Protein AF-A0AAV5C105-F1 (afdb_monomer_lite)

Organism: NCBI:txid191504

Secondary structure (DSSP, 8-state):
----------S--TT--------------TT--PPP--S-HHHHHHHHHHHHHHHHHHHTTSS-HHHHHHTTTSSS-SHHHHHHHHHHHHTTTTS-HHHHHHHHHHHHHHHHHHHHHHHHHHS--------TTTT------TTTHHHHHHHHHHTT-SSHHHHHHTTSTT-SHHHHHHHHHHHHHHHHHHHHHHHHHHHHHHHHHHSS----STTHHHHHHHHHHHH----HHHHHTT--HHHHHHHHHHHHHHHHT-EEEE-TT---SSTT---EEEE----SS--TTS-B--------SSPPPHHHHHHHHHHHHTTHHHHHHHHHHHHHHHHHHHHSSS--HHHHHHHHHHHHTTTPPPPTT--TTTT-GGGTSSSTT-TTHHHHHHHHHHHHHHHHTSS-TT-HHHHHHHIIIIITTGGGS-HHHHHHHHHTS---SHHHHHHHHTT--

Structure (mmCIF, N/CA/C/O backbone):
data_AF-A0AAV5C105-F1
#
_entry.id   AF-A0AAV5C105-F1
#
loop_
_atom_site.group_PDB
_atom_site.id
_atom_site.type_symbol
_atom_site.label_atom_id
_atom_site.label_alt_id
_atom_site.label_comp_id
_atom_site.label_asym_id
_atom_site.label_entity_id
_atom_site.label_seq_id
_atom_site.pdbx_PDB_ins_code
_atom_site.Cartn_x
_atom_site.Cartn_y
_atom_site.Cartn_z
_atom_site.occupancy
_atom_site.B_iso_or_equiv
_atom_site.auth_seq_id
_atom_site.auth_comp_id
_atom_site.auth_asym_id
_atom_site.auth_atom_id
_atom_site.pdbx_PDB_model_num
ATOM 1 N N . MET A 1 1 ? -23.920 -19.069 25.672 1.00 25.61 1 MET A N 1
ATOM 2 C CA . MET A 1 1 ? -22.464 -19.145 25.423 1.00 25.61 1 MET A CA 1
ATOM 3 C C . MET A 1 1 ? -22.253 -19.230 23.926 1.00 25.61 1 MET A C 1
ATOM 5 O O . MET A 1 1 ? -22.586 -20.251 23.339 1.00 25.61 1 MET A O 1
ATOM 9 N N . ILE A 1 2 ? -21.795 -18.148 23.305 1.00 19.81 2 ILE A N 1
ATOM 10 C CA . ILE A 1 2 ? -21.493 -18.105 21.873 1.00 19.81 2 ILE A CA 1
ATOM 11 C C . ILE A 1 2 ? -19.973 -18.206 21.758 1.00 19.81 2 ILE A C 1
ATOM 13 O O . ILE A 1 2 ? -19.257 -17.415 22.363 1.00 19.81 2 ILE A O 1
ATOM 17 N N . ARG A 1 3 ? -19.479 -19.216 21.038 1.00 19.67 3 ARG A N 1
ATOM 18 C CA . ARG A 1 3 ? -18.076 -19.285 20.623 1.00 19.67 3 ARG A CA 1
ATOM 19 C C . ARG A 1 3 ? -17.923 -18.387 19.402 1.00 19.67 3 ARG A C 1
ATOM 21 O O . ARG A 1 3 ? -18.379 -18.757 18.326 1.00 19.67 3 ARG A O 1
ATOM 28 N N . THR A 1 4 ? -17.299 -17.232 19.557 1.00 21.27 4 THR A N 1
ATOM 29 C CA . THR A 1 4 ? -16.819 -16.430 18.427 1.00 21.27 4 THR A CA 1
ATOM 30 C C . THR A 1 4 ? -15.308 -16.562 18.368 1.00 21.27 4 THR A C 1
ATOM 32 O O . THR A 1 4 ? -14.615 -16.129 19.286 1.00 21.27 4 THR A O 1
ATOM 35 N N . SER A 1 5 ? -14.785 -17.170 17.303 1.00 22.17 5 SER A N 1
ATOM 36 C CA . SER A 1 5 ? -13.383 -16.980 16.953 1.00 22.17 5 SER A CA 1
ATOM 37 C C . SER A 1 5 ? -13.227 -15.547 16.453 1.00 22.17 5 SER A C 1
ATOM 39 O O . SER A 1 5 ? -13.893 -15.135 15.503 1.00 22.17 5 SER A O 1
ATOM 41 N N . ALA A 1 6 ? -12.335 -14.777 17.071 1.00 24.09 6 ALA A N 1
ATOM 42 C CA . ALA A 1 6 ? -11.723 -13.661 16.373 1.00 24.09 6 ALA A CA 1
ATOM 43 C C . ALA A 1 6 ? -10.827 -14.277 15.290 1.00 24.09 6 ALA A C 1
ATOM 45 O O . ALA A 1 6 ? -9.654 -14.556 15.517 1.00 24.09 6 ALA A O 1
ATOM 46 N N . CYS A 1 7 ? -11.411 -14.594 14.134 1.00 21.02 7 CYS A N 1
ATOM 47 C CA . CYS A 1 7 ? -10.651 -14.908 12.934 1.00 21.02 7 CYS A CA 1
ATOM 48 C C . CYS A 1 7 ? -9.946 -13.624 12.483 1.00 21.02 7 CYS A C 1
ATOM 50 O O . CYS A 1 7 ? -10.426 -12.913 11.605 1.00 21.02 7 CYS A O 1
ATOM 52 N N . LEU A 1 8 ? -8.790 -13.332 13.075 1.00 25.92 8 LEU A N 1
ATOM 53 C CA . LEU A 1 8 ? -7.689 -12.818 12.277 1.00 25.92 8 LEU A CA 1
ATOM 54 C C . LEU A 1 8 ? -7.331 -13.961 11.332 1.00 25.92 8 LEU A C 1
ATOM 56 O O . LEU A 1 8 ? -6.956 -15.045 11.775 1.00 25.92 8 LEU A O 1
ATOM 60 N N . HIS A 1 9 ? -7.614 -13.748 10.049 1.00 21.64 9 HIS A N 1
ATOM 61 C CA . HIS A 1 9 ? -7.381 -14.711 8.983 1.00 21.64 9 HIS A CA 1
ATOM 62 C C . HIS A 1 9 ? -5.992 -15.349 9.159 1.00 21.64 9 HIS A C 1
ATOM 64 O O . HIS A 1 9 ? -5.009 -14.605 9.236 1.00 21.64 9 HIS A O 1
ATOM 70 N N . PRO A 1 10 ? -5.878 -16.687 9.225 1.00 22.73 10 PRO A N 1
ATOM 71 C CA . PRO A 1 10 ? -4.581 -17.324 9.108 1.00 22.73 10 PRO A CA 1
ATOM 72 C C . PRO A 1 10 ? -4.032 -16.975 7.723 1.00 22.73 10 PRO A C 1
ATOM 74 O O . PRO A 1 10 ? -4.662 -17.247 6.700 1.00 22.73 10 PRO A O 1
ATOM 77 N N . LEU A 1 11 ? -2.874 -16.316 7.697 1.00 27.08 11 LEU A N 1
ATOM 78 C CA . LEU A 1 11 ? -2.015 -16.342 6.524 1.00 27.08 11 LEU A CA 1
ATOM 79 C C . LEU A 1 11 ? -1.623 -17.810 6.329 1.00 27.08 11 LEU A C 1
ATOM 81 O O . LEU A 1 11 ? -1.015 -18.405 7.216 1.00 27.08 11 LEU A O 1
ATOM 85 N N . VAL A 1 12 ? -1.980 -18.351 5.165 1.00 25.72 12 VAL A N 1
ATOM 86 C CA . VAL A 1 12 ? -1.782 -19.739 4.721 1.00 25.72 12 VAL A CA 1
ATOM 87 C C . VAL A 1 12 ? -2.833 -20.721 5.255 1.00 25.72 12 VAL A C 1
ATOM 89 O O . VAL A 1 12 ? -2.564 -21.571 6.100 1.00 25.72 12 VAL A O 1
ATOM 92 N N . ASP A 1 13 ? -4.034 -20.645 4.678 1.00 21.64 13 ASP A N 1
ATOM 93 C CA . ASP A 1 13 ? -4.869 -21.836 4.533 1.00 21.64 13 ASP A CA 1
ATOM 94 C C . ASP A 1 13 ? -4.400 -22.602 3.282 1.00 21.64 13 ASP A C 1
ATOM 96 O O . ASP A 1 13 ? -4.148 -22.029 2.221 1.00 21.64 13 ASP A O 1
ATOM 100 N N . SER A 1 14 ? -4.211 -23.907 3.431 1.00 26.64 14 SER A N 1
ATOM 101 C CA . SER A 1 14 ? -3.415 -24.787 2.555 1.00 26.64 14 SER A CA 1
ATOM 102 C C . SER A 1 14 ? -4.103 -25.192 1.237 1.00 26.64 14 SER A C 1
ATOM 104 O O . SER A 1 14 ? -4.009 -26.332 0.789 1.00 26.64 14 SER A O 1
ATOM 106 N N . SER A 1 15 ? -4.788 -24.253 0.580 1.00 22.94 15 SER A N 1
ATOM 107 C CA . SER A 1 15 ? -5.465 -24.483 -0.709 1.00 22.94 15 SER A CA 1
ATOM 108 C C . SER A 1 15 ? -5.334 -23.332 -1.717 1.00 22.94 15 SER A C 1
ATOM 110 O O . SER A 1 15 ? -6.084 -23.266 -2.693 1.00 22.94 15 SER A O 1
ATOM 112 N N . GLU A 1 16 ? -4.362 -22.435 -1.534 1.00 23.75 16 GLU A N 1
ATOM 113 C CA . GLU A 1 16 ? -4.097 -21.357 -2.490 1.00 23.75 16 GLU A CA 1
ATOM 114 C C . GLU A 1 16 ? -3.274 -21.856 -3.689 1.00 23.75 16 GLU A C 1
ATOM 116 O O . GLU A 1 16 ? -2.114 -22.255 -3.583 1.00 23.75 16 GLU A O 1
ATOM 121 N N . MET A 1 17 ? -3.902 -21.836 -4.865 1.00 24.62 17 MET A N 1
ATOM 122 C CA . MET A 1 17 ? -3.267 -22.087 -6.155 1.00 24.62 17 MET A CA 1
ATOM 123 C C . MET A 1 17 ? -2.382 -20.872 -6.501 1.00 24.62 17 MET A C 1
ATOM 125 O O . MET A 1 17 ? -2.871 -19.850 -6.980 1.00 24.62 17 MET A O 1
ATOM 129 N N . PHE A 1 18 ? -1.082 -20.947 -6.205 1.00 24.05 18 PHE A N 1
ATOM 130 C CA . PHE A 1 18 ? -0.124 -19.882 -6.516 1.00 24.05 18 PHE A CA 1
ATOM 131 C C . PHE A 1 18 ? 0.207 -19.860 -8.015 1.00 24.05 18 PHE A C 1
ATOM 133 O O . PHE A 1 18 ? 0.809 -20.795 -8.540 1.00 24.05 18 PHE A O 1
ATOM 140 N N . LEU A 1 19 ? -0.138 -18.769 -8.704 1.00 27.31 19 LEU A N 1
ATOM 141 C CA . LEU A 1 19 ? 0.297 -18.518 -10.079 1.00 27.31 19 LEU A CA 1
ATOM 142 C C . LEU A 1 19 ? 1.668 -17.816 -10.050 1.00 27.31 19 LEU A C 1
ATOM 144 O O . LEU A 1 19 ? 1.750 -16.610 -9.818 1.00 27.31 19 LEU A O 1
ATOM 148 N N . PHE A 1 20 ? 2.755 -18.558 -10.270 1.00 25.25 20 PHE A N 1
ATOM 149 C CA . PHE A 1 20 ? 4.098 -17.987 -10.419 1.00 25.25 20 PHE A CA 1
ATOM 150 C C . PHE A 1 20 ? 4.419 -17.765 -11.903 1.00 25.25 20 PHE A C 1
ATOM 152 O O . PHE A 1 20 ? 4.617 -18.715 -12.654 1.00 25.25 20 PHE A O 1
ATOM 159 N N . LEU A 1 21 ? 4.515 -16.505 -12.336 1.00 25.34 21 LEU A N 1
ATOM 160 C CA . LEU A 1 21 ? 5.070 -16.143 -13.646 1.00 25.34 21 LEU A CA 1
ATOM 161 C C . LEU A 1 21 ? 6.576 -15.895 -13.493 1.00 25.34 21 LEU A C 1
ATOM 163 O O . LEU A 1 21 ? 6.999 -14.792 -13.151 1.00 25.34 21 LEU A O 1
ATOM 167 N N . ILE A 1 22 ? 7.393 -16.922 -13.732 1.00 25.95 22 ILE A N 1
ATOM 168 C CA . ILE A 1 22 ? 8.855 -16.786 -13.778 1.00 25.95 22 ILE A CA 1
ATOM 169 C C . ILE A 1 22 ? 9.269 -16.545 -15.233 1.00 25.95 22 ILE A C 1
ATOM 171 O O . ILE A 1 22 ? 9.203 -17.439 -16.073 1.00 25.95 22 ILE A O 1
ATOM 175 N N . GLY A 1 23 ? 9.704 -15.324 -15.544 1.00 24.05 23 GLY A N 1
ATOM 176 C CA . GLY A 1 23 ? 10.347 -15.018 -16.821 1.00 24.05 23 GLY A CA 1
ATOM 177 C C . GLY A 1 23 ? 11.790 -15.520 -16.821 1.00 24.05 23 GLY A C 1
ATOM 178 O O . GLY A 1 23 ? 12.651 -14.909 -16.190 1.00 24.05 23 GLY A O 1
ATOM 179 N N . LEU A 1 24 ? 12.071 -16.612 -17.533 1.00 24.70 24 LEU A N 1
ATOM 180 C CA . LEU A 1 24 ? 13.440 -17.078 -17.771 1.00 24.70 24 LEU A CA 1
ATOM 181 C C . LEU A 1 24 ? 14.126 -16.169 -18.803 1.00 24.70 24 LEU A C 1
ATOM 183 O O . LEU A 1 24 ? 14.033 -16.377 -20.010 1.00 24.70 24 LEU A O 1
ATOM 187 N N . GLY A 1 25 ? 14.817 -15.135 -18.323 1.00 23.41 25 GLY A N 1
ATOM 188 C CA . GLY A 1 25 ? 15.854 -14.454 -19.093 1.00 23.41 25 GLY A CA 1
ATOM 189 C C . GLY A 1 25 ? 17.152 -15.249 -18.987 1.00 23.41 25 GLY A C 1
ATOM 190 O O . GLY A 1 25 ? 17.699 -15.376 -17.895 1.00 23.41 25 GLY A O 1
ATOM 191 N N . ALA A 1 26 ? 17.638 -15.797 -20.101 1.00 22.84 26 ALA A N 1
ATOM 192 C CA . ALA A 1 26 ? 18.917 -16.497 -20.154 1.00 22.84 26 ALA A CA 1
ATOM 193 C C . ALA A 1 26 ? 20.070 -15.529 -19.828 1.00 22.84 26 ALA A C 1
ATOM 195 O O . ALA A 1 26 ? 20.494 -14.738 -20.670 1.00 22.84 26 ALA A O 1
ATOM 196 N N . LEU A 1 27 ? 20.564 -15.586 -18.593 1.00 23.38 27 LEU A N 1
ATOM 197 C CA . LEU A 1 27 ? 21.885 -15.100 -18.215 1.00 23.38 27 LEU A CA 1
ATOM 198 C C . LEU A 1 27 ? 22.806 -16.317 -18.204 1.00 23.38 27 LEU A C 1
ATOM 200 O O . LEU A 1 27 ? 22.722 -17.168 -17.321 1.00 23.38 27 LEU A O 1
ATOM 204 N N . ASP A 1 28 ? 23.641 -16.408 -19.236 1.00 22.97 28 ASP A N 1
ATOM 205 C CA . ASP A 1 28 ? 24.697 -17.407 -19.370 1.00 22.97 28 ASP A CA 1
ATOM 206 C C . ASP A 1 28 ? 25.784 -17.115 -18.320 1.00 22.97 28 ASP A C 1
ATOM 208 O O . ASP A 1 28 ? 26.753 -16.388 -18.550 1.00 22.97 28 ASP A O 1
ATOM 212 N N . CYS A 1 29 ? 25.559 -17.593 -17.096 1.00 24.83 29 CYS A N 1
ATOM 213 C CA . CYS A 1 29 ? 26.554 -17.584 -16.036 1.00 24.83 29 CYS A CA 1
ATOM 214 C C . CYS A 1 29 ? 27.527 -18.731 -16.306 1.00 24.83 29 CYS A C 1
ATOM 216 O O . CYS A 1 29 ? 27.251 -19.885 -15.980 1.00 24.83 29 CYS A O 1
ATOM 218 N N . GLY A 1 30 ? 28.662 -18.401 -16.921 1.00 26.58 30 GLY A N 1
ATOM 219 C CA . GLY A 1 30 ? 29.710 -19.357 -17.249 1.00 26.58 30 GLY A CA 1
ATOM 220 C C . GLY A 1 30 ? 30.065 -20.292 -16.085 1.00 26.58 30 GLY A C 1
ATOM 221 O O . GLY A 1 30 ? 30.567 -19.866 -15.049 1.00 26.58 30 GLY A O 1
ATOM 222 N N . GLY A 1 31 ? 29.848 -21.589 -16.311 1.00 28.75 31 GLY A N 1
ATOM 223 C CA . GLY A 1 31 ? 30.735 -22.654 -15.842 1.00 28.75 31 GLY A CA 1
ATOM 224 C C . GLY A 1 31 ? 30.844 -22.915 -14.338 1.00 28.75 31 GLY A C 1
ATOM 225 O O . GLY A 1 31 ? 31.919 -23.317 -13.898 1.00 28.75 31 GLY A O 1
ATOM 226 N N . LEU A 1 32 ? 29.778 -22.763 -13.549 1.00 27.62 32 LEU A N 1
ATOM 227 C CA . LEU A 1 32 ? 29.721 -23.327 -12.192 1.00 27.62 32 LEU A CA 1
ATOM 228 C C . LEU A 1 32 ? 28.568 -24.328 -12.096 1.00 27.62 32 LEU A C 1
ATOM 230 O O . LEU A 1 32 ? 27.406 -23.956 -11.958 1.00 27.62 32 LEU A O 1
ATOM 234 N N . ALA A 1 33 ? 28.906 -25.614 -12.196 1.00 25.84 33 ALA A N 1
ATOM 235 C CA . ALA A 1 33 ? 27.971 -26.710 -11.991 1.00 25.84 33 ALA A CA 1
ATOM 236 C C . ALA A 1 33 ? 27.508 -26.722 -10.525 1.00 25.84 33 ALA A C 1
ATOM 238 O O . ALA A 1 33 ? 28.281 -27.047 -9.623 1.00 25.84 33 ALA A O 1
ATOM 239 N N . LEU A 1 34 ? 26.249 -26.350 -10.292 1.00 29.16 34 LEU A N 1
ATOM 240 C CA . LEU A 1 34 ? 25.562 -26.613 -9.031 1.00 29.16 34 LEU A CA 1
ATOM 241 C C . LEU A 1 34 ? 25.151 -28.098 -8.988 1.00 29.16 34 LEU A C 1
ATOM 243 O O . LEU A 1 34 ? 24.777 -28.646 -10.030 1.00 29.16 34 LEU A O 1
ATOM 247 N N . PRO A 1 35 ? 25.229 -28.768 -7.824 1.00 29.20 35 PRO A N 1
ATOM 248 C CA . PRO A 1 35 ? 24.795 -30.154 -7.701 1.00 29.20 35 PRO A CA 1
ATOM 249 C C . PRO A 1 35 ? 23.290 -30.261 -7.979 1.00 29.20 35 PRO A C 1
ATOM 251 O O . PRO A 1 35 ? 22.499 -29.460 -7.481 1.00 29.20 35 PRO A O 1
ATOM 254 N N . GLN A 1 36 ? 22.913 -31.247 -8.795 1.00 28.83 36 GLN A N 1
ATOM 255 C CA . GLN A 1 36 ? 21.518 -31.609 -9.049 1.00 28.83 36 GLN A CA 1
ATOM 256 C C . GLN A 1 36 ? 20.858 -32.047 -7.726 1.00 28.83 36 GLN A C 1
ATOM 258 O O . GLN A 1 36 ? 21.485 -32.807 -6.981 1.00 28.83 36 GLN A O 1
ATOM 263 N N . PRO A 1 37 ? 19.639 -31.579 -7.403 1.00 33.56 37 PRO A N 1
ATOM 264 C CA . PRO A 1 37 ? 18.947 -31.997 -6.193 1.00 33.56 37 PRO A CA 1
ATOM 265 C C . PRO A 1 37 ? 18.433 -33.434 -6.357 1.00 33.56 37 PRO A C 1
ATOM 267 O O . PRO A 1 37 ? 17.511 -33.686 -7.126 1.00 33.56 37 PRO A O 1
ATOM 270 N N . GLU A 1 38 ? 19.029 -34.379 -5.628 1.00 35.72 38 GLU A N 1
ATOM 271 C CA . GLU A 1 38 ? 18.382 -35.665 -5.348 1.00 35.72 38 GLU A CA 1
ATOM 272 C C . GLU A 1 38 ? 17.300 -35.462 -4.272 1.00 35.72 38 GLU A C 1
ATOM 274 O O . GLU A 1 38 ? 17.480 -34.678 -3.339 1.00 35.72 38 GLU A O 1
ATOM 279 N N . GLU A 1 39 ? 16.166 -36.144 -4.455 1.00 40.34 39 GLU A N 1
ATOM 280 C CA . GLU A 1 39 ? 14.909 -36.073 -3.692 1.00 40.34 39 GLU A CA 1
ATOM 281 C C . GLU A 1 39 ? 15.070 -35.682 -2.206 1.00 40.34 39 GLU A C 1
ATOM 283 O O . GLU A 1 39 ? 15.573 -36.456 -1.390 1.00 40.34 39 GLU A O 1
ATOM 288 N N . GLY A 1 40 ? 14.618 -34.473 -1.829 1.00 35.97 40 GLY A N 1
ATOM 289 C CA . GLY A 1 40 ? 14.940 -33.943 -0.499 1.00 35.97 40 GLY A CA 1
ATOM 290 C C . GLY A 1 40 ? 14.226 -32.682 0.008 1.00 35.97 40 GLY A C 1
ATOM 291 O O . GLY A 1 40 ? 14.850 -31.918 0.727 1.00 35.97 40 GLY A O 1
ATOM 292 N N . GLY A 1 41 ? 12.930 -32.481 -0.266 1.00 39.78 41 GLY A N 1
ATOM 293 C CA . GLY A 1 41 ? 12.004 -31.706 0.591 1.00 39.78 41 GLY A CA 1
ATOM 294 C C . GLY A 1 41 ? 12.230 -30.189 0.802 1.00 39.78 41 GLY A C 1
ATOM 295 O O . GLY A 1 41 ? 13.321 -29.637 0.703 1.00 39.78 41 GLY A O 1
ATOM 296 N N . VAL A 1 42 ? 11.155 -29.494 1.193 1.00 40.22 42 VAL A N 1
ATOM 297 C CA . VAL A 1 42 ? 11.094 -28.039 1.488 1.00 40.22 42 VAL A CA 1
ATOM 298 C C . VAL A 1 42 ? 12.221 -27.556 2.430 1.00 40.22 42 VAL A C 1
ATOM 300 O O . VAL A 1 42 ? 12.666 -26.411 2.348 1.00 40.22 42 VAL A O 1
ATOM 303 N N . GLY A 1 43 ? 12.746 -28.445 3.283 1.00 34.88 43 GLY A N 1
ATOM 304 C CA . GLY A 1 43 ? 13.878 -28.173 4.172 1.00 34.88 43 GLY A CA 1
ATOM 305 C C . GLY A 1 43 ? 15.206 -27.876 3.458 1.00 34.88 43 GLY A C 1
ATOM 306 O O . GLY A 1 43 ? 15.930 -26.986 3.901 1.00 34.88 43 GLY A O 1
ATOM 307 N N . GLN A 1 44 ? 15.532 -28.539 2.340 1.00 38.78 44 GLN A N 1
ATOM 308 C CA . GLN A 1 44 ? 16.769 -28.258 1.589 1.00 38.78 44 GLN A CA 1
ATOM 309 C C . GLN A 1 44 ? 16.701 -26.937 0.811 1.00 38.78 44 GLN A C 1
ATOM 311 O O . GLN A 1 44 ? 17.712 -26.237 0.705 1.00 38.78 44 GLN A O 1
ATOM 316 N N . LEU A 1 45 ? 15.516 -26.556 0.322 1.00 42.12 45 LEU A N 1
ATOM 317 C CA . LEU A 1 45 ? 15.283 -25.244 -0.293 1.00 42.12 45 LEU A CA 1
ATOM 318 C C . LEU A 1 45 ? 15.470 -24.112 0.722 1.00 42.12 45 LEU A C 1
ATOM 320 O O . LEU A 1 45 ? 16.168 -23.145 0.428 1.00 42.12 45 LEU A O 1
ATOM 324 N N . LEU A 1 46 ? 14.942 -24.261 1.942 1.00 35.28 46 LEU A N 1
ATOM 325 C CA . LEU A 1 46 ? 15.141 -23.290 3.025 1.00 35.28 46 LEU A CA 1
ATOM 326 C C . LEU A 1 46 ? 16.620 -23.145 3.406 1.00 35.28 46 LEU A C 1
ATOM 328 O O . LEU A 1 46 ? 17.111 -22.025 3.532 1.00 35.28 46 LEU A O 1
ATOM 332 N N . VAL A 1 47 ? 17.353 -24.256 3.532 1.00 33.88 47 VAL A N 1
ATOM 333 C CA . VAL A 1 47 ? 18.796 -24.229 3.829 1.00 33.88 47 VAL A CA 1
ATOM 334 C C . VAL A 1 47 ? 19.582 -23.573 2.691 1.00 33.88 47 VAL A C 1
ATOM 336 O O . VAL A 1 47 ? 20.429 -22.719 2.950 1.00 33.88 47 VAL A O 1
ATOM 339 N N . THR A 1 48 ? 19.266 -23.890 1.434 1.00 35.06 48 THR A N 1
ATOM 340 C CA . THR A 1 48 ? 19.897 -23.258 0.264 1.00 35.06 48 THR A CA 1
ATOM 341 C C . THR A 1 48 ? 19.595 -21.756 0.205 1.00 35.06 48 THR A C 1
ATOM 343 O O . THR A 1 48 ? 20.512 -20.961 0.009 1.00 35.06 48 THR A O 1
ATOM 346 N N . CYS A 1 49 ? 18.354 -21.330 0.461 1.00 36.91 49 CYS A N 1
ATOM 347 C CA . CYS A 1 49 ? 17.986 -19.914 0.554 1.00 36.91 49 CYS A CA 1
ATOM 348 C C . CYS A 1 49 ? 18.729 -19.194 1.687 1.00 36.91 49 CYS A C 1
ATOM 350 O O . CYS A 1 49 ? 19.229 -18.088 1.476 1.00 36.91 49 CYS A O 1
ATOM 352 N N . LEU A 1 50 ? 18.862 -19.811 2.864 1.00 43.97 50 LEU A N 1
ATOM 353 C CA . LEU A 1 50 ? 19.615 -19.248 3.990 1.00 43.97 50 LEU A CA 1
ATOM 354 C C . LEU A 1 50 ? 21.107 -19.102 3.663 1.00 43.97 50 LEU A C 1
ATOM 356 O O . LEU A 1 50 ? 21.698 -18.058 3.951 1.00 43.97 50 LEU A O 1
ATOM 360 N N . ILE A 1 51 ? 21.706 -20.106 3.016 1.00 48.34 51 ILE A N 1
ATOM 361 C CA . ILE A 1 51 ? 23.108 -20.071 2.574 1.00 48.34 51 ILE A CA 1
ATOM 362 C C . ILE A 1 51 ? 23.307 -18.974 1.523 1.00 48.34 51 ILE A C 1
ATOM 364 O O . ILE A 1 51 ? 24.219 -18.160 1.664 1.00 48.34 51 ILE A O 1
ATOM 368 N N . MET A 1 52 ? 22.437 -18.898 0.513 1.00 45.31 52 MET A N 1
ATOM 369 C CA . MET A 1 52 ? 22.523 -17.892 -0.551 1.00 45.31 52 MET A CA 1
ATOM 370 C C . MET A 1 52 ? 22.310 -16.474 -0.013 1.00 45.31 52 MET A C 1
ATOM 372 O O . MET A 1 52 ? 23.058 -15.566 -0.368 1.00 45.31 52 MET A O 1
ATOM 376 N N . THR A 1 53 ? 21.363 -16.278 0.907 1.00 52.91 53 THR A N 1
ATOM 377 C CA . THR A 1 53 ? 21.114 -14.972 1.542 1.00 52.91 53 THR A CA 1
ATOM 378 C C . THR A 1 53 ? 22.306 -14.542 2.398 1.00 52.91 53 THR A C 1
ATOM 380 O O . THR A 1 53 ? 22.757 -13.401 2.307 1.00 52.91 53 THR A O 1
ATOM 383 N N . SER A 1 54 ? 22.886 -15.471 3.165 1.00 54.22 54 SER A N 1
ATOM 384 C CA . SER A 1 54 ? 24.092 -15.218 3.964 1.00 54.22 54 SER A CA 1
ATOM 385 C C . SER A 1 54 ? 25.306 -14.903 3.084 1.00 54.22 54 SER A C 1
ATOM 387 O O . SER A 1 54 ? 26.083 -13.999 3.390 1.00 54.22 54 SER A O 1
ATOM 389 N N . PHE A 1 55 ? 25.458 -15.610 1.961 1.00 59.38 55 PHE A N 1
ATOM 390 C CA . PHE A 1 55 ? 26.518 -15.370 0.986 1.00 59.38 55 PHE A CA 1
ATOM 391 C C . PHE A 1 55 ? 26.389 -13.986 0.333 1.00 59.38 55 PHE A C 1
ATOM 393 O O . PHE A 1 55 ? 27.375 -13.247 0.270 1.00 59.38 55 PHE A O 1
ATOM 400 N N . LEU A 1 56 ? 25.178 -13.601 -0.086 1.00 54.06 56 LEU A N 1
ATOM 401 C CA . LEU A 1 56 ? 24.892 -12.278 -0.649 1.00 54.06 56 LEU A CA 1
ATOM 402 C C . LEU A 1 56 ? 25.154 -11.158 0.369 1.00 54.06 56 LEU A C 1
ATOM 404 O O . LEU A 1 56 ? 25.820 -10.178 0.033 1.00 54.06 56 LEU A O 1
ATOM 408 N N . ALA A 1 57 ? 24.727 -11.327 1.625 1.00 56.38 57 ALA A N 1
ATOM 409 C CA . ALA A 1 57 ? 24.995 -10.369 2.700 1.00 56.38 57 ALA A CA 1
ATOM 410 C C . ALA A 1 57 ? 26.504 -10.203 2.975 1.00 56.38 57 ALA A C 1
ATOM 412 O O . ALA A 1 57 ? 26.999 -9.085 3.135 1.00 56.38 57 ALA A O 1
ATOM 413 N N . LEU A 1 58 ? 27.266 -11.303 2.965 1.00 58.31 58 LEU A N 1
ATOM 414 C CA . LEU A 1 58 ? 28.722 -11.269 3.123 1.00 58.31 58 LEU A CA 1
ATOM 415 C C . LEU A 1 58 ? 29.409 -10.572 1.935 1.00 58.31 58 LEU A C 1
ATOM 417 O O . LEU A 1 58 ? 30.371 -9.829 2.116 1.00 58.31 58 LEU A O 1
ATOM 421 N N . HIS A 1 59 ? 28.924 -10.786 0.711 1.00 60.31 59 HIS A N 1
ATOM 422 C CA . HIS A 1 59 ? 29.470 -10.130 -0.477 1.00 60.31 59 HIS A CA 1
ATOM 423 C C . HIS A 1 59 ? 29.129 -8.636 -0.546 1.00 60.31 59 HIS A C 1
ATOM 425 O O . HIS A 1 59 ? 29.992 -7.854 -0.943 1.00 60.31 59 HIS A O 1
ATOM 431 N N . GLY A 1 60 ? 27.957 -8.218 -0.059 1.00 55.22 60 GLY A N 1
ATOM 432 C CA . GLY A 1 60 ? 27.557 -6.807 0.049 1.00 55.22 60 GLY A CA 1
ATOM 433 C C . GLY A 1 60 ? 28.379 -5.965 1.041 1.00 55.22 60 GLY A C 1
ATOM 434 O O . GLY A 1 60 ? 28.227 -4.747 1.083 1.00 55.22 60 GLY A O 1
ATOM 435 N N . THR A 1 61 ? 29.272 -6.581 1.826 1.00 55.91 61 THR A N 1
ATOM 436 C CA . THR A 1 61 ? 30.133 -5.899 2.818 1.00 55.91 61 THR A CA 1
ATOM 437 C C . THR A 1 61 ? 31.628 -5.904 2.457 1.00 55.91 61 THR A C 1
ATOM 439 O O . THR A 1 61 ? 32.437 -5.273 3.152 1.00 55.91 61 THR A O 1
ATOM 442 N N . LYS A 1 62 ? 32.034 -6.590 1.375 1.00 57.06 62 LYS A N 1
ATOM 443 C CA . LYS A 1 62 ? 33.448 -6.715 0.972 1.00 57.06 62 LYS A CA 1
ATOM 444 C C . LYS A 1 62 ? 33.995 -5.437 0.318 1.00 57.06 62 LYS A C 1
ATOM 446 O O . LYS A 1 62 ? 33.331 -4.764 -0.462 1.00 57.06 62 LYS A O 1
ATOM 451 N N . ARG A 1 63 ? 35.268 -5.133 0.611 1.00 51.94 63 ARG A N 1
ATOM 452 C CA . ARG A 1 63 ? 36.050 -4.025 0.027 1.00 51.94 63 ARG A CA 1
ATOM 453 C C . ARG A 1 63 ? 36.538 -4.377 -1.387 1.00 51.94 63 ARG A C 1
ATOM 455 O O . ARG A 1 63 ? 37.709 -4.685 -1.554 1.00 51.94 63 ARG A O 1
ATOM 462 N N . HIS A 1 64 ? 35.664 -4.317 -2.385 1.00 53.28 64 HIS A N 1
ATOM 463 C CA . HIS A 1 64 ? 36.079 -4.314 -3.800 1.00 53.28 64 HIS A CA 1
ATOM 464 C C . HIS A 1 64 ? 35.667 -3.027 -4.526 1.00 53.28 64 HIS A C 1
ATOM 466 O O . HIS A 1 64 ? 35.644 -2.987 -5.748 1.00 53.28 64 HIS A O 1
ATOM 472 N N . ILE A 1 65 ? 35.356 -1.955 -3.785 1.00 52.16 65 ILE A N 1
ATOM 473 C CA . ILE A 1 65 ? 34.998 -0.657 -4.378 1.00 52.16 65 ILE A CA 1
ATOM 474 C C . ILE A 1 65 ? 36.115 -0.160 -5.310 1.00 52.16 65 ILE A C 1
ATOM 476 O O . ILE A 1 65 ? 35.815 0.283 -6.412 1.00 52.16 65 ILE A O 1
ATOM 480 N N . ASP A 1 66 ? 37.386 -0.295 -4.917 1.00 48.41 66 ASP A N 1
ATOM 481 C CA . ASP A 1 66 ? 38.520 0.180 -5.723 1.00 48.41 66 ASP A CA 1
ATOM 482 C C . ASP A 1 66 ? 38.698 -0.630 -7.026 1.00 48.41 66 ASP A C 1
ATOM 484 O O . ASP A 1 66 ? 38.954 -0.049 -8.082 1.00 48.41 66 ASP A O 1
ATOM 488 N N . ASP A 1 67 ? 38.456 -1.947 -6.991 1.00 51.03 67 ASP A N 1
ATOM 489 C CA . ASP A 1 67 ? 38.473 -2.811 -8.183 1.00 51.03 67 ASP A CA 1
ATOM 490 C C . ASP A 1 67 ? 37.291 -2.495 -9.122 1.00 51.03 67 ASP A C 1
ATOM 492 O O . ASP A 1 67 ? 37.458 -2.438 -10.341 1.00 51.03 67 ASP A O 1
ATOM 496 N N . ILE A 1 68 ? 36.106 -2.213 -8.565 1.00 51.22 68 ILE A N 1
ATOM 497 C CA . ILE A 1 68 ? 34.888 -1.859 -9.316 1.00 51.22 68 ILE A CA 1
ATOM 498 C C . ILE A 1 68 ? 35.016 -0.473 -9.971 1.00 51.22 68 ILE A C 1
ATOM 500 O O . ILE A 1 68 ? 34.634 -0.300 -11.129 1.00 51.22 68 ILE A O 1
ATOM 504 N N . LEU A 1 69 ? 35.592 0.513 -9.274 1.00 46.97 69 LEU A N 1
ATOM 505 C CA . LEU A 1 69 ? 35.814 1.864 -9.806 1.00 46.97 69 LEU A CA 1
ATOM 506 C C . LEU A 1 69 ? 36.841 1.877 -10.951 1.00 46.97 69 LEU A C 1
ATOM 508 O O . LEU A 1 69 ? 36.706 2.681 -11.878 1.00 46.97 69 LEU A O 1
ATOM 512 N N . SER A 1 70 ? 37.816 0.960 -10.942 1.00 48.59 70 SER A N 1
ATOM 513 C CA . SER A 1 70 ? 38.822 0.829 -12.009 1.00 48.59 70 SER A CA 1
ATOM 514 C C . SER A 1 70 ? 38.246 0.368 -13.363 1.00 48.59 70 SER A C 1
ATOM 516 O O . SER A 1 70 ? 38.820 0.662 -14.414 1.00 48.59 70 SER A O 1
ATOM 518 N N . PHE A 1 71 ? 37.069 -0.274 -13.360 1.00 45.84 71 PHE A N 1
ATOM 519 C CA . PHE A 1 71 ? 36.369 -0.769 -14.556 1.00 45.84 71 PHE A CA 1
ATOM 520 C C . PHE A 1 71 ? 35.512 0.289 -15.277 1.00 45.84 71 PHE A C 1
ATOM 522 O O . PHE A 1 71 ? 35.043 0.051 -16.389 1.00 45.84 71 PHE A O 1
ATOM 529 N N . SER A 1 72 ? 35.334 1.480 -14.693 1.00 45.28 72 SER A N 1
ATOM 530 C CA . SER A 1 72 ? 34.444 2.546 -15.197 1.00 45.28 72 SER A CA 1
ATOM 531 C C . SER A 1 72 ? 34.902 3.241 -16.495 1.00 45.28 72 SER A C 1
ATOM 533 O O . SER A 1 72 ? 34.266 4.185 -16.958 1.00 45.28 72 SER A O 1
ATOM 535 N N . SER A 1 73 ? 35.985 2.773 -17.123 1.00 45.12 73 SER A N 1
ATOM 536 C CA . SER A 1 73 ? 36.586 3.388 -18.314 1.00 45.12 73 SER A CA 1
ATOM 537 C C . SER A 1 73 ? 36.027 2.897 -19.660 1.00 45.12 73 SER A C 1
ATOM 539 O O . SER A 1 73 ? 36.504 3.340 -20.704 1.00 45.12 73 SER A O 1
ATOM 541 N N . THR A 1 74 ? 35.000 2.036 -19.692 1.00 44.38 74 THR A N 1
ATOM 542 C CA . THR A 1 74 ? 34.435 1.526 -20.960 1.00 44.38 74 THR A CA 1
ATOM 543 C C . THR A 1 74 ? 32.899 1.517 -21.000 1.00 44.38 74 THR A C 1
ATOM 545 O O . THR A 1 74 ? 32.252 0.761 -20.292 1.00 44.38 74 THR A O 1
ATOM 548 N N . GLN A 1 75 ? 32.333 2.385 -21.853 1.00 44.00 75 GLN A N 1
ATOM 549 C CA . GLN A 1 75 ? 31.065 2.310 -22.623 1.00 44.00 75 GLN A CA 1
ATOM 550 C C . GLN A 1 75 ? 29.765 1.684 -22.042 1.00 44.00 75 GLN A C 1
ATOM 552 O O . GLN A 1 75 ? 28.816 1.501 -22.803 1.00 44.00 75 GLN A O 1
ATOM 557 N N . PHE A 1 76 ? 29.633 1.423 -20.742 1.00 44.59 76 PHE A N 1
ATOM 558 C CA . PHE A 1 76 ? 28.376 0.975 -20.121 1.00 44.59 76 PHE A CA 1
ATOM 559 C C . PHE A 1 76 ? 27.708 2.081 -19.289 1.00 44.59 76 PHE A C 1
ATOM 561 O O . PHE A 1 76 ? 28.373 2.968 -18.759 1.00 44.59 76 PHE A O 1
ATOM 568 N N . SER A 1 77 ? 26.372 2.034 -19.185 1.00 52.69 77 SER A N 1
ATOM 569 C CA . SER A 1 77 ? 25.588 2.924 -18.312 1.00 52.69 77 SER A CA 1
ATOM 570 C C . SER A 1 77 ? 26.131 2.871 -16.879 1.00 52.69 77 SER A C 1
ATOM 572 O O . SER A 1 77 ? 26.289 1.783 -16.327 1.00 52.69 77 SER A O 1
ATOM 574 N N . THR A 1 78 ? 26.411 4.025 -16.268 1.00 57.50 78 THR A N 1
ATOM 575 C CA . THR A 1 78 ? 26.997 4.116 -14.916 1.00 57.50 78 THR A CA 1
ATOM 576 C C . THR A 1 78 ? 25.988 3.839 -13.800 1.00 57.50 78 THR A C 1
ATOM 578 O O . THR A 1 78 ? 26.387 3.542 -12.675 1.00 57.50 78 THR A O 1
ATOM 581 N N . ALA A 1 79 ? 24.683 3.867 -14.093 1.00 60.41 79 ALA A N 1
ATOM 582 C CA . ALA A 1 79 ? 23.624 3.777 -13.086 1.00 60.41 79 ALA A CA 1
ATOM 583 C C . ALA A 1 79 ? 23.649 2.484 -12.229 1.00 60.41 79 ALA A C 1
ATOM 585 O O . ALA A 1 79 ? 23.527 2.592 -11.006 1.00 60.41 79 ALA A O 1
ATOM 586 N N . PRO A 1 80 ? 23.870 1.270 -12.783 1.00 65.81 80 PRO A N 1
ATOM 587 C CA . PRO A 1 80 ? 24.012 0.056 -11.973 1.00 65.81 80 PRO A CA 1
ATOM 588 C C . PRO A 1 80 ? 25.236 0.091 -11.046 1.00 65.81 80 PRO A C 1
ATOM 590 O O . PRO A 1 80 ? 25.180 -0.430 -9.933 1.00 65.81 80 PRO A O 1
ATOM 593 N N . TYR A 1 81 ? 26.327 0.733 -11.475 1.00 67.12 81 TYR A N 1
ATOM 594 C CA . TYR A 1 81 ? 27.545 0.877 -10.673 1.00 67.12 81 TYR A CA 1
ATOM 595 C C . TYR A 1 81 ? 27.351 1.869 -9.527 1.00 67.12 81 TYR A C 1
ATOM 597 O O . TYR A 1 81 ? 27.710 1.574 -8.390 1.00 67.12 81 TYR A O 1
ATOM 605 N N . GLU A 1 82 ? 26.729 3.018 -9.793 1.00 71.31 82 GLU A N 1
ATOM 606 C CA . GLU A 1 82 ? 26.395 4.008 -8.764 1.00 71.31 82 GLU A CA 1
ATOM 607 C C . GLU A 1 82 ? 25.472 3.421 -7.687 1.00 71.31 82 GLU A C 1
ATOM 609 O O . GLU A 1 82 ? 25.648 3.700 -6.499 1.00 71.31 82 GLU A O 1
ATOM 614 N N . MET A 1 83 ? 24.521 2.568 -8.080 1.00 72.75 83 MET A N 1
ATOM 615 C CA . MET A 1 83 ? 23.641 1.861 -7.147 1.00 72.75 83 MET A CA 1
ATOM 616 C C . MET A 1 83 ? 24.414 0.869 -6.268 1.00 72.75 83 MET A C 1
ATOM 618 O O . MET A 1 83 ? 24.224 0.858 -5.054 1.00 72.75 83 MET A O 1
ATOM 622 N N . GLN A 1 84 ? 25.327 0.085 -6.851 1.00 71.56 84 GLN A N 1
ATOM 623 C CA . GLN A 1 84 ? 26.179 -0.832 -6.087 1.00 71.56 84 GLN A CA 1
ATOM 624 C C . GLN A 1 84 ? 27.094 -0.087 -5.111 1.00 71.56 84 GLN A C 1
ATOM 626 O O . GLN A 1 84 ? 27.199 -0.478 -3.951 1.00 71.56 84 GLN A O 1
ATOM 631 N N . VAL A 1 85 ? 27.721 1.012 -5.544 1.00 74.75 85 VAL A N 1
ATOM 632 C CA . VAL A 1 85 ? 28.558 1.848 -4.670 1.00 74.75 85 VAL A CA 1
ATOM 633 C C . VAL A 1 85 ? 27.739 2.377 -3.494 1.00 74.75 85 VAL A C 1
ATOM 635 O O . VAL A 1 85 ? 28.166 2.226 -2.351 1.00 74.75 85 VAL A O 1
ATOM 638 N N . LYS A 1 86 ? 26.537 2.912 -3.738 1.00 80.25 86 LYS A N 1
ATOM 639 C CA . LYS A 1 86 ? 25.634 3.346 -2.661 1.00 80.25 86 LYS A CA 1
ATOM 640 C C . LYS A 1 86 ? 25.282 2.212 -1.705 1.00 80.25 86 LYS A C 1
ATOM 642 O O . LYS A 1 86 ? 25.298 2.425 -0.499 1.00 80.25 86 LYS A O 1
ATOM 647 N N . GLU A 1 87 ? 25.019 1.011 -2.206 1.00 79.06 87 GLU A N 1
ATOM 648 C CA . GLU A 1 87 ? 24.726 -0.142 -1.352 1.00 79.06 87 GLU A CA 1
ATOM 649 C C . GLU A 1 87 ? 25.921 -0.513 -0.458 1.00 79.06 87 GLU A C 1
ATOM 651 O O . GLU A 1 87 ? 25.764 -0.723 0.746 1.00 79.06 87 GLU A O 1
ATOM 656 N N . PHE A 1 88 ? 27.146 -0.492 -0.988 1.00 78.31 88 PHE A N 1
ATOM 657 C CA . PHE A 1 88 ? 28.349 -0.678 -0.171 1.00 78.31 88 PHE A CA 1
ATOM 658 C C . PHE A 1 88 ? 28.523 0.429 0.879 1.00 78.31 88 PHE A C 1
ATOM 660 O O . PHE A 1 88 ? 28.913 0.167 2.022 1.00 78.31 88 PHE A O 1
ATOM 667 N N . GLU A 1 89 ? 28.229 1.677 0.522 1.00 83.12 89 GLU A N 1
ATOM 668 C CA . GLU A 1 89 ? 28.266 2.801 1.459 1.00 83.12 89 GLU A CA 1
ATOM 669 C C . GLU A 1 89 ? 27.246 2.631 2.590 1.00 83.12 89 GLU A C 1
ATOM 671 O O . GLU A 1 89 ? 27.610 2.775 3.761 1.00 83.12 89 GLU A O 1
ATOM 676 N N . ARG A 1 90 ? 26.017 2.219 2.258 1.00 83.50 90 ARG A N 1
ATOM 677 C CA . ARG A 1 90 ? 24.937 1.880 3.203 1.00 83.50 90 ARG A CA 1
ATOM 678 C C . ARG A 1 90 ? 25.272 0.676 4.082 1.00 83.50 90 ARG A C 1
ATOM 680 O O . ARG A 1 90 ? 24.816 0.593 5.221 1.00 83.50 90 ARG A O 1
ATOM 687 N N . ASN A 1 91 ? 26.121 -0.223 3.592 1.00 83.62 91 ASN A N 1
ATOM 688 C CA . ASN A 1 91 ? 26.710 -1.321 4.358 1.00 83.62 91 ASN A CA 1
ATOM 689 C C . ASN A 1 91 ? 27.969 -0.921 5.138 1.00 83.62 91 ASN A C 1
ATOM 691 O O . ASN A 1 91 ? 28.701 -1.769 5.648 1.00 83.62 91 ASN A O 1
ATOM 695 N N . GLY A 1 92 ? 28.217 0.381 5.282 1.00 82.50 92 GLY A N 1
ATOM 696 C CA . GLY A 1 92 ? 29.226 0.909 6.186 1.00 82.50 92 GLY A CA 1
ATOM 697 C C . GLY A 1 92 ? 30.658 0.720 5.691 1.00 82.50 92 GLY A C 1
ATOM 698 O O . GLY A 1 92 ? 31.600 0.776 6.493 1.00 82.50 92 GLY A O 1
ATOM 699 N N . VAL A 1 93 ? 30.873 0.524 4.382 1.00 80.44 93 VAL A N 1
ATOM 700 C CA . VAL A 1 93 ? 32.229 0.370 3.823 1.00 80.44 93 VAL A CA 1
ATOM 701 C C . VAL A 1 93 ? 33.078 1.632 4.036 1.00 80.44 93 VAL A C 1
ATOM 703 O O . VAL A 1 93 ? 34.280 1.507 4.286 1.00 80.44 93 VAL A O 1
ATOM 706 N N . LYS A 1 94 ? 32.455 2.820 4.072 1.00 82.38 94 LYS A N 1
ATOM 707 C CA . LYS A 1 94 ? 33.100 4.104 4.418 1.00 82.38 94 LYS A CA 1
ATOM 708 C C . LYS A 1 94 ? 33.330 4.319 5.923 1.00 82.38 94 LYS A C 1
ATOM 710 O O . LYS A 1 94 ? 34.028 5.255 6.305 1.00 82.38 94 LYS A O 1
ATOM 715 N N . LEU A 1 95 ? 32.761 3.483 6.797 1.00 84.69 95 LEU A N 1
ATOM 716 C CA . LEU A 1 95 ? 32.891 3.649 8.247 1.00 84.69 95 LEU A CA 1
ATOM 717 C C . LEU A 1 95 ? 34.246 3.167 8.773 1.00 84.69 95 LEU A C 1
ATOM 719 O O . LEU A 1 95 ? 34.843 2.218 8.254 1.00 84.69 95 LEU A O 1
ATOM 723 N N . THR A 1 96 ? 34.685 3.777 9.880 1.00 87.19 96 THR A N 1
ATOM 724 C CA . THR A 1 96 ? 35.832 3.294 10.659 1.00 87.19 96 THR A CA 1
ATOM 725 C C . THR A 1 96 ? 35.554 1.898 11.212 1.00 87.19 96 THR A C 1
ATOM 727 O O . THR A 1 96 ? 34.404 1.522 11.443 1.00 87.19 96 THR A O 1
ATOM 730 N N . GLN A 1 97 ? 36.607 1.122 11.480 1.00 85.00 97 GLN A N 1
ATOM 731 C CA . GLN A 1 97 ? 36.462 -0.250 11.976 1.00 85.00 97 GLN A CA 1
ATOM 732 C C . GLN A 1 97 ? 35.640 -0.328 13.274 1.00 85.00 97 GLN A C 1
ATOM 734 O O . GLN A 1 97 ? 34.823 -1.231 13.426 1.00 85.00 97 GLN A O 1
ATOM 739 N N . THR A 1 98 ? 35.808 0.634 14.186 1.00 89.06 98 THR A N 1
ATOM 740 C CA . THR A 1 98 ? 35.029 0.716 15.432 1.00 89.06 98 THR A CA 1
ATOM 741 C C . THR A 1 98 ? 33.545 0.953 15.160 1.00 89.06 98 THR A C 1
ATOM 743 O O . THR A 1 98 ? 32.705 0.253 15.718 1.00 89.06 98 THR A O 1
ATOM 746 N N . LYS A 1 99 ? 33.212 1.896 14.266 1.00 87.69 99 LYS A N 1
ATOM 747 C CA . LYS A 1 99 ? 31.819 2.175 13.889 1.00 87.69 99 LYS A CA 1
ATOM 748 C C . LYS A 1 99 ? 31.183 1.001 13.145 1.00 87.69 99 LYS A C 1
ATOM 750 O O . LYS A 1 99 ? 30.014 0.721 13.370 1.00 87.69 99 LYS A O 1
ATOM 755 N N . ARG A 1 100 ? 31.950 0.289 12.314 1.00 85.50 100 ARG A N 1
ATOM 756 C CA . ARG A 1 100 ? 31.481 -0.908 11.604 1.00 85.50 100 ARG A CA 1
ATOM 757 C C . ARG A 1 100 ? 31.163 -2.057 12.558 1.00 85.50 100 ARG A C 1
ATOM 759 O O . ARG A 1 100 ? 30.084 -2.616 12.469 1.00 85.50 100 ARG A O 1
ATOM 766 N N . LYS A 1 101 ? 32.039 -2.337 13.529 1.00 85.94 101 LYS A N 1
ATOM 767 C CA . LYS A 1 101 ? 31.766 -3.344 14.570 1.00 85.94 101 LYS A CA 1
ATOM 768 C C . LYS A 1 101 ? 30.497 -3.027 15.363 1.00 85.94 101 LYS A C 1
ATOM 770 O O . LYS A 1 101 ? 29.725 -3.927 15.671 1.00 85.94 101 LYS A O 1
ATOM 775 N N . GLU A 1 102 ? 30.286 -1.755 15.692 1.00 88.19 102 GLU A N 1
ATOM 776 C CA . GLU A 1 102 ? 29.068 -1.329 16.380 1.00 88.19 102 GLU A CA 1
ATOM 777 C C . GLU A 1 102 ? 27.830 -1.448 15.476 1.00 88.19 102 GLU A C 1
ATOM 779 O O . GLU A 1 102 ? 26.792 -1.924 15.924 1.00 88.19 102 GLU A O 1
ATOM 784 N N . MET A 1 103 ? 27.938 -1.077 14.197 1.00 88.25 103 MET A N 1
ATOM 785 C CA . MET A 1 103 ? 26.880 -1.271 13.201 1.00 88.25 103 MET A CA 1
ATOM 786 C C . MET A 1 103 ? 26.486 -2.751 13.085 1.00 88.25 103 MET A C 1
ATOM 788 O O . MET A 1 103 ? 25.299 -3.058 13.154 1.00 88.25 103 MET A O 1
ATOM 792 N N . ASP A 1 104 ? 27.461 -3.658 12.967 1.00 84.50 104 ASP A N 1
ATOM 793 C CA . ASP A 1 104 ? 27.225 -5.105 12.886 1.00 84.50 104 ASP A CA 1
ATOM 794 C C . ASP A 1 104 ? 26.528 -5.618 14.155 1.00 84.50 104 ASP A C 1
ATOM 796 O O . ASP A 1 104 ? 25.531 -6.334 14.073 1.00 84.50 104 ASP A O 1
ATOM 800 N N . ARG A 1 105 ? 26.980 -5.176 15.338 1.00 88.56 105 ARG A N 1
ATOM 801 C CA . ARG A 1 105 ? 26.339 -5.504 16.621 1.00 88.56 105 ARG A CA 1
ATOM 802 C C . ARG A 1 105 ? 24.878 -5.049 16.669 1.00 88.56 105 ARG A C 1
ATOM 804 O O . ARG A 1 105 ? 24.021 -5.806 17.123 1.00 88.56 105 ARG A O 1
ATOM 811 N N . LEU A 1 106 ? 24.591 -3.818 16.242 1.00 86.81 106 LEU A N 1
ATOM 812 C CA . LEU A 1 106 ? 23.228 -3.283 16.244 1.00 86.81 106 LEU A CA 1
ATOM 813 C C . LEU A 1 106 ? 22.333 -4.008 15.242 1.00 86.81 106 LEU A C 1
ATOM 815 O O . LEU A 1 106 ? 21.199 -4.320 15.590 1.00 86.81 106 LEU A O 1
ATOM 819 N N . ARG A 1 107 ? 22.838 -4.320 14.040 1.00 83.94 107 ARG A N 1
ATOM 820 C CA . ARG A 1 107 ? 22.106 -5.108 13.036 1.00 83.94 107 ARG A CA 1
ATO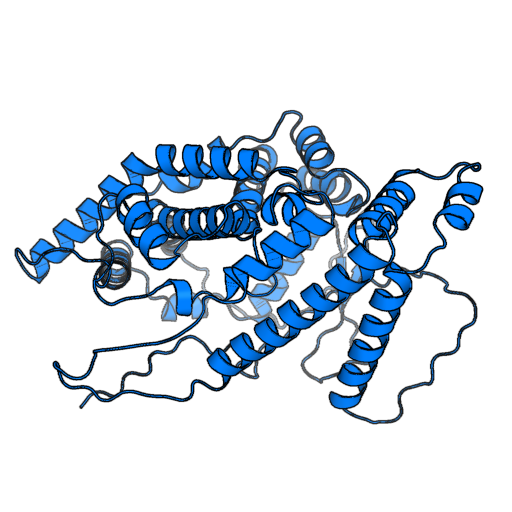M 821 C C . ARG A 1 107 ? 21.707 -6.474 13.592 1.00 83.94 107 ARG A C 1
ATOM 823 O O . ARG A 1 107 ? 20.532 -6.817 13.529 1.00 83.94 107 ARG A O 1
ATOM 830 N N . SER A 1 108 ? 22.642 -7.198 14.209 1.00 83.69 108 SER A N 1
ATOM 831 C CA . SER A 1 108 ? 22.336 -8.492 14.832 1.00 83.69 108 SER A CA 1
ATOM 832 C C . SER A 1 108 ? 21.291 -8.374 15.942 1.00 83.69 108 SER A C 1
ATOM 834 O O . SER A 1 108 ? 20.381 -9.192 16.015 1.00 83.69 108 SER A O 1
ATOM 836 N N . CYS A 1 109 ? 21.385 -7.339 16.781 1.00 81.56 109 CYS A N 1
ATOM 837 C CA . CYS A 1 109 ? 20.423 -7.118 17.860 1.00 81.56 109 CYS A CA 1
ATOM 838 C C . CYS A 1 109 ? 19.016 -6.781 17.332 1.00 81.56 109 CYS A C 1
ATOM 840 O O . CYS A 1 109 ? 18.026 -7.276 17.865 1.00 81.56 109 CYS A O 1
ATOM 842 N N . ILE A 1 110 ? 18.917 -5.977 16.267 1.00 77.94 110 ILE A N 1
ATOM 843 C CA . ILE A 1 110 ? 17.642 -5.676 15.599 1.00 77.94 110 ILE A CA 1
ATOM 844 C C . ILE A 1 110 ? 17.016 -6.960 15.042 1.00 77.94 110 ILE A C 1
ATOM 846 O O . ILE A 1 110 ? 15.828 -7.190 15.254 1.00 77.94 110 ILE A O 1
ATOM 850 N N . GLU A 1 111 ? 17.806 -7.807 14.380 1.00 77.75 111 GLU A N 1
ATOM 851 C CA . GLU A 1 111 ? 17.302 -9.033 13.757 1.00 77.75 111 GLU A CA 1
ATOM 852 C C . GLU A 1 111 ? 16.810 -10.059 14.786 1.00 77.75 111 GLU A C 1
ATOM 854 O O . GLU A 1 111 ? 15.711 -10.597 14.658 1.00 77.75 111 GLU A O 1
ATOM 859 N N . GLU A 1 112 ? 17.567 -10.263 15.866 1.00 76.94 112 GLU A N 1
ATOM 860 C CA . GLU A 1 112 ? 17.152 -11.120 16.982 1.00 76.94 112 GLU A CA 1
ATOM 861 C C . GLU A 1 112 ? 15.816 -10.654 17.579 1.00 76.94 112 GLU A C 1
ATOM 863 O O . GLU A 1 112 ? 14.898 -11.445 17.812 1.00 76.94 112 GLU A O 1
ATOM 868 N N . LEU A 1 113 ? 15.676 -9.343 17.780 1.00 71.94 113 LEU A N 1
ATOM 869 C CA . LEU A 1 113 ? 14.451 -8.755 18.297 1.00 71.94 113 LEU A CA 1
ATOM 870 C C . LEU A 1 113 ? 13.289 -8.903 17.301 1.00 71.94 113 LEU A C 1
ATOM 872 O O . LEU A 1 113 ? 12.163 -9.166 17.732 1.00 71.94 113 LEU A O 1
ATOM 876 N N . ASN A 1 114 ? 13.517 -8.752 15.992 1.00 69.00 114 ASN A N 1
ATOM 877 C CA . ASN A 1 114 ? 12.512 -8.981 14.943 1.00 69.00 114 ASN A CA 1
ATOM 878 C C . ASN A 1 114 ? 11.961 -10.401 14.990 1.00 69.00 114 ASN A C 1
ATOM 880 O O . ASN A 1 114 ? 10.748 -10.562 15.126 1.00 69.00 114 ASN A O 1
ATOM 884 N N . LEU A 1 115 ? 12.843 -11.400 14.986 1.00 70.00 115 LEU A N 1
ATOM 885 C CA . LEU A 1 115 ? 12.456 -12.805 15.090 1.00 70.00 115 LEU A CA 1
ATOM 886 C C . LEU A 1 115 ? 11.650 -13.072 16.361 1.00 70.00 115 LEU A C 1
ATOM 888 O O . LEU A 1 115 ? 10.580 -13.671 16.284 1.00 70.00 115 LEU A O 1
ATOM 892 N N . LYS A 1 116 ? 12.096 -12.545 17.508 1.00 67.44 116 LYS A N 1
ATOM 893 C CA . LYS A 1 116 ? 11.382 -12.697 18.783 1.00 67.44 116 LYS A CA 1
ATOM 894 C C . LYS A 1 116 ? 9.965 -12.121 18.742 1.00 67.44 116 LYS A C 1
ATOM 896 O O . LYS A 1 116 ? 9.053 -12.698 19.315 1.00 67.44 116 LYS A O 1
ATOM 901 N N . TYR A 1 117 ? 9.758 -10.998 18.063 1.00 63.66 117 TYR A N 1
ATOM 902 C CA . TYR A 1 117 ? 8.427 -10.396 17.940 1.00 63.66 117 TYR A CA 1
ATOM 903 C C . TYR A 1 117 ? 7.505 -11.193 17.016 1.00 63.66 117 TYR A C 1
ATOM 905 O O . TYR A 1 117 ? 6.352 -11.422 17.366 1.00 63.66 117 TYR A O 1
ATOM 913 N N . ILE A 1 118 ? 8.015 -11.672 15.875 1.00 65.44 118 ILE A N 1
ATOM 914 C CA . ILE A 1 118 ? 7.246 -12.548 14.976 1.00 65.44 118 ILE A CA 1
ATOM 915 C C . ILE A 1 118 ? 6.855 -13.835 15.707 1.00 65.44 118 ILE A C 1
ATOM 917 O O . ILE A 1 118 ? 5.704 -14.257 15.620 1.00 65.44 118 ILE A O 1
ATOM 921 N N . GLN A 1 119 ? 7.792 -14.427 16.455 1.00 66.69 119 GLN A N 1
ATOM 922 C CA . GLN A 1 119 ? 7.543 -15.600 17.293 1.00 66.69 119 GLN A CA 1
ATOM 923 C C . GLN A 1 119 ? 6.485 -15.305 18.353 1.00 66.69 119 GLN A C 1
ATOM 925 O O . GLN A 1 119 ? 5.491 -16.010 18.401 1.00 66.69 119 GLN A O 1
ATOM 930 N N . ASN A 1 120 ? 6.612 -14.217 19.119 1.00 65.62 120 ASN A N 1
ATOM 931 C CA . ASN A 1 120 ? 5.611 -13.836 20.121 1.00 65.62 120 ASN A CA 1
ATOM 932 C C . ASN A 1 120 ? 4.199 -13.683 19.525 1.00 65.62 120 ASN A C 1
ATOM 934 O O . ASN A 1 120 ? 3.233 -14.097 20.157 1.00 65.62 120 ASN A O 1
ATOM 938 N N . MET A 1 121 ? 4.078 -13.104 18.324 1.00 61.91 121 MET A N 1
ATOM 939 C CA . MET A 1 121 ? 2.796 -12.953 17.622 1.00 61.91 121 MET A CA 1
ATOM 940 C C . MET A 1 121 ? 2.254 -14.284 17.084 1.00 61.91 121 MET A C 1
ATOM 942 O O . MET A 1 121 ? 1.047 -14.502 17.101 1.00 61.91 121 MET A O 1
ATOM 946 N N . SER A 1 122 ? 3.132 -15.168 16.602 1.00 60.22 122 SER A N 1
ATOM 947 C CA . SER A 1 122 ? 2.754 -16.459 16.004 1.00 60.22 122 SER A CA 1
ATOM 948 C C . SER A 1 122 ? 2.435 -17.520 17.062 1.00 60.22 122 SER A C 1
ATOM 950 O O . SER A 1 122 ? 1.488 -18.286 16.908 1.00 60.22 122 SER A O 1
ATOM 952 N N . ASP A 1 123 ? 3.188 -17.525 18.163 1.00 62.06 123 ASP A N 1
ATOM 953 C CA . ASP A 1 123 ? 3.020 -18.408 19.322 1.00 62.06 123 ASP A CA 1
ATOM 954 C C . ASP A 1 123 ? 1.902 -17.916 20.261 1.00 62.06 123 ASP A C 1
ATOM 956 O O . ASP A 1 123 ? 1.593 -18.558 21.270 1.00 62.06 123 ASP A O 1
ATOM 960 N N . PHE A 1 124 ? 1.263 -16.781 19.945 1.00 55.69 124 PHE A N 1
ATOM 961 C CA . PHE A 1 124 ? 0.085 -16.292 20.653 1.00 55.69 124 PHE A CA 1
ATOM 962 C C . PHE A 1 124 ? -1.123 -17.196 20.359 1.00 55.69 124 PHE A C 1
ATOM 964 O O . PHE A 1 124 ? -1.972 -16.916 19.520 1.00 55.69 124 PHE A O 1
ATOM 971 N N . THR A 1 125 ? -1.226 -18.309 21.082 1.00 46.78 125 THR A N 1
ATOM 972 C CA . THR A 1 125 ? -2.316 -19.291 20.948 1.00 46.78 125 THR A CA 1
ATOM 973 C C . THR A 1 125 ? -3.444 -19.081 21.964 1.00 46.78 125 THR A C 1
ATOM 975 O O . THR A 1 125 ? -4.235 -19.992 22.224 1.00 46.78 125 THR A O 1
ATOM 978 N N . LYS A 1 126 ? -3.512 -17.909 22.608 1.00 44.38 126 LYS A N 1
ATOM 979 C CA . LYS A 1 126 ? -4.503 -17.630 23.656 1.00 44.38 126 LYS A CA 1
ATOM 980 C C . LYS A 1 126 ? -5.871 -17.286 23.058 1.00 44.38 126 LYS A C 1
ATOM 982 O O . LYS A 1 126 ? -6.012 -16.349 22.284 1.00 44.38 126 LYS A O 1
ATOM 987 N N . PHE A 1 127 ? -6.892 -18.011 23.505 1.00 41.66 127 PHE A N 1
ATOM 988 C CA . PHE A 1 127 ? -8.310 -17.665 23.391 1.00 41.66 127 PHE A CA 1
ATOM 989 C C . PHE A 1 127 ? -8.809 -17.176 24.759 1.00 41.66 127 PHE A C 1
ATOM 991 O O . PHE A 1 127 ? -8.297 -17.611 25.790 1.00 41.66 127 PHE A O 1
ATOM 998 N N . LEU A 1 128 ? -9.794 -16.277 24.786 1.00 43.91 128 LEU A N 1
ATOM 999 C CA . LEU A 1 128 ? -10.278 -15.652 26.021 1.00 43.91 128 LEU A CA 1
ATOM 1000 C C . LEU A 1 128 ? -11.743 -16.000 26.322 1.00 43.91 128 LEU A C 1
ATOM 1002 O O . LEU A 1 128 ? -12.583 -16.066 25.427 1.00 43.91 128 LEU A O 1
ATOM 1006 N N . LEU A 1 129 ? -12.030 -16.181 27.612 1.00 48.72 129 LEU A N 1
ATOM 1007 C CA . LEU A 1 129 ? -13.350 -16.131 28.247 1.00 48.72 129 LEU A CA 1
ATOM 1008 C C . LEU A 1 129 ? -13.184 -15.156 29.429 1.00 48.72 129 LEU A C 1
ATOM 1010 O O . LEU A 1 129 ? -12.311 -15.403 30.254 1.00 48.72 129 LEU A O 1
ATOM 1014 N N . LEU A 1 130 ? -13.932 -14.047 29.470 1.00 40.59 130 LEU A N 1
ATOM 1015 C CA . LEU A 1 130 ? -13.644 -12.875 30.325 1.00 40.59 130 LEU A CA 1
ATOM 1016 C C . LEU A 1 130 ? -14.838 -12.444 31.199 1.00 40.59 130 LEU A C 1
ATOM 1018 O O . LEU A 1 130 ? -15.985 -12.570 30.759 1.00 40.59 130 LEU A O 1
ATOM 1022 N N . THR A 1 131 ? -14.548 -11.851 32.369 1.00 47.12 131 THR A N 1
ATOM 1023 C CA . THR A 1 131 ? -15.422 -10.936 33.140 1.00 47.12 131 THR A CA 1
ATOM 1024 C C . THR A 1 131 ? -14.741 -9.574 33.399 1.00 47.12 131 THR A C 1
ATOM 1026 O O . THR A 1 131 ? -13.553 -9.412 33.140 1.00 47.12 131 THR A O 1
ATOM 1029 N N . GLU A 1 132 ? -15.517 -8.564 33.818 1.00 34.16 132 GLU A N 1
ATOM 1030 C CA . GLU A 1 132 ? -15.257 -7.126 33.578 1.00 34.16 132 GLU A CA 1
ATOM 1031 C C . GLU A 1 132 ? -14.027 -6.517 34.293 1.00 34.16 132 GLU A C 1
ATOM 1033 O O . GLU A 1 132 ? -13.394 -5.624 33.741 1.00 34.16 132 GLU A O 1
ATOM 1038 N N . ASP A 1 133 ? -13.616 -7.030 35.454 1.00 41.53 133 ASP A N 1
ATOM 1039 C CA . ASP A 1 133 ? -12.483 -6.483 36.228 1.00 41.53 133 ASP A CA 1
ATOM 1040 C C . ASP A 1 133 ? -11.099 -7.004 35.771 1.00 41.53 133 ASP A C 1
ATOM 1042 O O . ASP A 1 133 ? -10.056 -6.525 36.212 1.00 41.53 133 ASP A O 1
ATOM 1046 N N . GLU A 1 134 ? -11.060 -8.018 34.903 1.00 36.19 134 GLU A N 1
ATOM 1047 C CA . GLU A 1 134 ? -9.880 -8.876 34.684 1.00 36.19 134 GLU A CA 1
ATOM 1048 C C . GLU A 1 134 ? -8.914 -8.373 33.589 1.00 36.19 134 GLU A C 1
ATOM 1050 O O . GLU A 1 134 ? -8.032 -9.113 33.149 1.00 36.19 134 GLU A O 1
ATOM 1055 N N . LEU A 1 135 ? -9.071 -7.129 33.127 1.00 42.75 135 LEU A N 1
ATOM 1056 C CA . LEU A 1 135 ? -8.375 -6.579 31.953 1.00 42.75 135 LEU A CA 1
ATOM 1057 C C . LEU A 1 135 ? -7.193 -5.634 32.259 1.00 42.75 135 LEU A C 1
ATOM 1059 O O . LEU A 1 135 ? -6.708 -4.973 31.343 1.00 42.75 135 LEU A O 1
ATOM 1063 N N . ASP A 1 136 ? -6.686 -5.571 33.493 1.00 37.34 136 ASP A N 1
ATOM 1064 C CA . ASP A 1 136 ? -5.625 -4.614 33.852 1.00 37.34 136 ASP A CA 1
ATOM 1065 C C . ASP A 1 136 ? -4.183 -5.168 33.696 1.00 37.34 136 ASP A C 1
ATOM 1067 O O . ASP A 1 136 ? -3.862 -6.258 34.176 1.00 37.34 136 ASP A O 1
ATOM 1071 N N . GLY A 1 137 ? -3.296 -4.386 33.055 1.00 49.84 137 GLY A N 1
ATOM 1072 C CA . GLY A 1 137 ? -1.836 -4.600 32.968 1.00 49.84 137 GLY A CA 1
ATOM 1073 C C . GLY A 1 137 ? -1.312 -5.512 31.837 1.00 49.84 137 GLY A C 1
ATOM 1074 O O . GLY A 1 137 ? -1.250 -6.732 31.980 1.00 49.84 137 GLY A O 1
ATOM 1075 N N . MET A 1 138 ? -0.802 -4.922 30.744 1.00 40.09 138 MET A N 1
ATOM 1076 C CA . MET A 1 138 ? -0.147 -5.625 29.616 1.00 40.09 138 MET A CA 1
ATOM 1077 C C . MET A 1 138 ? 1.263 -5.058 29.260 1.00 40.09 138 MET A C 1
ATOM 1079 O O . MET A 1 138 ? 1.530 -3.902 29.583 1.00 40.09 138 MET A O 1
ATOM 1083 N N . PRO A 1 139 ? 2.175 -5.839 28.614 1.00 48.16 139 PRO A N 1
ATOM 1084 C CA . PRO A 1 139 ? 3.631 -5.555 28.463 1.00 48.16 139 PRO A CA 1
ATOM 1085 C C . PRO A 1 139 ? 4.122 -5.490 26.979 1.00 48.16 139 PRO A C 1
ATOM 1087 O O . PRO A 1 139 ? 3.296 -5.577 26.084 1.00 48.16 139 PRO A O 1
ATOM 1090 N N . ILE A 1 140 ? 5.418 -5.612 26.596 1.00 49.31 140 ILE A N 1
ATOM 1091 C CA . ILE A 1 140 ? 6.602 -4.701 26.598 1.00 49.31 140 ILE A CA 1
ATOM 1092 C C . ILE A 1 140 ? 7.195 -4.780 25.163 1.00 49.31 140 ILE A C 1
ATOM 1094 O O . ILE A 1 140 ? 7.825 -5.786 24.834 1.00 49.31 140 ILE A O 1
ATOM 1098 N N . ASP A 1 141 ? 7.056 -3.736 24.331 1.00 42.75 141 ASP A N 1
ATOM 1099 C CA . ASP A 1 141 ? 7.514 -3.736 22.914 1.00 42.75 141 ASP A CA 1
ATOM 1100 C C . ASP A 1 141 ? 8.559 -2.651 22.555 1.00 42.75 141 ASP A C 1
ATOM 1102 O O . ASP A 1 141 ? 8.932 -2.444 21.400 1.00 42.75 141 ASP A O 1
ATOM 1106 N N . PHE A 1 142 ? 9.117 -1.967 23.552 1.00 47.06 142 PHE A N 1
ATOM 1107 C CA . PHE A 1 142 ? 9.783 -0.674 23.349 1.00 47.06 142 PHE A CA 1
ATOM 1108 C C . PHE A 1 142 ? 11.259 -0.709 22.878 1.00 47.06 142 PHE A C 1
ATOM 1110 O O . PHE A 1 142 ? 11.806 0.296 22.426 1.00 47.06 142 PHE A O 1
ATOM 1117 N N . LEU A 1 143 ? 11.960 -1.844 22.933 1.00 48.78 143 LEU A N 1
ATOM 1118 C CA . LEU A 1 143 ? 13.434 -1.830 22.843 1.00 48.78 143 LEU A CA 1
ATOM 1119 C C . LEU A 1 143 ? 14.030 -1.741 21.420 1.00 48.78 143 LEU A C 1
ATOM 1121 O O . LEU A 1 143 ? 15.244 -1.590 21.280 1.00 48.78 143 LEU A O 1
ATOM 1125 N N . LYS A 1 144 ? 13.225 -1.794 20.350 1.00 56.03 144 LYS A N 1
ATOM 1126 C CA . LYS A 1 144 ? 13.743 -1.931 18.969 1.00 56.03 144 LYS A CA 1
ATOM 1127 C C . LYS A 1 144 ? 13.959 -0.620 18.218 1.00 56.03 144 LYS A C 1
ATOM 1129 O O . LYS A 1 144 ? 14.944 -0.480 17.491 1.00 56.03 144 LYS A O 1
ATOM 1134 N N . VAL A 1 145 ? 13.056 0.345 18.394 1.00 58.53 145 VAL A N 1
ATOM 1135 C CA . VAL A 1 145 ? 13.080 1.624 17.660 1.00 58.53 145 VAL A CA 1
ATOM 1136 C C . VAL A 1 145 ? 14.342 2.425 18.002 1.00 58.53 145 VAL A C 1
ATOM 1138 O O . VAL A 1 145 ? 15.000 2.977 17.118 1.00 58.53 145 VAL A O 1
ATOM 1141 N N . GLN A 1 146 ? 14.774 2.385 19.267 1.00 60.31 146 GLN A N 1
ATOM 1142 C CA . GLN A 1 146 ? 15.993 3.068 19.709 1.00 60.31 146 GLN A CA 1
ATOM 1143 C C . GLN A 1 146 ? 17.275 2.517 19.059 1.00 60.31 146 GLN A C 1
ATOM 1145 O O . GLN A 1 146 ? 18.206 3.272 18.767 1.00 60.31 146 GLN A O 1
ATOM 1150 N N . LEU A 1 147 ? 17.331 1.209 18.782 1.00 66.62 147 LEU A N 1
ATOM 1151 C CA . LEU A 1 147 ? 18.496 0.581 18.149 1.00 66.62 147 LEU A CA 1
ATOM 1152 C C . LEU A 1 147 ? 18.614 0.956 16.668 1.00 66.62 147 LEU A C 1
ATOM 1154 O O . LEU A 1 147 ? 19.723 1.175 16.179 1.00 66.62 147 LEU A O 1
ATOM 1158 N N . ARG A 1 148 ? 17.481 1.100 15.972 1.00 71.88 148 ARG A N 1
ATOM 1159 C CA . ARG A 1 148 ? 17.425 1.543 14.569 1.00 71.88 148 ARG A CA 1
ATOM 1160 C C . ARG A 1 148 ? 17.898 2.977 14.389 1.00 71.88 148 ARG A C 1
ATOM 1162 O O . ARG A 1 148 ? 18.693 3.263 13.495 1.00 71.88 148 ARG A O 1
ATOM 1169 N N . LEU A 1 149 ? 17.476 3.870 15.276 1.00 69.44 149 LEU A N 1
ATOM 1170 C CA . LEU A 1 149 ? 17.947 5.250 15.282 1.00 69.44 149 LEU A CA 1
ATOM 1171 C C . LEU A 1 149 ? 19.465 5.329 15.518 1.00 69.44 149 LEU A C 1
ATOM 1173 O O . LEU A 1 149 ? 20.178 6.049 14.815 1.00 69.44 149 LEU A O 1
ATOM 1177 N N . ARG A 1 150 ? 19.983 4.539 16.466 1.00 72.06 150 ARG A N 1
ATOM 1178 C CA . ARG A 1 150 ? 21.428 4.440 16.713 1.00 72.06 150 ARG A CA 1
ATOM 1179 C C . ARG A 1 150 ? 22.176 3.891 15.494 1.00 72.06 150 ARG A C 1
ATOM 1181 O O . ARG A 1 150 ? 23.227 4.428 15.148 1.00 72.06 150 ARG A O 1
ATOM 1188 N N . LEU A 1 151 ? 21.626 2.878 14.819 1.00 77.56 151 LEU A N 1
ATOM 1189 C CA . LEU A 1 151 ? 22.172 2.328 13.575 1.00 77.56 151 LEU A CA 1
ATOM 1190 C C . LEU A 1 151 ? 22.269 3.400 12.478 1.00 77.56 151 LEU A C 1
ATOM 1192 O O . LEU A 1 151 ? 23.334 3.572 11.886 1.00 77.56 151 LEU A O 1
ATOM 1196 N N . ALA A 1 152 ? 21.196 4.157 12.243 1.00 82.81 152 ALA A N 1
ATOM 1197 C CA . ALA A 1 152 ? 21.168 5.204 11.222 1.00 82.81 152 ALA A CA 1
ATOM 1198 C C . ALA A 1 152 ? 22.216 6.300 11.475 1.00 82.81 152 ALA A C 1
ATOM 1200 O O . ALA A 1 152 ? 22.962 6.676 10.569 1.00 82.81 152 ALA A O 1
ATOM 1201 N N . ARG A 1 153 ? 22.359 6.734 12.734 1.00 83.44 153 ARG A N 1
ATOM 1202 C CA . ARG A 1 153 ? 23.374 7.719 13.141 1.00 83.44 153 ARG A CA 1
ATOM 1203 C C . ARG A 1 153 ? 24.802 7.231 12.941 1.00 83.44 153 ARG A C 1
ATOM 1205 O O . ARG A 1 153 ? 25.667 8.013 12.550 1.00 83.44 153 ARG A O 1
ATOM 1212 N N . LEU A 1 154 ? 25.071 5.946 13.180 1.00 83.81 154 LEU A N 1
ATOM 1213 C CA . LEU A 1 154 ? 26.389 5.367 12.893 1.00 83.81 154 LEU A CA 1
ATOM 1214 C C . LEU A 1 154 ? 26.714 5.388 11.402 1.00 83.81 154 LEU A C 1
ATOM 1216 O O . LEU A 1 154 ? 27.867 5.638 11.050 1.00 83.81 154 LEU A O 1
ATOM 1220 N N . LEU A 1 155 ? 25.706 5.155 10.562 1.00 84.25 155 LEU A N 1
ATOM 1221 C CA . LEU A 1 155 ? 25.796 5.195 9.103 1.00 84.25 155 LEU A CA 1
ATOM 1222 C C . LEU A 1 155 ? 25.858 6.625 8.534 1.00 84.25 155 LEU A C 1
ATOM 1224 O O . LEU A 1 155 ? 26.081 6.784 7.340 1.00 84.25 155 LEU A O 1
ATOM 1228 N N . GLY A 1 156 ? 25.726 7.658 9.374 1.00 83.69 156 GLY A N 1
ATOM 1229 C CA . GLY A 1 156 ? 25.807 9.064 8.967 1.00 83.69 156 GLY A CA 1
ATOM 1230 C C . GLY A 1 156 ? 24.474 9.689 8.553 1.00 83.69 156 GLY A C 1
ATOM 1231 O O . GLY A 1 156 ? 24.471 10.815 8.065 1.00 83.69 156 GLY A O 1
ATOM 1232 N N . TYR A 1 157 ? 23.355 8.998 8.775 1.00 83.19 157 TYR A N 1
ATOM 1233 C CA . TYR A 1 157 ? 22.011 9.518 8.531 1.00 83.19 157 TYR A CA 1
ATOM 1234 C C . TYR A 1 157 ? 21.450 10.178 9.802 1.00 83.19 157 TYR A C 1
ATOM 1236 O O . TYR A 1 157 ? 21.750 9.729 10.913 1.00 83.19 157 TYR A O 1
ATOM 1244 N N . PRO A 1 158 ? 20.627 11.235 9.677 1.00 82.19 158 PRO A N 1
ATOM 1245 C CA . PRO A 1 158 ? 20.045 11.925 10.831 1.00 82.19 158 PRO A CA 1
ATOM 1246 C C . PRO A 1 158 ? 19.063 11.040 11.617 1.00 82.19 158 PRO A C 1
ATOM 1248 O O . PRO A 1 158 ? 18.989 11.140 12.843 1.00 82.19 158 PRO A O 1
ATOM 1251 N N . ASN A 1 159 ? 18.337 10.160 10.923 1.00 80.06 159 ASN A N 1
ATOM 1252 C CA . ASN A 1 159 ? 17.360 9.238 11.488 1.00 80.06 159 ASN A CA 1
ATOM 1253 C C . ASN A 1 159 ? 17.197 7.985 10.602 1.00 80.06 159 ASN A C 1
ATOM 1255 O O . ASN A 1 159 ? 17.756 7.910 9.504 1.00 80.06 159 ASN A O 1
ATOM 1259 N N . TYR A 1 160 ? 16.466 6.980 11.097 1.00 82.00 160 TYR A N 1
ATOM 1260 C CA . TYR A 1 160 ? 16.289 5.715 10.379 1.00 82.00 160 TYR A CA 1
ATOM 1261 C C . TYR A 1 160 ? 15.351 5.847 9.178 1.00 82.00 160 TYR A C 1
ATOM 1263 O O . TYR A 1 160 ? 15.579 5.188 8.166 1.00 82.00 160 TYR A O 1
ATOM 1271 N N . SER A 1 161 ? 14.354 6.731 9.251 1.00 80.00 161 SER A N 1
ATOM 1272 C CA . SER A 1 161 ? 13.444 6.979 8.134 1.00 80.00 161 SER A CA 1
ATOM 1273 C C . SER A 1 161 ? 14.175 7.500 6.890 1.00 80.00 161 SER A C 1
ATOM 1275 O O . SER A 1 161 ? 14.018 6.947 5.804 1.00 80.00 161 SER A O 1
ATOM 1277 N N . ASP A 1 162 ? 15.090 8.460 7.040 1.00 84.19 162 ASP A N 1
ATOM 1278 C CA . ASP A 1 162 ? 15.928 8.953 5.940 1.00 84.19 162 ASP A CA 1
ATOM 1279 C C . ASP A 1 162 ? 16.859 7.861 5.389 1.00 84.19 162 ASP A C 1
ATOM 1281 O O . ASP A 1 162 ? 17.039 7.761 4.175 1.00 84.19 162 ASP A O 1
ATOM 1285 N N . PHE A 1 163 ? 17.396 6.986 6.249 1.00 85.94 163 PHE A N 1
ATOM 1286 C CA . PHE A 1 163 ? 18.165 5.820 5.800 1.00 85.94 163 PHE A CA 1
ATOM 1287 C C . PHE A 1 163 ? 17.306 4.837 4.987 1.00 85.94 163 PHE A C 1
ATOM 1289 O O . PHE A 1 163 ? 17.759 4.330 3.957 1.00 85.94 163 PHE A O 1
ATOM 1296 N N . ALA A 1 164 ? 16.081 4.544 5.426 1.00 80.94 164 ALA A N 1
ATOM 1297 C CA . ALA A 1 164 ? 15.181 3.626 4.738 1.00 80.94 164 ALA A CA 1
ATOM 1298 C C . ALA A 1 164 ? 14.642 4.225 3.427 1.00 80.94 164 ALA A C 1
ATOM 1300 O O . ALA A 1 164 ? 14.506 3.515 2.433 1.00 80.94 164 ALA A O 1
ATOM 1301 N N . ILE A 1 165 ? 14.354 5.523 3.384 1.00 84.31 165 ILE A N 1
ATOM 1302 C CA . ILE A 1 165 ? 13.672 6.172 2.257 1.00 84.31 165 ILE A CA 1
ATOM 1303 C C . ILE A 1 165 ? 14.639 6.629 1.156 1.00 84.31 165 ILE A C 1
ATOM 1305 O O . ILE A 1 165 ? 14.208 6.750 0.014 1.00 84.31 165 ILE A O 1
ATOM 1309 N N . GLU A 1 166 ? 15.932 6.820 1.432 1.00 86.00 166 GLU A N 1
ATOM 1310 C CA . GLU A 1 166 ? 16.929 7.245 0.430 1.00 86.00 166 GLU A CA 1
ATOM 1311 C C . GLU A 1 166 ? 16.883 6.476 -0.916 1.00 86.00 166 GLU A C 1
ATOM 1313 O O . GLU A 1 166 ? 16.891 7.139 -1.958 1.00 86.00 166 GLU A O 1
ATOM 1318 N N . PRO A 1 167 ? 16.811 5.124 -0.963 1.00 79.88 167 PRO A N 1
ATOM 1319 C CA . PRO A 1 167 ? 16.726 4.389 -2.230 1.00 79.88 167 PRO A CA 1
ATOM 1320 C C . PRO A 1 167 ? 15.329 4.431 -2.875 1.00 79.88 167 PRO A C 1
ATOM 1322 O O . PRO A 1 167 ? 15.128 3.862 -3.945 1.00 79.88 167 PRO A O 1
ATOM 1325 N N . ARG A 1 168 ? 14.345 5.054 -2.221 1.00 80.25 168 ARG A N 1
ATOM 1326 C CA . ARG A 1 168 ? 12.942 5.101 -2.637 1.00 80.25 168 ARG A CA 1
ATOM 1327 C C . ARG A 1 168 ? 12.588 6.482 -3.187 1.00 80.25 168 ARG A C 1
ATOM 1329 O O . ARG A 1 168 ? 13.263 7.481 -2.949 1.00 80.25 168 ARG A O 1
ATOM 1336 N N . MET A 1 169 ? 11.483 6.537 -3.922 1.00 80.88 169 MET A N 1
ATOM 1337 C CA . MET A 1 169 ? 11.066 7.714 -4.688 1.00 80.88 169 MET A CA 1
ATOM 1338 C C . MET A 1 169 ? 10.941 9.027 -3.880 1.00 80.88 169 MET A C 1
ATOM 1340 O O . MET A 1 169 ? 11.372 10.056 -4.403 1.00 80.88 169 MET A O 1
ATOM 1344 N N . PRO A 1 170 ? 10.441 9.057 -2.625 1.00 80.25 170 PRO A N 1
ATOM 1345 C CA . PRO A 1 170 ? 10.360 10.315 -1.867 1.00 80.25 170 PRO A CA 1
ATOM 1346 C C . PRO A 1 170 ? 11.713 10.863 -1.421 1.00 80.25 170 PRO A C 1
ATOM 1348 O O . PRO A 1 170 ? 11.828 12.064 -1.181 1.00 80.25 170 PRO A O 1
ATOM 1351 N N . ARG A 1 171 ? 12.740 10.009 -1.325 1.00 79.19 171 ARG A N 1
ATOM 1352 C CA . ARG A 1 171 ? 14.127 10.300 -0.918 1.00 79.19 171 ARG A CA 1
ATOM 1353 C C . ARG A 1 171 ? 14.340 10.836 0.503 1.00 79.19 171 ARG A C 1
ATOM 1355 O O . ARG A 1 171 ? 15.419 10.616 1.039 1.00 79.19 171 ARG A O 1
ATOM 1362 N N . THR A 1 172 ? 13.366 11.511 1.114 1.00 81.19 172 THR A N 1
ATOM 1363 C CA . THR A 1 172 ? 13.464 12.047 2.482 1.00 81.19 172 THR A CA 1
ATOM 1364 C C . THR A 1 172 ? 12.177 11.831 3.279 1.00 81.19 172 THR A C 1
ATOM 1366 O O . THR A 1 172 ? 11.074 11.893 2.735 1.00 81.19 172 THR A O 1
ATOM 1369 N N . SER A 1 173 ? 12.327 11.636 4.588 1.00 81.81 173 SER A N 1
ATOM 1370 C CA . SER A 1 173 ? 11.240 11.535 5.576 1.00 81.81 173 SER A CA 1
ATOM 1371 C C . SER A 1 173 ? 10.331 12.768 5.595 1.00 81.81 173 SER A C 1
ATOM 1373 O O . SER A 1 173 ? 9.110 12.645 5.630 1.00 81.81 173 SER A O 1
ATOM 1375 N N . ARG A 1 174 ? 10.906 13.974 5.485 1.00 82.81 174 ARG A N 1
ATOM 1376 C CA . ARG A 1 174 ? 10.152 15.238 5.448 1.00 82.81 174 ARG A CA 1
ATOM 1377 C C . ARG A 1 174 ? 9.122 15.279 4.318 1.00 82.81 174 ARG A C 1
ATOM 1379 O O . ARG A 1 174 ? 7.989 15.669 4.559 1.00 82.81 174 ARG A O 1
ATOM 1386 N N . LYS A 1 175 ? 9.500 14.852 3.108 1.00 83.31 175 LYS A N 1
ATOM 1387 C CA . LYS A 1 175 ? 8.579 14.814 1.960 1.00 83.31 175 LYS A CA 1
ATOM 1388 C C . LYS A 1 175 ? 7.432 13.831 2.176 1.00 83.31 175 LYS A C 1
ATOM 1390 O O . LYS A 1 175 ? 6.333 14.067 1.691 1.00 83.31 175 LYS A O 1
ATOM 1395 N N . VAL A 1 176 ? 7.689 12.735 2.890 1.00 81.06 176 VAL A N 1
ATOM 1396 C CA . VAL A 1 176 ? 6.647 11.774 3.263 1.00 81.06 176 VAL A CA 1
ATOM 1397 C C . VAL A 1 176 ? 5.696 12.379 4.292 1.00 81.06 176 VAL A C 1
ATOM 1399 O O . VAL A 1 176 ? 4.490 12.257 4.118 1.00 81.06 176 VAL A O 1
ATOM 1402 N N . LEU A 1 177 ? 6.212 13.051 5.325 1.00 79.81 177 LEU A N 1
ATOM 1403 C CA . LEU A 1 177 ? 5.383 13.723 6.332 1.00 79.81 177 LEU A CA 1
ATOM 1404 C C . LEU A 1 177 ? 4.508 14.815 5.706 1.00 79.81 177 LEU A C 1
ATOM 1406 O O . LEU A 1 177 ? 3.297 14.769 5.884 1.00 79.81 177 LEU A O 1
ATOM 1410 N N . GLU A 1 178 ? 5.094 15.710 4.901 1.00 83.81 178 GLU A N 1
ATOM 1411 C CA . GLU A 1 178 ? 4.358 16.768 4.188 1.00 83.81 178 GLU A CA 1
ATOM 1412 C C . GLU A 1 178 ? 3.242 16.173 3.307 1.00 83.81 178 GLU A C 1
ATOM 1414 O O . GLU A 1 178 ? 2.110 16.647 3.334 1.00 83.81 178 GLU A O 1
ATOM 1419 N N . PHE A 1 179 ? 3.526 15.082 2.587 1.00 84.25 179 PHE A N 1
ATOM 1420 C CA . PHE A 1 179 ? 2.531 14.370 1.780 1.00 84.25 179 PHE A CA 1
ATOM 1421 C C . PHE A 1 179 ? 1.397 13.756 2.617 1.00 84.25 179 PHE A C 1
ATOM 1423 O O . PHE A 1 179 ? 0.229 13.869 2.245 1.00 84.25 179 PHE A O 1
ATOM 1430 N N . LEU A 1 180 ? 1.719 13.092 3.733 1.00 75.94 180 LEU A N 1
ATOM 1431 C CA . LEU A 1 180 ? 0.722 12.462 4.605 1.00 75.94 180 LEU A CA 1
ATOM 1432 C C . LEU A 1 180 ? -0.160 13.507 5.302 1.00 75.94 180 LEU A C 1
ATOM 1434 O O . LEU A 1 180 ? -1.368 13.298 5.423 1.00 75.94 180 LEU A O 1
ATOM 1438 N N . GLU A 1 181 ? 0.427 14.625 5.732 1.00 81.12 181 GLU A N 1
ATOM 1439 C CA . GLU A 1 181 ? -0.283 15.758 6.332 1.00 81.12 181 GLU A CA 1
ATOM 1440 C C . GLU A 1 181 ? -1.232 16.410 5.316 1.00 81.12 181 GLU A C 1
ATOM 1442 O O . GLU A 1 181 ? -2.434 16.493 5.577 1.00 81.12 181 GLU A O 1
ATOM 1447 N N . GLU A 1 182 ? -0.736 16.760 4.123 1.00 84.00 182 GLU A N 1
ATOM 1448 C CA . GLU A 1 182 ? -1.544 17.345 3.042 1.00 84.00 182 GLU A CA 1
ATOM 1449 C C . GLU A 1 182 ? -2.713 16.423 2.651 1.00 84.00 182 GLU A C 1
ATOM 1451 O O . GLU A 1 182 ? -3.850 16.864 2.452 1.00 84.00 182 GLU A O 1
ATOM 1456 N N . MET A 1 183 ? -2.454 15.115 2.575 1.00 76.00 183 MET A N 1
ATOM 1457 C CA . MET A 1 183 ? -3.474 14.124 2.257 1.00 76.00 183 MET A CA 1
ATOM 1458 C C . MET A 1 183 ? -4.517 13.980 3.375 1.00 76.00 183 MET A C 1
ATOM 1460 O O . MET A 1 183 ? -5.711 13.881 3.087 1.00 76.00 183 MET A O 1
ATOM 1464 N N . SER A 1 184 ? -4.095 13.997 4.644 1.00 75.69 184 SER A N 1
ATOM 1465 C CA . SER A 1 184 ? -5.005 13.970 5.795 1.00 75.69 184 SER A CA 1
ATOM 1466 C C . SER A 1 184 ? -5.935 15.185 5.804 1.00 75.69 184 SER A C 1
ATOM 1468 O O . SER A 1 184 ? -7.140 15.038 6.030 1.00 75.69 184 SER A O 1
ATOM 1470 N N . GLU A 1 185 ? -5.399 16.375 5.518 1.00 82.69 185 GLU A N 1
ATOM 1471 C CA . GLU A 1 185 ? -6.170 17.620 5.464 1.00 82.69 185 GLU A CA 1
ATOM 1472 C C . GLU A 1 185 ? -7.262 17.579 4.390 1.00 82.69 185 GLU A C 1
ATOM 1474 O O . GLU A 1 185 ? -8.421 17.886 4.681 1.00 82.69 185 GLU A O 1
ATOM 1479 N N . GLN A 1 186 ? -6.935 17.118 3.178 1.00 82.31 186 GLN A N 1
ATOM 1480 C CA . GLN A 1 186 ? -7.890 17.030 2.063 1.00 82.31 186 GLN A CA 1
ATOM 1481 C C . GLN A 1 186 ? -9.030 16.025 2.305 1.00 82.31 186 GLN A C 1
ATOM 1483 O O . GLN A 1 186 ? -10.092 16.126 1.687 1.00 82.31 186 GLN A O 1
ATOM 1488 N N . LEU A 1 187 ? -8.843 15.062 3.211 1.00 80.88 187 LEU A N 1
ATOM 1489 C CA . LEU A 1 187 ? -9.844 14.043 3.540 1.00 80.88 187 LEU A CA 1
ATOM 1490 C C . LEU A 1 187 ? -10.732 14.416 4.735 1.00 80.88 187 LEU A C 1
ATOM 1492 O O . LEU A 1 187 ? -11.703 13.704 5.002 1.00 80.88 187 LEU A O 1
ATOM 1496 N N . ASN A 1 188 ? -10.442 15.511 5.450 1.00 83.00 188 ASN A N 1
ATOM 1497 C CA . ASN A 1 188 ? -11.169 15.905 6.662 1.00 83.00 188 ASN A CA 1
ATOM 1498 C C . ASN A 1 188 ? -12.680 16.027 6.441 1.00 83.00 188 ASN A C 1
ATOM 1500 O O . ASN A 1 188 ? -13.456 15.428 7.185 1.00 83.00 188 ASN A O 1
ATOM 1504 N N . ASP A 1 189 ? -13.105 16.731 5.394 1.00 83.69 189 ASP A N 1
ATOM 1505 C CA . ASP A 1 189 ? -14.528 16.965 5.128 1.00 83.69 189 ASP A CA 1
ATOM 1506 C C . ASP A 1 189 ? -15.282 15.686 4.764 1.00 83.69 189 ASP A C 1
ATOM 1508 O O . ASP A 1 189 ? -16.453 15.523 5.112 1.00 83.69 189 ASP A O 1
ATOM 1512 N N . VAL A 1 190 ? -14.636 14.778 4.027 1.00 82.56 190 VAL A N 1
ATOM 1513 C CA . VAL A 1 190 ? -15.233 13.484 3.672 1.00 82.56 190 VAL A CA 1
ATOM 1514 C C . VAL A 1 190 ? -15.348 12.608 4.909 1.00 82.56 190 VAL A C 1
ATOM 1516 O O . VAL A 1 190 ? -16.430 12.113 5.202 1.00 82.56 190 VAL A O 1
ATOM 1519 N N . ALA A 1 191 ? -14.270 12.487 5.677 1.00 80.81 191 ALA A N 1
ATOM 1520 C CA . ALA A 1 191 ? -14.251 11.671 6.879 1.00 80.81 191 ALA A CA 1
ATOM 1521 C C . ALA A 1 191 ? -15.224 12.165 7.955 1.00 80.81 191 ALA A C 1
ATOM 1523 O O . ALA A 1 191 ? -15.892 11.356 8.590 1.00 80.81 191 ALA A O 1
ATOM 1524 N N . ASN A 1 192 ? -15.355 13.483 8.134 1.00 85.12 192 ASN A N 1
ATOM 1525 C CA . ASN A 1 192 ? -16.322 14.062 9.067 1.00 85.12 192 ASN A CA 1
ATOM 1526 C C . ASN A 1 192 ? -17.762 13.742 8.650 1.00 85.12 192 ASN A C 1
ATOM 1528 O O . ASN A 1 192 ? -18.581 13.393 9.497 1.00 85.12 192 ASN A O 1
ATOM 1532 N N . ARG A 1 193 ? -18.074 13.815 7.349 1.00 85.94 193 ARG A N 1
ATOM 1533 C CA . ARG A 1 193 ? -19.392 13.430 6.821 1.00 85.94 193 ARG A CA 1
ATOM 1534 C C . ARG A 1 193 ? -19.664 11.942 7.011 1.00 85.94 193 ARG A C 1
ATOM 1536 O O . ARG A 1 193 ? -20.723 11.584 7.513 1.00 85.94 193 ARG A O 1
ATOM 1543 N N . GLU A 1 194 ? -18.707 11.093 6.648 1.00 87.19 194 GLU A N 1
ATOM 1544 C CA . GLU A 1 194 ? -18.789 9.644 6.832 1.00 87.19 194 GLU A CA 1
ATOM 1545 C C . GLU A 1 194 ? -18.996 9.278 8.307 1.00 87.19 194 GLU A C 1
ATOM 1547 O O . GLU A 1 194 ? -19.883 8.489 8.625 1.00 87.19 194 GLU A O 1
ATOM 1552 N N . LEU A 1 195 ? -18.252 9.909 9.218 1.00 87.00 195 LEU A N 1
ATOM 1553 C CA . LEU A 1 195 ? -18.369 9.665 10.651 1.00 87.00 195 LEU A CA 1
ATOM 1554 C C . LEU A 1 195 ? -19.725 10.109 11.210 1.00 87.00 195 LEU A C 1
ATOM 1556 O O . LEU A 1 195 ? -20.291 9.416 12.054 1.00 87.00 195 LEU A O 1
ATOM 1560 N N . SER A 1 196 ? -20.272 11.231 10.738 1.00 88.62 196 SER A N 1
ATOM 1561 C CA . SER A 1 196 ? -21.615 11.675 11.128 1.00 88.62 196 SER A CA 1
ATOM 1562 C C . SER A 1 196 ? -22.689 10.654 10.751 1.00 88.62 196 SER A C 1
ATOM 1564 O O . SER A 1 196 ? -23.573 10.395 11.559 1.00 88.62 196 SER A O 1
ATOM 1566 N N . ILE A 1 197 ? -22.574 9.996 9.591 1.00 87.81 197 ILE A N 1
ATOM 1567 C CA . ILE A 1 197 ? -23.505 8.928 9.182 1.00 87.81 197 ILE A CA 1
ATOM 1568 C C . ILE A 1 197 ? -23.455 7.757 10.167 1.00 87.81 197 ILE A C 1
ATOM 1570 O O . ILE A 1 197 ? -24.498 7.237 10.557 1.00 87.81 197 ILE A O 1
ATOM 1574 N N . LEU A 1 198 ? -22.253 7.347 10.584 1.00 89.50 198 LEU A N 1
ATOM 1575 C CA . LEU A 1 198 ? -22.086 6.253 11.545 1.00 89.50 198 LEU A CA 1
ATOM 1576 C C . LEU A 1 198 ? -22.642 6.629 12.923 1.00 89.50 198 LEU A C 1
ATOM 1578 O O . LEU A 1 198 ? -23.345 5.831 13.540 1.00 89.50 198 LEU A O 1
ATOM 1582 N N . LYS A 1 199 ? -22.394 7.865 13.375 1.00 88.00 199 LYS A N 1
ATOM 1583 C CA . LYS A 1 199 ? -22.946 8.405 14.626 1.00 88.00 199 LYS A CA 1
ATOM 1584 C C . LYS A 1 199 ? -24.471 8.467 14.599 1.00 88.00 199 LYS A C 1
ATOM 1586 O O . LYS A 1 199 ? -25.107 8.083 15.572 1.00 88.00 199 LYS A O 1
ATOM 1591 N N . GLU A 1 200 ? -25.066 8.905 13.492 1.00 89.62 200 GLU A N 1
ATOM 1592 C CA . GLU A 1 200 ? -26.520 8.912 13.311 1.00 89.62 200 GLU A CA 1
ATOM 1593 C C . GLU A 1 200 ? -27.111 7.498 13.294 1.00 89.62 200 GLU A C 1
ATOM 1595 O O . GLU A 1 200 ? -28.196 7.286 13.836 1.00 89.62 200 GLU A O 1
ATOM 1600 N N . LEU A 1 201 ? -26.413 6.530 12.689 1.00 88.88 201 LEU A N 1
ATOM 1601 C CA . LEU A 1 201 ? -26.837 5.131 12.675 1.00 88.88 201 LEU A CA 1
ATOM 1602 C C . LEU A 1 201 ? -26.807 4.534 14.088 1.00 88.88 201 LEU A C 1
ATOM 1604 O O . LEU A 1 201 ? -27.818 3.987 14.526 1.00 88.88 201 LEU A O 1
ATOM 1608 N N . LYS A 1 202 ? -25.715 4.743 14.836 1.00 91.25 202 LYS A N 1
ATOM 1609 C CA . LYS A 1 202 ? -25.624 4.365 16.255 1.00 91.25 202 LYS A CA 1
ATOM 1610 C C . LYS A 1 202 ? -26.714 5.033 17.084 1.00 91.25 202 LYS A C 1
ATOM 1612 O O . LYS A 1 202 ? -27.386 4.370 17.862 1.00 91.25 202 LYS A O 1
ATOM 1617 N N . MET A 1 203 ? -26.967 6.322 16.862 1.00 90.06 203 MET A N 1
ATOM 1618 C CA . MET A 1 203 ? -28.005 7.047 17.593 1.00 90.06 203 MET A CA 1
ATOM 1619 C C . MET A 1 203 ? -29.410 6.473 17.363 1.00 90.06 203 MET A C 1
ATOM 1621 O O . MET A 1 203 ? -30.232 6.464 18.277 1.00 90.06 203 MET A O 1
ATOM 1625 N N . LYS A 1 204 ? -29.693 5.972 16.155 1.00 88.62 204 LYS A N 1
ATOM 1626 C CA . LYS A 1 204 ? -30.967 5.311 15.838 1.00 88.62 204 LYS A CA 1
ATOM 1627 C C . LYS A 1 204 ? -31.100 3.929 16.481 1.00 88.62 204 LYS A C 1
ATOM 1629 O O . LYS A 1 204 ? -32.214 3.569 16.851 1.00 88.62 204 LYS A O 1
ATOM 1634 N N . GLU A 1 205 ? -30.013 3.166 16.583 1.00 87.94 205 GLU A N 1
ATOM 1635 C CA . GLU A 1 205 ? -30.028 1.792 17.113 1.00 87.94 205 GLU A CA 1
ATOM 1636 C C . GLU A 1 205 ? -29.884 1.738 18.646 1.00 87.94 205 GLU A C 1
ATOM 1638 O O . GLU A 1 205 ? -30.556 0.941 19.298 1.00 87.94 205 GLU A O 1
ATOM 1643 N N . GLU A 1 206 ? -29.060 2.612 19.228 1.00 86.81 206 GLU A N 1
ATOM 1644 C CA . GLU A 1 206 ? -28.633 2.559 20.636 1.00 86.81 206 GLU A CA 1
ATOM 1645 C C . GLU A 1 206 ? -28.921 3.851 21.432 1.00 86.81 206 GLU A C 1
ATOM 1647 O O . GLU A 1 206 ? -28.666 3.919 22.635 1.00 86.81 206 GLU A O 1
ATOM 1652 N N . GLY A 1 207 ? -29.474 4.894 20.803 1.00 86.19 207 GLY A N 1
ATOM 1653 C CA . GLY A 1 207 ? -29.763 6.172 21.465 1.00 86.19 207 GLY A CA 1
ATOM 1654 C C . GLY A 1 207 ? -28.515 7.038 21.694 1.00 86.19 207 GLY A C 1
ATOM 1655 O O . GLY A 1 207 ? -27.615 7.089 20.869 1.00 86.19 207 GLY A O 1
ATOM 1656 N N . ASN A 1 208 ? -28.436 7.762 22.815 1.00 83.19 208 ASN A N 1
ATOM 1657 C CA . ASN A 1 208 ? -27.370 8.754 23.066 1.00 83.19 208 ASN A CA 1
ATOM 1658 C C . ASN A 1 208 ? -26.016 8.156 23.514 1.00 83.19 208 ASN A C 1
ATOM 1660 O O . ASN A 1 208 ? -25.217 8.855 24.140 1.00 83.19 208 ASN A O 1
ATOM 1664 N N . ALA A 1 209 ? -25.751 6.878 23.240 1.00 83.12 209 ALA A N 1
ATOM 1665 C CA . ALA A 1 209 ? -24.464 6.264 23.551 1.00 83.12 209 ALA A CA 1
ATOM 1666 C C . ALA A 1 209 ? -23.331 6.952 22.765 1.00 83.12 209 ALA A C 1
ATOM 1668 O O . ALA A 1 209 ? -23.461 7.232 21.571 1.00 83.12 209 ALA A O 1
ATOM 1669 N N . GLN A 1 210 ? -22.210 7.235 23.435 1.00 83.38 210 GLN A N 1
ATOM 1670 C CA . GLN A 1 210 ? -21.056 7.862 22.793 1.00 83.38 210 GLN A CA 1
ATOM 1671 C C . GLN A 1 210 ? -20.478 6.927 21.721 1.00 83.38 210 GLN A C 1
ATOM 1673 O O . GLN A 1 210 ? -20.378 5.719 21.926 1.00 83.38 210 GLN A O 1
ATOM 1678 N N . PHE A 1 211 ? -20.121 7.488 20.564 1.00 85.06 211 PHE A N 1
ATOM 1679 C CA . PHE A 1 211 ? -19.461 6.741 19.496 1.00 85.06 211 PHE A CA 1
ATOM 1680 C C . PHE A 1 211 ? -17.957 6.671 19.779 1.00 85.06 211 PHE A C 1
ATOM 1682 O O . PHE A 1 211 ? -17.288 7.712 19.786 1.00 85.06 211 PHE A O 1
ATOM 1689 N N . GLY A 1 212 ? -17.458 5.464 20.020 1.00 83.38 212 GLY A N 1
ATOM 1690 C CA . GLY A 1 212 ? -16.053 5.141 20.242 1.00 83.38 212 GLY A CA 1
ATOM 1691 C C . GLY A 1 212 ? -15.387 4.512 19.016 1.00 83.38 212 GLY A C 1
ATOM 1692 O O . GLY A 1 212 ? -15.964 4.424 17.932 1.00 83.38 212 GLY A O 1
ATOM 1693 N N . MET A 1 213 ? -14.136 4.081 19.167 1.00 76.94 213 MET A N 1
ATOM 1694 C CA . MET A 1 213 ? -13.390 3.414 18.090 1.00 76.94 213 MET A CA 1
ATOM 1695 C C . MET A 1 213 ? -13.794 1.953 17.905 1.00 76.94 213 MET A C 1
ATOM 1697 O O . MET A 1 213 ? -13.758 1.432 16.792 1.00 76.94 213 MET A O 1
ATOM 1701 N N . GLU A 1 214 ? -14.221 1.312 18.984 1.00 77.69 214 GLU A N 1
ATOM 1702 C CA . GLU A 1 214 ? -14.805 -0.023 19.029 1.00 77.69 214 GLU A CA 1
ATOM 1703 C C . GLU A 1 214 ? -16.048 -0.149 18.131 1.00 77.69 214 GLU A C 1
ATOM 1705 O O . GLU A 1 214 ? -16.288 -1.200 17.537 1.00 77.69 214 GLU A O 1
ATOM 1710 N N . ASP A 1 215 ? -16.779 0.952 17.950 1.00 83.00 215 ASP A N 1
ATOM 1711 C CA . ASP A 1 215 ? -17.965 1.044 17.100 1.00 83.00 215 ASP A CA 1
ATOM 1712 C C . ASP A 1 215 ? -17.625 1.139 15.608 1.00 83.00 215 ASP A C 1
ATOM 1714 O O . ASP A 1 215 ? -18.437 0.776 14.753 1.00 83.00 215 ASP A O 1
ATOM 1718 N N . LEU A 1 216 ? -16.436 1.649 15.269 1.00 81.62 216 LEU A N 1
ATOM 1719 C CA . LEU A 1 216 ? -16.115 2.120 13.923 1.00 81.62 216 LEU A CA 1
ATOM 1720 C C . LEU A 1 216 ? -16.298 1.022 12.867 1.00 81.62 216 LEU A C 1
ATOM 1722 O O . LEU A 1 216 ? -17.033 1.211 11.899 1.00 81.62 216 LEU A O 1
ATOM 1726 N N . LEU A 1 217 ? -15.670 -0.142 13.055 1.00 76.62 217 LEU A N 1
ATOM 1727 C CA . LEU A 1 217 ? -15.746 -1.242 12.084 1.00 76.62 217 LEU A CA 1
ATOM 1728 C C . LEU A 1 217 ? -17.141 -1.872 12.023 1.00 76.62 217 LEU A C 1
ATOM 1730 O O . LEU A 1 217 ? -17.600 -2.242 10.939 1.00 76.62 217 LEU A O 1
ATOM 1734 N N . TYR A 1 218 ? -17.822 -1.974 13.167 1.00 78.50 218 TYR A N 1
ATOM 1735 C CA . TYR A 1 218 ? -19.172 -2.524 13.237 1.00 78.50 218 TYR A CA 1
ATOM 1736 C C . TYR A 1 218 ? -20.158 -1.648 12.461 1.00 78.50 218 TYR A C 1
ATOM 1738 O O . TYR A 1 218 ? -20.851 -2.139 11.567 1.00 78.50 218 TYR A O 1
ATOM 1746 N N . TYR A 1 219 ? -20.165 -0.340 12.727 1.00 86.12 219 TYR A N 1
ATOM 1747 C CA . TYR A 1 219 ? -21.079 0.586 12.069 1.00 86.12 219 TYR A CA 1
ATOM 1748 C C . TYR A 1 219 ? -20.700 0.864 10.610 1.00 86.12 219 TYR A C 1
ATOM 1750 O O . TYR A 1 219 ? -21.608 1.053 9.803 1.00 86.12 219 TYR A O 1
ATOM 1758 N N . ILE A 1 220 ? -19.415 0.803 10.221 1.00 83.69 220 ILE A N 1
ATOM 1759 C CA . ILE A 1 220 ? -19.023 0.788 8.796 1.00 83.69 220 ILE A CA 1
ATOM 1760 C C . ILE A 1 220 ? -19.680 -0.400 8.093 1.00 83.69 220 ILE A C 1
ATOM 1762 O O . ILE A 1 220 ? -20.334 -0.215 7.068 1.00 83.69 220 ILE A O 1
ATOM 1766 N N . LYS A 1 221 ? -19.559 -1.611 8.651 1.00 79.62 221 LYS A N 1
ATOM 1767 C CA . LYS A 1 221 ? -20.144 -2.815 8.048 1.00 79.62 221 LYS A CA 1
ATOM 1768 C C . LYS A 1 221 ? -21.672 -2.739 7.989 1.00 79.62 221 LYS A C 1
ATOM 1770 O O . LYS A 1 221 ? -22.245 -3.007 6.937 1.00 79.62 221 LYS A O 1
ATOM 1775 N N . ARG A 1 222 ? -22.327 -2.316 9.076 1.00 81.94 222 ARG A N 1
ATOM 1776 C CA . ARG A 1 222 ? -23.786 -2.108 9.111 1.00 81.94 222 ARG A CA 1
ATOM 1777 C C . ARG A 1 222 ? -24.245 -1.099 8.063 1.00 81.94 222 ARG A C 1
ATOM 1779 O O . ARG A 1 222 ? -25.228 -1.330 7.367 1.00 81.94 222 ARG A O 1
ATOM 1786 N N . ALA A 1 223 ? -23.538 0.020 7.938 1.00 85.12 223 ALA A N 1
ATOM 1787 C CA . ALA A 1 223 ? -23.891 1.054 6.980 1.00 85.12 223 ALA A CA 1
ATOM 1788 C C . ALA A 1 223 ? -23.621 0.619 5.530 1.00 85.12 223 ALA A C 1
ATOM 1790 O O . ALA A 1 223 ? -24.383 0.996 4.642 1.00 85.12 223 ALA A O 1
ATOM 1791 N N . GLU A 1 224 ? -22.586 -0.193 5.278 1.00 80.44 224 GLU A N 1
ATOM 1792 C CA . GLU A 1 224 ? -22.378 -0.853 3.982 1.00 80.44 224 GLU A CA 1
ATOM 1793 C C . GLU A 1 224 ? -23.548 -1.784 3.634 1.00 80.44 224 GLU A C 1
ATOM 1795 O O . GLU A 1 224 ? -24.064 -1.693 2.523 1.00 80.44 224 GLU A O 1
ATOM 1800 N N . GLU A 1 225 ? -23.996 -2.624 4.575 1.00 78.50 225 GLU A N 1
ATOM 1801 C CA . GLU A 1 225 ? -25.149 -3.526 4.401 1.00 78.50 225 GLU A CA 1
ATOM 1802 C C . GLU A 1 225 ? -26.453 -2.752 4.150 1.00 78.50 225 GLU A C 1
ATOM 1804 O O . GLU A 1 225 ? -27.254 -3.143 3.308 1.00 78.50 225 GLU A O 1
ATOM 1809 N N . PHE A 1 226 ? -26.658 -1.622 4.833 1.00 78.62 226 PHE A N 1
ATOM 1810 C CA . PHE A 1 226 ? -27.853 -0.795 4.647 1.00 78.62 226 PHE A CA 1
ATOM 1811 C C . PHE A 1 226 ? -27.853 -0.027 3.317 1.00 78.62 226 PHE A C 1
ATOM 1813 O O . PHE A 1 226 ? -28.899 0.142 2.692 1.00 78.62 226 PHE A O 1
ATOM 1820 N N . LYS A 1 227 ? -26.693 0.484 2.883 1.00 75.56 227 LYS A N 1
ATOM 1821 C CA . LYS A 1 227 ? -26.575 1.282 1.650 1.00 75.56 227 LYS A CA 1
ATOM 1822 C C . LYS A 1 227 ? -26.474 0.432 0.388 1.00 75.56 227 LYS A C 1
ATOM 1824 O O . LYS A 1 227 ? -26.746 0.937 -0.703 1.00 75.56 227 LYS A O 1
ATOM 1829 N N . VAL A 1 228 ? -26.020 -0.811 0.514 1.00 77.56 228 VAL A N 1
ATOM 1830 C CA . VAL A 1 228 ? -25.730 -1.684 -0.618 1.00 77.56 228 VAL A CA 1
ATOM 1831 C C . VAL A 1 228 ? -26.401 -3.030 -0.399 1.00 77.56 228 VAL A C 1
ATOM 1833 O O . VAL A 1 228 ? -25.870 -3.893 0.294 1.00 77.56 228 VAL A O 1
ATOM 1836 N N . ASP A 1 229 ? -27.539 -3.218 -1.065 1.00 74.69 229 ASP A N 1
ATOM 1837 C CA . ASP A 1 229 ? -28.234 -4.503 -1.140 1.00 74.69 229 ASP A CA 1
ATOM 1838 C C . ASP A 1 229 ? -27.459 -5.458 -2.067 1.00 74.69 229 ASP A C 1
ATOM 1840 O O . ASP A 1 229 ? -27.700 -5.543 -3.273 1.00 74.69 229 ASP A O 1
ATOM 1844 N N . LEU A 1 230 ? -26.407 -6.076 -1.524 1.00 77.56 230 LEU A N 1
ATOM 1845 C CA . LEU A 1 230 ? -25.576 -7.059 -2.213 1.00 77.56 230 LEU A CA 1
ATOM 1846 C C . LEU A 1 230 ? -25.269 -8.246 -1.306 1.00 77.56 230 LEU A C 1
ATOM 1848 O O . LEU A 1 230 ? -24.514 -8.119 -0.336 1.00 77.56 230 LEU A O 1
ATOM 1852 N N . ASP A 1 231 ? -25.731 -9.424 -1.714 1.00 79.25 231 ASP A N 1
ATOM 1853 C CA . ASP A 1 231 ? -25.279 -10.685 -1.142 1.00 79.25 231 ASP A CA 1
ATOM 1854 C C . ASP A 1 231 ? -23.942 -11.110 -1.776 1.00 79.25 231 ASP A C 1
ATOM 1856 O O . ASP A 1 231 ? -23.856 -11.501 -2.942 1.00 79.25 231 ASP A O 1
ATOM 1860 N N . ILE A 1 232 ? -22.861 -11.036 -0.996 1.00 77.62 232 ILE A N 1
ATOM 1861 C CA . ILE A 1 232 ? -21.523 -11.453 -1.441 1.00 77.62 232 ILE A CA 1
ATOM 1862 C C . ILE A 1 232 ? -21.460 -12.962 -1.728 1.00 77.62 232 ILE A C 1
ATOM 1864 O O . ILE A 1 232 ? -20.673 -13.382 -2.578 1.00 77.62 232 ILE A O 1
ATOM 1868 N N . GLY A 1 233 ? -22.270 -13.776 -1.049 1.00 76.19 233 GLY A N 1
ATOM 1869 C CA . GLY A 1 233 ? -22.410 -15.205 -1.317 1.00 76.19 233 GLY A CA 1
ATOM 1870 C C . GLY A 1 233 ? -22.925 -15.474 -2.729 1.00 76.19 233 GLY A C 1
ATOM 1871 O O . GLY A 1 233 ? -22.340 -16.295 -3.438 1.00 76.19 233 GLY A O 1
ATOM 1872 N N . ASP A 1 234 ? -23.929 -14.721 -3.173 1.00 81.56 234 ASP A N 1
ATOM 1873 C CA . ASP A 1 234 ? -24.456 -14.813 -4.539 1.00 81.56 234 ASP A CA 1
ATOM 1874 C C . ASP A 1 234 ? -23.462 -14.274 -5.570 1.00 81.56 234 ASP A C 1
ATOM 1876 O O . ASP A 1 234 ? -23.236 -14.896 -6.608 1.00 81.56 234 ASP A O 1
ATOM 1880 N N . ILE A 1 235 ? -22.792 -13.154 -5.275 1.00 84.62 235 ILE A N 1
ATOM 1881 C CA . ILE A 1 235 ? -21.793 -12.570 -6.182 1.00 84.62 235 ILE A CA 1
ATOM 1882 C C . ILE A 1 235 ? -20.627 -13.534 -6.447 1.00 84.62 235 ILE A C 1
ATOM 1884 O O . ILE A 1 235 ? -20.156 -13.620 -7.581 1.00 84.62 235 ILE A O 1
ATOM 1888 N N . LYS A 1 236 ? -20.176 -14.300 -5.444 1.00 83.81 236 LYS A N 1
ATOM 1889 C CA . LYS A 1 236 ? -19.085 -15.281 -5.603 1.00 83.81 236 LYS A CA 1
ATOM 1890 C C . LYS A 1 236 ? -19.368 -16.331 -6.682 1.00 83.81 236 LYS A C 1
ATOM 1892 O O . LYS A 1 236 ? -18.429 -16.790 -7.326 1.00 83.81 236 LYS A O 1
ATOM 1897 N N . GLN A 1 237 ? -20.635 -16.670 -6.923 1.00 83.12 237 GLN A N 1
ATOM 1898 C CA . GLN A 1 237 ? -21.031 -17.658 -7.934 1.00 83.12 237 GLN A CA 1
ATOM 1899 C C . GLN A 1 237 ? -20.679 -17.211 -9.365 1.00 83.12 237 GLN A C 1
ATOM 1901 O O . GLN A 1 237 ? -20.493 -18.053 -10.241 1.00 83.12 237 GLN A O 1
ATOM 1906 N N . TYR A 1 238 ? -20.526 -15.901 -9.596 1.00 84.56 238 TYR A N 1
ATOM 1907 C CA . TYR A 1 238 ? -20.139 -15.325 -10.890 1.00 84.56 238 TYR A CA 1
ATOM 1908 C C . TYR A 1 238 ? -18.620 -15.290 -11.122 1.00 84.56 238 TYR A C 1
ATOM 1910 O O . TYR A 1 238 ? -18.187 -14.986 -12.232 1.00 84.56 238 TYR A O 1
ATOM 1918 N N . PHE A 1 239 ? -17.801 -15.604 -10.110 1.00 86.88 239 PHE A N 1
ATOM 1919 C CA . PHE A 1 239 ? -16.337 -15.561 -10.201 1.00 86.88 239 PHE A CA 1
ATOM 1920 C C . PHE A 1 239 ? -15.659 -16.914 -9.897 1.00 86.88 239 PHE A C 1
ATOM 1922 O O . PHE A 1 239 ? -14.816 -16.984 -8.998 1.00 86.88 239 PHE A O 1
ATOM 1929 N N . PRO A 1 240 ? -15.967 -18.002 -10.639 1.00 83.50 240 PRO A N 1
ATOM 1930 C CA . PRO A 1 240 ? -15.179 -19.232 -10.577 1.00 83.50 240 PRO A CA 1
ATOM 1931 C C . PRO A 1 240 ? -13.698 -18.954 -10.858 1.00 83.50 240 PRO A C 1
ATOM 1933 O O . PRO A 1 240 ? -13.367 -18.242 -11.807 1.00 83.50 240 PRO A O 1
ATOM 1936 N N . VAL A 1 241 ? -12.801 -19.550 -10.067 1.00 80.44 241 VAL A N 1
ATOM 1937 C CA . VAL A 1 241 ? -11.351 -19.279 -10.126 1.00 80.44 241 VAL A CA 1
ATOM 1938 C C . VAL A 1 241 ? -10.780 -19.472 -11.535 1.00 80.44 241 VAL A C 1
ATOM 1940 O O . VAL A 1 241 ? -10.060 -18.608 -12.029 1.00 80.44 241 VAL A O 1
ATOM 1943 N N . SER A 1 242 ? -11.151 -20.557 -12.221 1.00 78.88 242 SER A N 1
ATOM 1944 C CA . SER A 1 242 ? -10.708 -20.844 -13.593 1.00 78.88 242 SER A CA 1
ATOM 1945 C C . SER A 1 242 ? -11.098 -19.744 -14.585 1.00 78.88 242 SER A C 1
ATOM 1947 O O . SER A 1 242 ? -10.284 -19.342 -15.418 1.00 78.88 242 SER A O 1
ATOM 1949 N N . LEU A 1 243 ? -12.318 -19.212 -14.471 1.00 82.50 243 LEU A N 1
ATOM 1950 C CA . LEU A 1 243 ? -12.784 -18.123 -15.322 1.00 82.50 243 LEU A CA 1
ATOM 1951 C C . LEU A 1 243 ? -12.066 -16.811 -15.001 1.00 82.50 243 LEU A C 1
ATOM 1953 O O . LEU A 1 243 ? -11.681 -16.090 -15.919 1.00 82.50 243 LEU A O 1
ATOM 1957 N N . VAL A 1 244 ? -11.874 -16.503 -13.715 1.00 85.94 244 VAL A N 1
ATOM 1958 C CA . VAL A 1 244 ? -11.173 -15.285 -13.283 1.00 85.94 244 VAL A CA 1
ATOM 1959 C C . VAL A 1 244 ? -9.750 -15.267 -13.833 1.00 85.94 244 VAL A C 1
ATOM 1961 O O . VAL A 1 244 ? -9.343 -14.263 -14.416 1.00 85.94 244 VAL A O 1
ATOM 1964 N N . ILE A 1 245 ? -9.016 -16.378 -13.716 1.00 81.00 245 ILE A N 1
ATOM 1965 C CA . ILE A 1 245 ? -7.646 -16.485 -14.233 1.00 81.00 245 ILE A CA 1
ATOM 1966 C C . ILE A 1 245 ? -7.637 -16.328 -15.760 1.00 81.00 245 ILE A C 1
ATOM 1968 O O . ILE A 1 245 ? -6.868 -15.522 -16.284 1.00 81.00 245 ILE A O 1
ATOM 1972 N N . SER A 1 246 ? -8.521 -17.032 -16.475 1.00 80.00 246 SER A N 1
ATOM 1973 C CA . SER A 1 246 ? -8.623 -16.934 -17.938 1.00 80.00 246 SER A CA 1
ATOM 1974 C C . SER A 1 246 ? -8.936 -15.510 -18.412 1.00 80.00 246 SER A C 1
ATOM 1976 O O . SER A 1 246 ? -8.248 -14.970 -19.280 1.00 80.00 246 SER A O 1
ATOM 1978 N N . GLY A 1 247 ? -9.934 -14.863 -17.801 1.00 83.62 247 GLY A N 1
ATOM 1979 C CA . GLY A 1 247 ? -10.319 -13.488 -18.110 1.00 83.62 247 GLY A CA 1
ATOM 1980 C C . GLY A 1 247 ? -9.207 -12.486 -17.799 1.00 83.62 247 GLY A C 1
ATOM 1981 O O . GLY A 1 247 ? -8.929 -11.606 -18.611 1.00 83.62 247 GLY A O 1
ATOM 1982 N N . MET A 1 248 ? -8.524 -12.649 -16.663 1.00 86.44 248 MET A N 1
ATOM 1983 C CA . MET A 1 248 ? -7.380 -11.822 -16.279 1.00 86.44 248 MET A CA 1
ATOM 1984 C C . MET A 1 248 ? -6.235 -11.929 -17.289 1.00 86.44 248 MET A C 1
ATOM 1986 O O . MET A 1 248 ? -5.736 -10.908 -17.763 1.00 86.44 248 MET A O 1
ATOM 1990 N N . LEU A 1 249 ? -5.836 -13.148 -17.656 1.00 82.62 249 LEU A N 1
ATOM 1991 C CA . LEU A 1 249 ? -4.774 -13.362 -18.637 1.00 82.62 249 LEU A CA 1
ATOM 1992 C C . LEU A 1 249 ? -5.162 -12.798 -19.999 1.00 82.62 249 LEU A C 1
ATOM 1994 O O . LEU A 1 249 ? -4.353 -12.105 -20.608 1.00 82.62 249 LEU A O 1
ATOM 1998 N N . LYS A 1 250 ? -6.410 -12.991 -20.441 1.00 82.50 250 LYS A N 1
ATOM 1999 C CA . LYS A 1 250 ? -6.912 -12.383 -21.677 1.00 82.50 250 LYS A CA 1
ATOM 2000 C C . LYS A 1 250 ? -6.799 -10.856 -21.652 1.00 82.50 250 LYS A C 1
ATOM 2002 O O . LYS A 1 250 ? -6.270 -10.287 -22.600 1.00 82.50 250 LYS A O 1
ATOM 2007 N N . MET A 1 251 ? -7.205 -10.200 -20.561 1.00 86.44 251 MET A N 1
ATOM 2008 C CA . MET A 1 251 ? -7.035 -8.748 -20.418 1.00 86.44 251 MET A CA 1
ATOM 2009 C C . MET A 1 251 ? -5.564 -8.332 -20.542 1.00 86.44 251 MET A C 1
ATOM 2011 O O . MET A 1 251 ? -5.267 -7.345 -21.210 1.00 86.44 251 MET A O 1
ATOM 2015 N N . PHE A 1 252 ? -4.630 -9.090 -19.957 1.00 85.06 252 PHE A N 1
ATOM 2016 C CA . PHE A 1 252 ? -3.197 -8.822 -20.111 1.00 85.06 252 PHE A CA 1
ATOM 2017 C C . PHE A 1 252 ? -2.692 -9.040 -21.542 1.00 85.06 252 PHE A C 1
ATOM 2019 O O . PHE A 1 252 ? -1.882 -8.243 -22.018 1.00 85.06 252 PHE A O 1
ATOM 2026 N N . GLN A 1 253 ? -3.163 -10.079 -22.237 1.00 83.81 253 GLN A N 1
ATOM 2027 C CA . GLN A 1 253 ? -2.826 -10.314 -23.645 1.00 83.81 253 GLN A CA 1
ATOM 2028 C C . GLN A 1 253 ? -3.280 -9.149 -24.519 1.00 83.81 253 GLN A C 1
ATOM 2030 O O . GLN A 1 253 ? -2.477 -8.603 -25.275 1.00 83.81 253 GLN A O 1
ATOM 2035 N N . ASP A 1 254 ? -4.537 -8.736 -24.359 1.00 83.38 254 ASP A N 1
ATOM 2036 C CA . ASP A 1 254 ? -5.149 -7.676 -25.152 1.00 83.38 254 ASP A CA 1
ATOM 2037 C C . ASP A 1 254 ? -4.468 -6.330 -24.871 1.00 83.38 254 ASP A C 1
ATOM 2039 O O . ASP A 1 254 ? -4.069 -5.626 -25.801 1.00 83.38 254 ASP A O 1
ATOM 2043 N N . LEU A 1 255 ? -4.249 -6.000 -23.594 1.00 87.19 255 LEU A N 1
ATOM 2044 C CA . LEU A 1 255 ? -3.682 -4.718 -23.180 1.00 87.19 255 LEU A CA 1
ATOM 2045 C C . LEU A 1 255 ? -2.190 -4.589 -23.517 1.00 87.19 255 LEU A C 1
ATOM 2047 O O . LEU A 1 255 ? -1.747 -3.539 -23.983 1.00 87.19 255 LEU A O 1
ATOM 2051 N N . PHE A 1 256 ? -1.397 -5.637 -23.284 1.00 86.31 256 PHE A N 1
ATOM 2052 C CA . PHE A 1 256 ? 0.064 -5.587 -23.416 1.00 86.31 256 PHE A CA 1
ATOM 2053 C C . PHE A 1 256 ? 0.611 -6.246 -24.684 1.00 86.31 256 PHE A C 1
ATOM 2055 O O . PHE A 1 256 ? 1.835 -6.277 -24.862 1.00 86.31 256 PHE A O 1
ATOM 2062 N N . ALA A 1 257 ? -0.268 -6.736 -25.564 1.00 83.44 257 ALA A N 1
ATOM 2063 C CA . ALA A 1 257 ? 0.075 -7.532 -26.743 1.00 83.44 257 ALA A CA 1
ATOM 2064 C C . ALA A 1 257 ? 1.023 -8.689 -26.380 1.00 83.44 257 ALA A C 1
ATOM 2066 O O . ALA A 1 257 ? 2.145 -8.801 -26.890 1.00 83.44 257 ALA A O 1
ATOM 2067 N N . LEU A 1 258 ? 0.576 -9.490 -25.417 1.00 82.44 258 LEU A N 1
ATOM 2068 C CA . LEU A 1 258 ? 1.256 -10.680 -24.911 1.00 82.44 258 LEU A CA 1
ATOM 2069 C C . LEU A 1 258 ? 0.478 -11.929 -25.326 1.00 82.44 258 LEU A C 1
ATOM 2071 O O . LEU A 1 258 ? -0.700 -11.844 -25.660 1.00 82.44 258 LEU A O 1
ATOM 2075 N N . GLN A 1 259 ? 1.127 -13.085 -25.261 1.00 79.62 259 GLN A N 1
ATOM 2076 C CA . GLN A 1 259 ? 0.471 -14.381 -25.410 1.00 79.62 259 GLN A CA 1
ATOM 2077 C C . GLN A 1 259 ? 0.970 -15.321 -24.314 1.00 79.62 259 GLN A C 1
ATOM 2079 O O . GLN A 1 259 ? 2.172 -15.365 -24.045 1.00 79.62 259 GLN A O 1
ATOM 2084 N N . PHE A 1 260 ? 0.049 -16.050 -23.685 1.00 80.31 260 PHE A N 1
ATOM 2085 C CA . PHE A 1 260 ? 0.365 -17.062 -22.682 1.00 80.31 260 PHE A CA 1
ATOM 2086 C C . PHE A 1 260 ? 0.050 -18.459 -23.225 1.00 80.31 260 PHE A C 1
ATOM 2088 O O . PHE A 1 260 ? -1.093 -18.740 -23.595 1.00 80.31 260 PHE A O 1
ATOM 2095 N N . GLU A 1 261 ? 1.053 -19.334 -23.240 1.00 79.38 261 GLU A N 1
ATOM 2096 C CA . GLU A 1 261 ? 0.927 -20.725 -23.689 1.00 79.38 261 GLU A CA 1
ATOM 2097 C C . GLU A 1 261 ? 1.206 -21.684 -22.531 1.00 79.38 261 GLU A C 1
ATOM 2099 O O . GLU A 1 261 ? 2.220 -21.560 -21.849 1.00 79.38 261 GLU A O 1
ATOM 2104 N N . GLU A 1 262 ? 0.306 -22.635 -22.293 1.00 80.31 262 GLU A N 1
ATOM 2105 C CA . GLU A 1 262 ? 0.451 -23.628 -21.224 1.00 80.31 262 GLU A CA 1
ATOM 2106 C C . GLU A 1 262 ? 1.555 -24.644 -21.528 1.00 80.31 262 GLU A C 1
ATOM 2108 O O . GLU A 1 262 ? 1.634 -25.174 -22.639 1.00 80.31 262 GLU A O 1
ATOM 2113 N N . ILE A 1 263 ? 2.353 -24.982 -20.517 1.00 82.69 263 ILE A N 1
ATOM 2114 C CA . ILE A 1 263 ? 3.344 -26.056 -20.584 1.00 82.69 263 ILE A CA 1
ATOM 2115 C C . ILE A 1 263 ? 2.765 -27.270 -19.850 1.00 82.69 263 ILE A C 1
ATOM 2117 O O . ILE A 1 263 ? 2.828 -27.349 -18.627 1.00 82.69 263 ILE A O 1
ATOM 2121 N N . LYS A 1 264 ? 2.182 -28.207 -20.608 1.00 78.44 264 LYS A N 1
ATOM 2122 C CA . LYS A 1 264 ? 1.441 -29.359 -20.057 1.00 78.44 264 LYS A CA 1
ATOM 2123 C C . LYS A 1 264 ? 2.295 -30.329 -19.239 1.00 78.44 264 LYS A C 1
ATOM 2125 O O . LYS A 1 264 ? 1.810 -30.868 -18.256 1.00 78.44 264 LYS A O 1
ATOM 2130 N N . ASP A 1 265 ? 3.549 -30.518 -19.639 1.00 82.50 265 ASP A N 1
ATOM 2131 C CA . ASP A 1 265 ? 4.479 -31.469 -19.019 1.00 82.50 265 ASP A CA 1
ATOM 2132 C C . ASP A 1 265 ? 5.625 -30.728 -18.312 1.00 82.50 265 ASP A C 1
ATOM 2134 O O . ASP A 1 265 ? 6.796 -31.091 -18.428 1.00 82.50 265 ASP A O 1
ATOM 2138 N N . ALA A 1 266 ? 5.307 -29.610 -17.654 1.00 83.06 266 ALA A N 1
ATOM 2139 C CA . ALA A 1 266 ? 6.301 -28.863 -16.899 1.00 83.06 266 ALA A CA 1
ATOM 2140 C C . ALA A 1 266 ? 6.720 -29.632 -15.644 1.00 83.06 266 ALA A C 1
ATOM 2142 O O . ALA A 1 266 ? 5.877 -30.117 -14.893 1.00 83.06 266 ALA A O 1
ATOM 2143 N N . ASP A 1 267 ? 8.027 -29.679 -15.394 1.00 87.44 267 ASP A N 1
ATOM 2144 C CA . ASP A 1 267 ? 8.570 -30.148 -14.124 1.00 87.44 267 ASP A CA 1
ATOM 2145 C C . ASP A 1 267 ? 8.257 -29.104 -13.037 1.00 87.44 267 ASP A C 1
ATOM 2147 O O . ASP A 1 267 ? 8.846 -28.019 -12.999 1.00 87.44 267 ASP A O 1
ATOM 2151 N N . VAL A 1 268 ? 7.239 -29.388 -12.222 1.00 82.94 268 VAL A N 1
ATOM 2152 C CA . VAL A 1 268 ? 6.694 -28.484 -11.201 1.00 82.94 268 VAL A CA 1
ATOM 2153 C C . VAL A 1 268 ? 6.733 -29.138 -9.824 1.00 82.94 268 VAL A C 1
ATOM 2155 O O . VAL A 1 268 ? 6.636 -30.351 -9.679 1.00 82.94 268 VAL A O 1
ATOM 2158 N N . TRP A 1 269 ? 6.836 -28.322 -8.775 1.00 80.81 269 TRP A N 1
ATOM 2159 C CA . TRP A 1 269 ? 6.985 -28.808 -7.398 1.00 80.81 269 TRP A CA 1
ATOM 2160 C C . TRP A 1 269 ? 5.690 -29.360 -6.769 1.00 80.81 269 TRP A C 1
ATOM 2162 O O . TRP A 1 269 ? 5.737 -29.863 -5.647 1.00 80.81 269 TRP A O 1
ATOM 2172 N N . HIS A 1 270 ? 4.536 -29.216 -7.432 1.00 81.38 270 HIS A N 1
ATOM 2173 C CA . HIS A 1 270 ? 3.248 -29.757 -6.985 1.00 81.38 270 HIS A CA 1
ATOM 2174 C C . HIS A 1 270 ? 2.252 -29.869 -8.152 1.00 81.38 270 HIS A C 1
ATOM 2176 O O . HIS A 1 270 ? 2.190 -28.969 -8.987 1.00 81.38 270 HIS A O 1
ATOM 2182 N N . ASP A 1 271 ? 1.402 -30.900 -8.154 1.00 77.62 271 ASP A N 1
ATOM 2183 C CA . ASP A 1 271 ? 0.468 -31.223 -9.253 1.00 77.62 271 ASP A CA 1
ATOM 2184 C C . ASP A 1 271 ? -0.589 -30.138 -9.541 1.00 77.62 271 ASP A C 1
ATOM 2186 O O . ASP A 1 271 ? -1.219 -30.122 -10.595 1.00 77.62 271 ASP A O 1
ATOM 2190 N N . THR A 1 272 ? -0.814 -29.220 -8.599 1.00 77.50 272 THR A N 1
ATOM 2191 C CA . THR A 1 272 ? -1.751 -28.091 -8.763 1.00 77.50 272 THR A CA 1
ATOM 2192 C C . THR A 1 272 ? -1.101 -26.847 -9.374 1.00 77.50 272 THR A C 1
ATOM 2194 O O . THR A 1 272 ? -1.767 -25.819 -9.505 1.00 77.50 272 THR A O 1
ATOM 2197 N N . VAL A 1 273 ? 0.200 -26.888 -9.670 1.00 76.62 273 VAL A N 1
ATOM 2198 C CA . VAL A 1 273 ? 0.947 -25.761 -10.236 1.00 76.62 273 VAL A CA 1
ATOM 2199 C C . VAL A 1 273 ? 0.833 -25.798 -11.752 1.00 76.62 273 VAL A C 1
ATOM 2201 O O . VAL A 1 273 ? 1.186 -26.783 -12.392 1.00 76.62 273 VAL A O 1
ATOM 2204 N N . LEU A 1 274 ? 0.374 -24.690 -12.330 1.00 75.88 274 LEU A N 1
ATOM 2205 C CA . LEU A 1 274 ? 0.324 -24.501 -13.775 1.00 75.88 274 LEU A CA 1
ATOM 2206 C C . LEU A 1 274 ? 1.526 -23.677 -14.227 1.00 75.88 274 LEU A C 1
ATOM 2208 O O . LEU A 1 274 ? 1.780 -22.592 -13.699 1.00 75.88 274 LEU A O 1
ATOM 2212 N N . ALA A 1 275 ? 2.232 -24.175 -15.236 1.00 77.44 275 ALA A N 1
ATOM 2213 C CA . ALA A 1 275 ? 3.327 -23.466 -15.875 1.00 77.44 275 ALA A CA 1
ATOM 2214 C C . ALA A 1 275 ? 2.882 -22.913 -17.231 1.00 77.44 275 ALA A C 1
ATOM 2216 O O . ALA A 1 275 ? 2.196 -23.582 -18.006 1.00 77.44 275 ALA A O 1
ATOM 2217 N N . ALA A 1 276 ? 3.301 -21.687 -17.533 1.00 77.56 276 ALA A N 1
ATOM 2218 C CA . ALA A 1 276 ? 3.004 -21.046 -18.802 1.00 77.56 276 ALA A CA 1
ATOM 2219 C C . ALA A 1 276 ? 4.194 -20.252 -19.332 1.00 77.56 276 ALA A C 1
ATOM 2221 O O . ALA A 1 276 ? 4.914 -19.595 -18.580 1.00 77.56 276 ALA A O 1
ATOM 2222 N N . MET A 1 277 ? 4.360 -20.276 -20.648 1.00 77.25 277 MET A N 1
ATOM 2223 C CA . MET A 1 277 ? 5.329 -19.479 -21.379 1.00 77.25 277 MET A CA 1
ATOM 2224 C C . MET A 1 277 ? 4.703 -18.151 -21.816 1.00 77.25 277 MET A C 1
ATOM 2226 O O . MET A 1 277 ? 3.592 -18.117 -22.344 1.00 77.25 277 MET A O 1
ATOM 2230 N N . LEU A 1 278 ? 5.441 -17.055 -21.623 1.00 79.38 278 LEU A N 1
ATOM 2231 C CA . LEU A 1 278 ? 5.053 -15.713 -22.053 1.00 79.38 278 LEU A CA 1
ATOM 2232 C C . LEU A 1 278 ? 5.750 -15.340 -23.367 1.00 79.38 278 LEU A C 1
ATOM 2234 O O . LEU A 1 278 ? 6.970 -15.182 -23.403 1.00 79.38 278 LEU A O 1
ATOM 2238 N N . LEU A 1 279 ? 4.980 -15.122 -24.431 1.00 74.69 279 LEU A N 1
ATOM 2239 C CA . LEU A 1 279 ? 5.492 -14.721 -25.741 1.00 74.69 279 LEU A CA 1
ATOM 2240 C C . LEU A 1 279 ? 5.268 -13.220 -25.992 1.00 74.69 279 LEU A C 1
ATOM 2242 O O . LEU A 1 279 ? 4.198 -12.662 -25.748 1.00 74.69 279 LEU A O 1
ATOM 2246 N N . GLY A 1 280 ? 6.322 -12.542 -26.464 1.00 61.72 280 GLY A N 1
ATOM 2247 C CA . GLY A 1 280 ? 6.407 -11.077 -26.496 1.00 61.72 280 GLY A CA 1
ATOM 2248 C C . GLY A 1 280 ? 5.854 -10.372 -27.741 1.00 61.72 280 GLY A C 1
ATOM 2249 O O . GLY A 1 280 ? 5.901 -9.138 -27.766 1.00 61.72 280 GLY A O 1
ATOM 2250 N N . ARG A 1 281 ? 5.371 -11.102 -28.759 1.00 58.31 281 ARG A N 1
ATOM 2251 C CA . ARG A 1 281 ? 4.801 -10.551 -30.003 1.00 58.31 281 ARG A CA 1
ATOM 2252 C C . ARG A 1 281 ? 3.518 -11.278 -30.389 1.00 58.31 281 ARG A C 1
ATOM 2254 O O . ARG A 1 281 ? 3.530 -12.495 -30.494 1.00 58.31 281 ARG A O 1
ATOM 2261 N N . CYS A 1 282 ? 2.493 -10.507 -30.741 1.00 47.62 282 CYS A N 1
ATOM 2262 C CA . CYS A 1 282 ? 1.393 -10.965 -31.584 1.00 47.62 282 CYS A CA 1
ATOM 2263 C C . CYS A 1 282 ? 1.852 -10.868 -33.059 1.00 47.62 282 CYS A C 1
ATOM 2265 O O . CYS A 1 282 ? 2.139 -9.753 -33.520 1.00 47.62 282 CYS A O 1
ATOM 2267 N N . PRO A 1 283 ? 2.025 -11.977 -33.804 1.00 41.56 283 PRO A N 1
ATOM 2268 C CA . PRO A 1 283 ? 2.207 -11.918 -35.250 1.00 41.56 283 PRO A CA 1
ATOM 2269 C C . PRO A 1 283 ? 0.930 -11.362 -35.892 1.00 41.56 283 PRO A C 1
ATOM 2271 O O . PRO A 1 283 ? -0.172 -11.571 -35.391 1.00 41.56 283 PRO A O 1
ATOM 2274 N N . LYS A 1 284 ? 1.078 -10.619 -36.991 1.00 41.03 284 LYS A N 1
ATOM 2275 C CA . LYS A 1 284 ? -0.056 -10.149 -37.797 1.00 41.03 284 LYS A CA 1
ATOM 2276 C C . LYS A 1 284 ? -0.937 -11.345 -38.192 1.00 41.03 284 LYS A C 1
ATOM 2278 O O . LYS A 1 284 ? -0.391 -12.344 -38.640 1.00 41.03 284 LYS A O 1
ATOM 2283 N N . GLU A 1 285 ? -2.253 -11.163 -38.062 1.00 42.19 285 GLU A N 1
ATOM 2284 C CA . GLU A 1 285 ? -3.326 -12.142 -38.319 1.00 42.19 285 GLU A CA 1
ATOM 2285 C C . GLU A 1 285 ? -3.336 -13.333 -37.349 1.00 42.19 285 GLU A C 1
ATOM 2287 O O . GLU A 1 285 ? -2.696 -14.358 -37.554 1.00 42.19 285 GLU A O 1
ATOM 2292 N N . PHE A 1 286 ? -4.103 -13.177 -36.269 1.00 42.03 286 PHE A N 1
ATOM 2293 C CA . PHE A 1 286 ? -4.381 -14.238 -35.310 1.00 42.03 286 PHE A CA 1
ATOM 2294 C C . PHE A 1 286 ? -5.570 -15.064 -35.822 1.00 42.03 286 PHE A C 1
ATOM 2296 O O . PHE A 1 286 ? -6.716 -14.616 -35.749 1.00 42.03 286 PHE A O 1
ATOM 2303 N N . ASP A 1 287 ? -5.305 -16.252 -36.366 1.00 41.47 287 ASP A N 1
ATOM 2304 C CA . ASP A 1 287 ? -6.317 -17.305 -36.441 1.00 41.47 287 ASP A CA 1
ATOM 2305 C C . ASP A 1 287 ? -6.427 -17.911 -35.029 1.00 41.47 287 ASP A C 1
ATOM 2307 O O . ASP A 1 287 ? -5.419 -18.171 -34.375 1.00 41.47 287 ASP A O 1
ATOM 2311 N N . GLY A 1 288 ? -7.638 -18.047 -34.493 1.00 41.72 288 GLY A N 1
ATOM 2312 C CA . GLY A 1 288 ? -7.878 -18.373 -33.082 1.00 41.72 288 GLY A CA 1
ATOM 2313 C C . GLY A 1 288 ? -7.515 -19.799 -32.636 1.00 41.72 288 GLY A C 1
ATOM 2314 O O . GLY A 1 288 ? -8.202 -20.324 -31.760 1.00 41.72 288 GLY A O 1
ATOM 2315 N N . SER A 1 289 ? -6.510 -20.456 -33.230 1.00 38.19 289 SER A N 1
ATOM 2316 C CA . SER A 1 289 ? -6.195 -21.872 -32.987 1.00 38.19 289 SER A CA 1
ATOM 2317 C C . SER A 1 289 ? -4.885 -22.170 -32.239 1.00 38.19 289 SER A C 1
ATOM 2319 O O . SER A 1 289 ? -4.713 -23.307 -31.788 1.00 38.19 289 SER A O 1
ATOM 2321 N N . SER A 1 290 ? -3.995 -21.198 -32.001 1.00 40.53 290 SER A N 1
ATOM 2322 C CA . SER A 1 290 ? -2.802 -21.414 -31.163 1.00 40.53 290 SER A CA 1
ATOM 2323 C C . SER A 1 290 ? -3.174 -21.538 -29.680 1.00 40.53 290 SER A C 1
ATOM 2325 O O . SER A 1 290 ? -4.070 -20.859 -29.176 1.00 40.53 290 SER A O 1
ATOM 2327 N N . ALA A 1 291 ? -2.536 -22.488 -28.992 1.00 42.09 291 ALA A N 1
ATOM 2328 C CA . ALA A 1 291 ? -2.908 -22.976 -27.667 1.00 42.09 291 ALA A CA 1
ATOM 2329 C C . ALA A 1 291 ? -2.718 -21.919 -26.565 1.00 42.09 291 ALA A C 1
ATOM 2331 O O . ALA A 1 291 ? -1.752 -21.941 -25.808 1.00 42.09 291 ALA A O 1
ATOM 2332 N N . LEU A 1 292 ? -3.688 -21.012 -26.461 1.00 49.12 292 LEU A N 1
ATOM 2333 C CA . LEU A 1 292 ? -3.947 -20.225 -25.262 1.00 49.12 292 LEU A CA 1
ATOM 2334 C C . LEU A 1 292 ? -4.053 -21.174 -24.064 1.00 49.12 292 LEU A C 1
ATOM 2336 O O . LEU A 1 292 ? -4.595 -22.273 -24.218 1.00 49.12 292 LEU A O 1
ATOM 2340 N N . LEU A 1 293 ? -3.587 -20.742 -22.886 1.00 46.97 293 LEU A N 1
ATOM 2341 C CA . LEU A 1 293 ? -3.980 -21.349 -21.608 1.00 46.97 293 LEU A CA 1
ATOM 2342 C C . LEU A 1 293 ? -5.508 -21.497 -21.588 1.00 46.97 293 LEU A C 1
ATOM 2344 O O . LEU A 1 293 ? -6.250 -20.533 -21.369 1.00 46.97 293 LEU A O 1
ATOM 2348 N N . ARG A 1 294 ? -5.983 -22.705 -21.891 1.00 45.78 294 ARG A N 1
ATOM 2349 C CA . ARG A 1 294 ? -7.403 -23.027 -21.960 1.00 45.78 294 ARG A CA 1
ATOM 2350 C C . ARG A 1 294 ? -7.784 -23.580 -20.608 1.00 45.78 294 ARG A C 1
ATOM 2352 O O . ARG A 1 294 ? -7.727 -24.779 -20.363 1.00 45.78 294 ARG A O 1
ATOM 2359 N N . PHE A 1 295 ? -8.183 -22.670 -19.734 1.00 51.12 295 PHE A N 1
ATOM 2360 C CA . PHE A 1 295 ? -8.929 -23.050 -18.549 1.00 51.12 295 PHE A CA 1
ATOM 2361 C C . PHE A 1 295 ? -10.266 -23.659 -18.990 1.00 51.12 295 PHE A C 1
ATOM 2363 O O . PHE A 1 295 ? -10.780 -23.268 -20.045 1.00 51.12 295 PHE A O 1
ATOM 2370 N N . PRO A 1 296 ? -10.834 -24.603 -18.221 1.00 45.03 296 PRO A N 1
ATOM 2371 C CA . PRO A 1 296 ? -12.144 -25.161 -18.525 1.00 45.03 296 PRO A CA 1
ATOM 2372 C C . PRO A 1 296 ? -13.136 -24.025 -18.777 1.00 45.03 296 PRO A C 1
ATOM 2374 O O . PRO A 1 296 ? -13.243 -23.120 -17.944 1.00 45.03 296 PRO A O 1
ATOM 2377 N N . GLU A 1 297 ? -13.829 -24.054 -19.919 1.00 47.66 297 GLU A N 1
ATOM 2378 C CA . GLU A 1 297 ? -14.946 -23.144 -20.161 1.00 47.66 297 GLU A CA 1
ATOM 2379 C C . GLU A 1 297 ? -15.972 -23.382 -19.058 1.00 47.66 297 GLU A C 1
ATOM 2381 O O . GLU A 1 297 ? -16.625 -24.424 -18.994 1.00 47.66 297 GLU A O 1
ATOM 2386 N N . VAL A 1 298 ? -16.073 -22.422 -18.144 1.00 52.19 298 VAL A N 1
ATOM 2387 C CA . VAL A 1 298 ? -17.178 -22.387 -17.202 1.00 52.19 298 VAL A CA 1
ATOM 2388 C C . VAL A 1 298 ? -18.288 -21.630 -17.900 1.00 52.19 298 VAL A C 1
ATOM 2390 O O . VAL A 1 298 ? -18.192 -20.418 -18.092 1.00 52.19 298 VAL A O 1
ATOM 2393 N N . ASP A 1 299 ? -19.321 -22.362 -18.309 1.00 52.75 299 ASP A N 1
ATOM 2394 C CA . ASP A 1 299 ? -20.531 -21.778 -18.870 1.00 52.75 299 ASP A CA 1
ATOM 2395 C C . ASP A 1 299 ? -21.265 -21.001 -17.771 1.00 52.75 299 ASP A C 1
ATOM 2397 O O . ASP A 1 299 ? -22.095 -21.535 -17.027 1.00 52.75 299 ASP A O 1
ATOM 2401 N N . ILE A 1 300 ? -20.925 -19.718 -17.623 1.00 58.88 300 ILE A N 1
ATOM 2402 C CA . ILE A 1 300 ? -21.770 -18.809 -16.863 1.00 58.88 300 ILE A CA 1
ATOM 2403 C C . ILE A 1 300 ? -22.955 -18.451 -17.755 1.00 58.88 300 ILE A C 1
ATOM 2405 O O . ILE A 1 300 ? -22.971 -17.429 -18.436 1.00 58.88 300 ILE A O 1
ATOM 2409 N N . THR A 1 301 ? -23.994 -19.274 -17.679 1.00 59.22 301 THR A N 1
ATOM 2410 C CA . THR A 1 301 ? -25.273 -19.058 -18.376 1.00 59.22 301 THR A CA 1
ATOM 2411 C C . THR A 1 301 ? -25.959 -17.725 -18.022 1.00 59.22 301 THR A C 1
ATOM 2413 O O . THR A 1 301 ? -26.927 -17.335 -18.676 1.00 59.22 301 THR A O 1
ATOM 2416 N N . LYS A 1 302 ? -25.479 -17.000 -16.996 1.00 72.12 302 LYS A N 1
ATOM 2417 C CA . LYS A 1 302 ? -25.988 -15.691 -16.561 1.00 72.12 302 LYS A CA 1
ATOM 2418 C C . LYS A 1 302 ? -24.863 -14.712 -16.231 1.00 72.12 302 LYS A C 1
ATOM 2420 O O . LYS A 1 302 ? -24.164 -14.864 -15.237 1.00 72.12 302 LYS A O 1
ATOM 2425 N N . SER A 1 303 ? -24.741 -13.644 -17.009 1.00 83.00 303 SER A N 1
ATOM 2426 C CA . SER A 1 303 ? -23.873 -12.517 -16.665 1.00 83.00 303 SER A CA 1
ATOM 2427 C C . SER A 1 303 ? -24.328 -11.831 -15.373 1.00 83.00 303 SER A C 1
ATOM 2429 O O . SER A 1 303 ? -25.531 -11.711 -15.125 1.00 83.00 303 SER A O 1
ATOM 2431 N N . ILE A 1 304 ? -23.379 -11.291 -14.607 1.00 86.94 304 ILE A N 1
ATOM 2432 C CA . ILE A 1 304 ? -23.686 -10.361 -13.516 1.00 86.94 304 ILE A CA 1
ATOM 2433 C C . ILE A 1 304 ? -24.521 -9.181 -14.044 1.00 86.94 304 ILE A C 1
ATOM 2435 O O . ILE A 1 304 ? -24.283 -8.672 -15.143 1.00 86.94 304 ILE A O 1
ATOM 2439 N N . THR A 1 305 ? -25.529 -8.755 -13.282 1.00 88.38 305 THR A N 1
ATOM 2440 C CA . THR A 1 305 ? -26.390 -7.642 -13.694 1.00 88.38 305 THR A CA 1
ATOM 2441 C C . THR A 1 305 ? -25.630 -6.316 -13.636 1.00 88.38 305 THR A C 1
ATOM 2443 O O . THR A 1 305 ? -24.739 -6.108 -12.809 1.00 88.38 305 THR A O 1
ATOM 2446 N N . SER A 1 306 ? -26.003 -5.375 -14.504 1.00 87.75 306 SER A N 1
ATOM 2447 C CA . SER A 1 306 ? -25.439 -4.020 -14.506 1.00 87.75 306 SER A CA 1
ATOM 2448 C C . SER A 1 306 ? -25.649 -3.304 -13.167 1.00 87.75 306 SER A C 1
ATOM 2450 O O . SER A 1 306 ? -24.759 -2.586 -12.713 1.00 87.75 306 SER A O 1
ATOM 2452 N N . GLU A 1 307 ? -26.783 -3.546 -12.511 1.00 87.38 307 GLU A N 1
ATOM 2453 C CA . GLU A 1 307 ? -27.085 -3.048 -11.168 1.00 87.38 307 GLU A CA 1
ATOM 2454 C C . GLU A 1 307 ? -26.130 -3.619 -10.114 1.00 87.38 307 GLU A C 1
ATOM 2456 O O . GLU A 1 307 ? -25.526 -2.852 -9.363 1.00 87.38 307 GLU A O 1
ATOM 2461 N N . ALA A 1 308 ? -25.892 -4.935 -10.113 1.00 86.31 308 ALA A N 1
ATOM 2462 C CA . ALA A 1 308 ? -24.931 -5.555 -9.204 1.00 86.31 308 ALA A CA 1
ATOM 2463 C C . ALA A 1 308 ? -23.508 -5.015 -9.430 1.00 86.31 308 ALA A C 1
ATOM 2465 O O . ALA A 1 308 ? -22.810 -4.684 -8.471 1.00 86.31 308 ALA A O 1
ATOM 2466 N N . CYS A 1 309 ? -23.090 -4.816 -10.687 1.00 87.81 309 CYS A N 1
ATOM 2467 C CA . CYS A 1 309 ? -21.815 -4.166 -10.999 1.00 87.81 309 CYS A CA 1
ATOM 2468 C C . CYS A 1 309 ? -21.728 -2.729 -10.465 1.00 87.81 309 CYS A C 1
ATOM 2470 O O . CYS A 1 309 ? -20.682 -2.326 -9.953 1.00 87.81 309 CYS A O 1
ATOM 2472 N N . GLN A 1 310 ? -22.792 -1.933 -10.598 1.00 87.00 310 GLN A N 1
ATOM 2473 C CA . GLN A 1 310 ? -22.832 -0.567 -10.069 1.00 87.00 310 GLN A CA 1
ATOM 2474 C C . GLN A 1 310 ? -22.786 -0.564 -8.540 1.00 87.00 310 GLN A C 1
ATOM 2476 O O . GLN A 1 310 ? -22.046 0.222 -7.953 1.00 87.00 310 GLN A O 1
ATOM 2481 N N . SER A 1 311 ? -23.509 -1.472 -7.889 1.00 87.19 311 SER A N 1
ATOM 2482 C CA . SER A 1 311 ? -23.483 -1.643 -6.437 1.00 87.19 311 SER A CA 1
ATOM 2483 C C . SER A 1 311 ? -22.107 -2.082 -5.924 1.00 87.19 311 SER A C 1
ATOM 2485 O O . SER A 1 311 ? -21.637 -1.521 -4.938 1.00 87.19 311 SER A O 1
ATOM 2487 N N . LEU A 1 312 ? -21.398 -2.976 -6.626 1.00 86.69 312 LEU A N 1
ATOM 2488 C CA . LEU A 1 312 ? -20.021 -3.359 -6.281 1.00 86.69 312 LEU A CA 1
ATOM 2489 C C . LEU A 1 312 ? -19.060 -2.169 -6.391 1.00 86.69 312 LEU A C 1
ATOM 2491 O O . LEU A 1 312 ? -18.241 -1.940 -5.500 1.00 86.69 312 LEU A O 1
ATOM 2495 N N . LYS A 1 313 ? -19.191 -1.373 -7.461 1.00 85.56 313 LYS A N 1
ATOM 2496 C CA . LYS A 1 313 ? -18.405 -0.144 -7.648 1.00 85.56 313 LYS A CA 1
ATOM 2497 C C . LYS A 1 313 ? -18.689 0.886 -6.554 1.00 85.56 313 LYS A C 1
ATOM 2499 O O . LYS A 1 313 ? -17.744 1.469 -6.041 1.00 85.56 313 LYS A O 1
ATOM 2504 N N . ARG A 1 314 ? -19.958 1.077 -6.168 1.00 83.31 314 ARG A N 1
ATOM 2505 C CA . ARG A 1 314 ? -20.343 1.959 -5.052 1.00 83.31 314 ARG A CA 1
ATOM 2506 C C . ARG A 1 314 ? -19.759 1.472 -3.730 1.00 83.31 314 ARG A C 1
ATOM 2508 O O . ARG A 1 314 ? -19.135 2.255 -3.025 1.00 83.31 314 ARG A O 1
ATOM 2515 N N . ARG A 1 315 ? -19.889 0.174 -3.430 1.00 83.62 315 ARG A N 1
ATOM 2516 C CA . ARG A 1 315 ? -19.369 -0.434 -2.197 1.00 83.62 315 ARG A CA 1
ATOM 2517 C C . ARG A 1 315 ? -17.875 -0.187 -2.002 1.00 83.62 315 ARG A C 1
ATOM 2519 O O . ARG A 1 315 ? -17.463 0.104 -0.886 1.00 83.62 315 ARG A O 1
ATOM 2526 N N . ARG A 1 316 ? -17.078 -0.278 -3.072 1.00 81.94 316 ARG A N 1
ATOM 2527 C CA . ARG A 1 316 ? -15.626 -0.023 -3.039 1.00 81.94 316 ARG A CA 1
ATOM 2528 C C . ARG A 1 316 ? -15.279 1.344 -2.438 1.00 81.94 316 ARG A C 1
ATOM 2530 O O . ARG A 1 316 ? -14.270 1.464 -1.750 1.00 81.94 316 ARG A O 1
ATOM 2537 N N . ASP A 1 317 ? -16.104 2.351 -2.702 1.00 81.19 317 ASP A N 1
ATOM 2538 C CA . ASP A 1 317 ? -15.798 3.738 -2.361 1.00 81.19 317 ASP A CA 1
ATOM 2539 C C . ASP A 1 317 ? -16.450 4.180 -1.031 1.00 81.19 317 ASP A C 1
ATOM 2541 O O . ASP A 1 317 ? -16.120 5.247 -0.505 1.00 81.19 317 ASP A O 1
ATOM 2545 N N . LEU A 1 318 ? -17.315 3.339 -0.442 1.00 83.75 318 LEU A N 1
ATOM 2546 C CA . LEU A 1 318 ? -17.956 3.598 0.848 1.00 83.75 318 LEU A CA 1
ATOM 2547 C C . LEU A 1 318 ? -16.949 3.620 2.001 1.00 83.75 318 LEU A C 1
ATOM 2549 O O . LEU A 1 318 ? -16.151 2.691 2.188 1.00 83.75 318 LEU A O 1
ATOM 2553 N N . PHE A 1 319 ? -17.052 4.674 2.814 1.00 83.62 319 PHE A N 1
ATOM 2554 C CA . PHE A 1 319 ? -16.204 4.915 3.986 1.00 83.62 319 PHE A CA 1
ATOM 2555 C C . PHE A 1 319 ? -14.711 4.969 3.649 1.00 83.62 319 PHE A C 1
ATOM 2557 O O . PHE A 1 319 ? -13.858 4.692 4.495 1.00 83.62 319 PHE A O 1
ATOM 2564 N N . SER A 1 320 ? -14.382 5.262 2.387 1.00 84.44 320 SER A N 1
ATOM 2565 C CA . SER A 1 320 ? -13.003 5.249 1.913 1.00 84.44 320 SER A CA 1
ATOM 2566 C C . SER A 1 320 ? -12.180 6.383 2.520 1.00 84.44 320 SER A C 1
ATOM 2568 O O . SER A 1 320 ? -10.977 6.207 2.686 1.00 84.44 320 SER A O 1
ATOM 2570 N N . GLY A 1 321 ? -12.806 7.492 2.935 1.00 86.56 321 GLY A N 1
ATOM 2571 C CA . GLY A 1 321 ? -12.132 8.570 3.661 1.00 86.56 321 GLY A CA 1
ATOM 2572 C C . GLY A 1 321 ? -11.681 8.142 5.058 1.00 86.56 321 GLY A C 1
ATOM 2573 O O . GLY A 1 321 ? -10.514 8.317 5.407 1.00 86.56 321 GLY A O 1
ATOM 2574 N N . LEU A 1 322 ? -12.576 7.537 5.845 1.00 84.62 322 LEU A N 1
ATOM 2575 C CA . LEU A 1 322 ? -12.257 7.019 7.181 1.00 84.62 322 LEU A CA 1
ATOM 2576 C C . LEU A 1 322 ? -11.237 5.876 7.139 1.00 84.62 322 LEU A C 1
ATOM 2578 O O . LEU A 1 322 ? -10.272 5.901 7.903 1.00 84.62 322 LEU A O 1
ATOM 2582 N N . LYS A 1 323 ? -11.411 4.914 6.221 1.00 85.38 323 LYS A N 1
ATOM 2583 C CA . LYS A 1 323 ? -10.453 3.813 6.015 1.00 85.38 323 LYS A CA 1
ATOM 2584 C C . LYS A 1 323 ? -9.057 4.359 5.697 1.00 85.38 323 LYS A C 1
ATOM 2586 O O . LYS A 1 323 ? -8.072 3.940 6.293 1.00 85.38 323 LYS A O 1
ATOM 2591 N N . LEU A 1 324 ? -8.979 5.357 4.819 1.00 88.00 324 LEU A N 1
ATOM 2592 C CA . LEU A 1 324 ? -7.713 5.956 4.413 1.00 88.00 324 LEU A CA 1
ATOM 2593 C C . LEU A 1 324 ? -7.060 6.794 5.515 1.00 88.00 324 LEU A C 1
ATOM 2595 O O . LEU A 1 324 ? -5.846 6.745 5.678 1.00 88.00 324 LEU A O 1
ATOM 2599 N N . LYS A 1 325 ? -7.840 7.524 6.317 1.00 88.62 325 LYS A N 1
ATOM 2600 C CA . LYS A 1 325 ? -7.314 8.219 7.501 1.00 88.62 325 LYS A CA 1
ATOM 2601 C C . LYS A 1 325 ? -6.711 7.265 8.520 1.00 88.62 325 LYS A C 1
ATOM 2603 O O . LYS A 1 325 ? -5.684 7.593 9.108 1.00 88.62 325 LYS A O 1
ATOM 2608 N N . GLN A 1 326 ? -7.304 6.086 8.691 1.00 86.81 326 GLN A N 1
ATOM 2609 C CA . GLN A 1 326 ? -6.729 5.056 9.547 1.00 86.81 326 GLN A CA 1
ATOM 2610 C C . GLN A 1 326 ? -5.364 4.601 9.013 1.00 86.81 326 GLN A C 1
ATOM 2612 O O . GLN A 1 326 ? -4.408 4.513 9.780 1.00 86.81 326 GLN A O 1
ATOM 2617 N N . GLU A 1 327 ? -5.229 4.387 7.702 1.00 85.88 327 GLU A N 1
ATOM 2618 C CA . GLU A 1 327 ? -3.934 4.065 7.089 1.00 85.88 327 GLU A CA 1
ATOM 2619 C C . GLU A 1 327 ? -2.921 5.215 7.212 1.00 85.88 327 GLU A C 1
ATOM 2621 O O . GLU A 1 327 ? -1.756 4.969 7.529 1.00 85.88 327 GLU A O 1
ATOM 2626 N N . ILE A 1 328 ? -3.350 6.470 7.029 1.00 89.62 328 ILE A N 1
ATOM 2627 C CA . ILE A 1 328 ? -2.495 7.654 7.207 1.00 89.62 328 ILE A CA 1
ATOM 2628 C C . ILE A 1 328 ? -1.988 7.745 8.645 1.00 89.62 328 ILE A C 1
ATOM 2630 O O . ILE A 1 328 ? -0.795 7.964 8.841 1.00 89.62 328 ILE A O 1
ATOM 2634 N N . LEU A 1 329 ? -2.854 7.547 9.645 1.00 88.56 329 LEU A N 1
ATOM 2635 C CA . LEU A 1 329 ? -2.462 7.553 11.056 1.00 88.56 329 LEU A CA 1
ATOM 2636 C C . LEU A 1 329 ? -1.323 6.557 11.303 1.00 88.56 329 LEU A C 1
ATOM 2638 O O . LEU A 1 329 ? -0.308 6.912 11.899 1.00 88.56 329 LEU A O 1
ATOM 2642 N N . LEU A 1 330 ? -1.464 5.332 10.792 1.00 84.19 330 LEU A N 1
ATOM 2643 C CA . LEU A 1 330 ? -0.439 4.298 10.916 1.00 84.19 330 LEU A CA 1
ATOM 2644 C C . LEU A 1 330 ? 0.872 4.692 10.218 1.00 84.19 330 LEU A C 1
ATOM 2646 O O . LEU A 1 330 ? 1.952 4.445 10.751 1.00 84.19 330 LEU A O 1
ATOM 2650 N N . CYS A 1 331 ? 0.789 5.337 9.053 1.00 88.25 331 CYS A N 1
ATOM 2651 C CA . CYS A 1 331 ? 1.961 5.829 8.332 1.00 88.25 331 CYS A CA 1
ATOM 2652 C C . CYS A 1 331 ? 2.652 6.990 9.061 1.00 88.25 331 CYS A C 1
ATOM 2654 O O . CYS A 1 331 ? 3.878 7.033 9.098 1.00 88.25 331 CYS A O 1
ATOM 2656 N N . LEU A 1 332 ? 1.897 7.913 9.661 1.00 88.88 332 LEU A N 1
ATOM 2657 C CA . LEU A 1 332 ? 2.445 9.018 10.452 1.00 88.88 332 LEU A CA 1
ATOM 2658 C C . LEU A 1 332 ? 3.172 8.495 11.691 1.00 88.88 332 LEU A C 1
ATOM 2660 O O . LEU A 1 332 ? 4.299 8.909 11.955 1.00 88.88 332 LEU A O 1
ATOM 2664 N N . VAL A 1 333 ? 2.566 7.541 12.404 1.00 86.56 333 VAL A N 1
ATOM 2665 C CA . VAL A 1 333 ? 3.201 6.867 13.545 1.00 86.56 333 VAL A CA 1
ATOM 2666 C C . VAL A 1 333 ? 4.504 6.203 13.103 1.00 86.56 333 VAL A C 1
ATOM 2668 O O . VAL A 1 333 ? 5.548 6.492 13.682 1.00 86.56 333 VAL A O 1
ATOM 2671 N N . ASP A 1 334 ? 4.476 5.395 12.035 1.00 85.06 334 ASP A N 1
ATOM 2672 C CA . ASP A 1 334 ? 5.667 4.756 11.457 1.00 85.06 334 ASP A CA 1
ATOM 2673 C C . ASP A 1 334 ? 6.779 5.766 11.129 1.00 85.06 334 ASP A C 1
ATOM 2675 O O . ASP A 1 334 ? 7.945 5.546 11.456 1.00 85.06 334 ASP A O 1
ATOM 2679 N N . GLN A 1 335 ? 6.440 6.898 10.509 1.00 87.69 335 GLN A N 1
ATOM 2680 C CA . GLN A 1 335 ? 7.429 7.915 10.160 1.00 87.69 335 GLN A CA 1
ATOM 2681 C C . GLN A 1 335 ? 8.021 8.603 11.387 1.00 87.69 335 GLN A C 1
ATOM 2683 O O . GLN A 1 335 ? 9.239 8.765 11.459 1.00 87.69 335 GLN A O 1
ATOM 2688 N N . ILE A 1 336 ? 7.193 9.002 12.352 1.00 87.12 336 ILE A N 1
ATOM 2689 C CA . ILE A 1 336 ? 7.635 9.776 13.518 1.00 87.12 336 ILE A CA 1
ATOM 2690 C C . ILE A 1 336 ? 8.525 8.925 14.427 1.00 87.12 336 ILE A C 1
ATOM 2692 O O . ILE A 1 336 ? 9.610 9.376 14.800 1.00 87.12 336 ILE A O 1
ATOM 2696 N N . ILE A 1 337 ? 8.148 7.673 14.710 1.00 83.75 337 ILE A N 1
ATOM 2697 C CA . ILE A 1 337 ? 8.957 6.797 15.577 1.00 83.75 337 ILE A CA 1
ATOM 2698 C C . ILE A 1 337 ? 10.341 6.508 14.973 1.00 83.75 337 ILE A C 1
ATOM 2700 O O . ILE A 1 337 ? 11.318 6.378 15.705 1.00 83.75 337 ILE A O 1
ATOM 2704 N N . HIS A 1 338 ? 10.457 6.450 13.641 1.00 84.50 338 HIS A N 1
ATOM 2705 C CA . HIS A 1 338 ? 11.732 6.217 12.953 1.00 84.50 338 HIS A CA 1
ATOM 2706 C C . HIS A 1 338 ? 12.514 7.506 12.652 1.00 84.50 338 HIS A C 1
ATOM 2708 O O . HIS A 1 338 ? 13.655 7.429 12.179 1.00 84.50 338 HIS A O 1
ATOM 2714 N N . SER A 1 339 ? 11.927 8.675 12.935 1.00 83.31 339 SER A N 1
ATOM 2715 C CA . SER A 1 339 ? 12.512 9.997 12.668 1.00 83.31 339 SER A CA 1
ATOM 2716 C C . SER A 1 339 ? 12.917 10.765 13.930 1.00 83.31 339 SER A C 1
ATOM 2718 O O . SER A 1 339 ? 13.713 11.701 13.847 1.00 83.31 339 SER A O 1
ATOM 2720 N N . SER A 1 340 ? 12.400 10.381 15.099 1.00 80.50 340 SER A N 1
ATOM 2721 C CA . SER A 1 340 ? 12.582 11.097 16.366 1.00 80.50 340 SER A CA 1
ATOM 2722 C C . SER A 1 340 ? 13.154 10.204 17.472 1.00 80.50 340 SER A C 1
ATOM 2724 O O . SER A 1 340 ? 13.035 8.982 17.441 1.00 80.50 340 SER A O 1
ATOM 2726 N N . GLU A 1 341 ? 13.821 10.814 18.455 1.00 76.06 341 GLU A N 1
ATOM 2727 C CA . GLU A 1 341 ? 14.381 10.085 19.601 1.00 76.06 341 GLU A CA 1
ATOM 2728 C C . GLU A 1 341 ? 13.375 9.955 20.739 1.00 76.06 341 GLU A C 1
ATOM 2730 O O . GLU A 1 341 ? 12.606 10.883 20.974 1.00 76.06 341 GLU A O 1
ATOM 2735 N N . ASN A 1 342 ? 13.470 8.864 21.511 1.00 74.12 342 ASN A N 1
ATOM 2736 C CA . ASN A 1 342 ? 12.733 8.677 22.769 1.00 74.12 342 ASN A CA 1
ATOM 2737 C C . ASN A 1 342 ? 11.220 8.932 22.647 1.00 74.12 342 ASN A C 1
ATOM 2739 O O . ASN A 1 342 ? 10.603 9.455 23.570 1.00 74.12 342 ASN A O 1
ATOM 2743 N N . VAL A 1 343 ? 10.637 8.575 21.504 1.00 76.56 343 VAL A N 1
ATOM 2744 C CA . VAL A 1 343 ? 9.197 8.688 21.277 1.00 76.56 343 VAL A CA 1
ATOM 2745 C C . VAL A 1 343 ? 8.488 7.589 22.054 1.00 76.56 343 VAL A C 1
ATOM 2747 O O . VAL A 1 343 ? 8.731 6.409 21.798 1.00 76.56 343 VAL A O 1
ATOM 2750 N N . ASP A 1 344 ? 7.607 7.975 22.972 1.00 78.88 344 ASP A N 1
ATOM 2751 C CA . ASP A 1 344 ? 6.602 7.069 23.517 1.00 78.88 344 ASP A CA 1
ATOM 2752 C C . ASP A 1 344 ? 5.510 6.866 22.456 1.00 78.88 344 ASP A C 1
ATOM 2754 O O . ASP A 1 344 ? 4.876 7.821 22.001 1.00 78.88 344 ASP A O 1
ATOM 2758 N N . ILE A 1 345 ? 5.362 5.630 21.978 1.00 75.44 345 ILE A N 1
ATOM 2759 C CA . ILE A 1 345 ? 4.472 5.323 20.853 1.00 75.44 345 ILE A CA 1
ATOM 2760 C C . ILE A 1 345 ? 3.006 5.393 21.291 1.00 75.44 345 ILE A C 1
ATOM 2762 O O . ILE A 1 345 ? 2.163 5.817 20.502 1.00 75.44 345 ILE A O 1
ATOM 2766 N N . ASP A 1 346 ? 2.698 5.018 22.532 1.00 77.12 346 ASP A N 1
ATOM 2767 C CA . ASP A 1 346 ? 1.328 5.050 23.035 1.00 77.12 346 ASP A CA 1
ATOM 2768 C C . ASP A 1 346 ? 0.862 6.492 23.192 1.00 77.12 346 ASP A C 1
ATOM 2770 O O . ASP A 1 346 ? -0.234 6.833 22.748 1.00 77.12 346 ASP A O 1
ATOM 2774 N N . ASP A 1 347 ? 1.708 7.363 23.737 1.00 81.50 347 ASP A N 1
ATOM 2775 C CA . ASP A 1 347 ? 1.403 8.789 23.829 1.00 81.50 347 ASP A CA 1
ATOM 2776 C C . ASP A 1 347 ? 1.338 9.447 22.447 1.00 81.50 347 ASP A C 1
ATOM 2778 O O . ASP A 1 347 ? 0.425 10.229 22.181 1.00 81.50 347 ASP A O 1
ATOM 2782 N N . LEU A 1 348 ? 2.220 9.067 21.515 1.00 84.81 348 LEU A N 1
ATOM 2783 C CA . LEU A 1 348 ? 2.135 9.530 20.130 1.00 84.81 348 LEU A CA 1
ATOM 2784 C C . LEU A 1 348 ? 0.799 9.144 19.477 1.00 84.81 348 LEU A C 1
ATOM 2786 O O . LEU A 1 348 ? 0.172 9.976 18.818 1.00 84.81 348 LEU A O 1
ATOM 2790 N N . ILE A 1 349 ? 0.360 7.892 19.632 1.00 83.19 349 ILE A N 1
ATOM 2791 C CA . ILE A 1 349 ? -0.912 7.424 19.072 1.00 83.19 349 ILE A CA 1
ATOM 2792 C C . ILE A 1 349 ? -2.075 8.148 19.749 1.00 83.19 349 ILE A C 1
ATOM 2794 O O . ILE A 1 349 ? -2.955 8.625 19.037 1.00 83.19 349 ILE A O 1
ATOM 2798 N N . LYS A 1 350 ? -2.080 8.294 21.081 1.00 84.06 350 LYS A N 1
ATOM 2799 C CA . LYS A 1 350 ? -3.115 9.057 21.806 1.00 84.06 350 LYS A CA 1
ATOM 2800 C C . LYS A 1 350 ? -3.231 10.493 21.295 1.00 84.06 350 LYS A C 1
ATOM 2802 O O . LYS A 1 350 ? -4.344 10.993 21.154 1.00 84.06 350 LYS A O 1
ATOM 2807 N N . ASP A 1 351 ? -2.110 11.128 20.968 1.00 87.44 351 ASP A N 1
ATOM 2808 C CA . ASP A 1 351 ? -2.071 12.498 20.460 1.00 87.44 351 ASP A CA 1
ATOM 2809 C C . ASP A 1 351 ? -2.512 12.620 18.999 1.00 87.44 351 ASP A C 1
ATOM 2811 O O . ASP A 1 351 ? -3.198 13.579 18.628 1.00 87.44 351 ASP A O 1
ATOM 2815 N N . LEU A 1 352 ? -2.078 11.695 18.139 1.00 88.88 352 LEU A N 1
ATOM 2816 C CA . LEU A 1 352 ? -2.356 11.744 16.703 1.00 88.88 352 LEU A CA 1
ATOM 2817 C C . LEU A 1 352 ? -3.735 11.207 16.351 1.00 88.88 352 LEU A C 1
ATOM 2819 O O . LEU A 1 352 ? -4.373 11.730 15.439 1.00 88.88 352 LEU A O 1
ATOM 2823 N N . HIS A 1 353 ? -4.204 10.185 17.060 1.00 88.81 353 HIS A N 1
ATOM 2824 C CA . HIS A 1 353 ? -5.455 9.508 16.760 1.00 88.81 353 HIS A CA 1
ATOM 2825 C C . HIS A 1 353 ? -6.644 10.480 16.657 1.00 88.81 353 HIS A C 1
ATOM 2827 O O . HIS A 1 353 ? -7.247 10.529 15.587 1.00 88.81 353 HIS A O 1
ATOM 2833 N N . PRO A 1 354 ? -6.962 11.329 17.656 1.00 87.50 354 PRO A N 1
ATOM 2834 C CA . PRO A 1 354 ? -8.072 12.274 17.536 1.00 87.50 354 PRO A CA 1
ATOM 2835 C C . PRO A 1 354 ? -7.826 13.355 16.473 1.00 87.50 354 PRO A C 1
ATOM 2837 O O . PRO A 1 354 ? -8.783 13.823 15.858 1.00 87.50 354 PRO A O 1
ATOM 2840 N N . LYS A 1 355 ? -6.570 13.742 16.210 1.00 89.56 355 LYS A N 1
ATOM 2841 C CA . LYS A 1 355 ? -6.234 14.737 15.174 1.00 89.56 355 LYS A CA 1
ATOM 2842 C C . LYS A 1 355 ? -6.502 14.194 13.769 1.00 89.56 355 LYS A C 1
ATOM 2844 O O . LYS A 1 355 ? -7.065 14.896 12.934 1.00 89.56 355 LYS A O 1
ATOM 2849 N N . VAL A 1 356 ? -6.130 12.939 13.518 1.00 88.94 356 VAL A N 1
ATOM 2850 C CA . VAL A 1 356 ? -6.250 12.304 12.200 1.00 88.94 356 VAL A CA 1
ATOM 2851 C C . VAL A 1 356 ? -7.642 11.702 12.012 1.00 88.94 356 VAL A C 1
ATOM 2853 O O . VAL A 1 356 ? -8.306 11.999 11.021 1.00 88.94 356 VAL A O 1
ATOM 2856 N N . MET A 1 357 ? -8.145 10.941 12.987 1.00 88.75 357 MET A N 1
ATOM 2857 C CA . MET A 1 357 ? -9.435 10.232 12.950 1.00 88.75 357 MET A CA 1
ATOM 2858 C C . MET A 1 357 ? -10.631 11.118 13.324 1.00 88.75 357 MET A C 1
ATOM 2860 O O . MET A 1 357 ? -11.588 10.659 13.944 1.00 88.75 357 MET A O 1
ATOM 2864 N N . SER A 1 358 ? -10.611 12.395 12.929 1.00 86.25 358 SER A N 1
ATOM 2865 C CA . SER A 1 358 ? -11.786 13.278 12.998 1.00 86.25 358 SER A CA 1
ATOM 2866 C C . SER A 1 358 ? -12.394 13.408 14.408 1.00 86.25 358 SER A C 1
ATOM 2868 O O . SER A 1 358 ? -13.613 13.407 14.589 1.00 86.25 358 SER A O 1
ATOM 2870 N N . GLY A 1 359 ? -11.535 13.522 15.423 1.00 81.38 359 GLY A N 1
ATOM 2871 C CA . GLY A 1 359 ? -11.926 13.699 16.821 1.00 81.38 359 GLY A CA 1
ATOM 2872 C C . GLY A 1 359 ? -12.355 12.418 17.536 1.00 81.38 359 GLY A C 1
ATOM 2873 O O . GLY A 1 359 ? -12.868 12.508 18.649 1.00 81.38 359 GLY A O 1
ATOM 2874 N N . LEU A 1 360 ? -12.172 11.240 16.928 1.00 79.62 360 LEU A N 1
ATOM 2875 C CA . LEU A 1 360 ? -12.407 9.971 17.614 1.00 79.62 360 LEU A CA 1
ATOM 2876 C C . LEU A 1 360 ? -11.336 9.746 18.692 1.00 79.62 360 LEU A C 1
ATOM 2878 O O . LEU A 1 360 ? -10.144 9.745 18.364 1.00 79.62 360 LEU A O 1
ATOM 2882 N N . PRO A 1 361 ? -11.727 9.572 19.967 1.00 74.44 361 PRO A N 1
ATOM 2883 C CA . PRO A 1 361 ? -10.775 9.263 21.022 1.00 74.44 361 PRO A CA 1
ATOM 2884 C C . PRO A 1 361 ? -10.225 7.847 20.832 1.00 74.44 361 PRO A C 1
ATOM 2886 O O . PRO A 1 361 ? -10.910 6.963 20.317 1.00 74.44 361 PRO A O 1
ATOM 2889 N N . LEU A 1 362 ? -8.980 7.638 21.253 1.00 78.69 362 LEU A N 1
ATOM 2890 C CA . LEU A 1 362 ? -8.441 6.291 21.390 1.00 78.69 362 LEU A CA 1
ATOM 2891 C C . LEU A 1 362 ? -9.128 5.597 22.576 1.00 78.69 362 LEU A C 1
ATOM 2893 O O . LEU A 1 362 ? -9.402 6.246 23.585 1.00 78.69 362 LEU A O 1
ATOM 2897 N N . LEU A 1 363 ? -9.386 4.292 22.465 1.00 72.69 363 LEU A N 1
ATOM 2898 C CA . LEU A 1 363 ? -9.921 3.510 23.578 1.00 72.69 363 LEU A CA 1
ATOM 2899 C C . LEU A 1 363 ? -8.890 3.452 24.718 1.00 72.69 363 LEU A C 1
ATOM 2901 O O . LEU A 1 363 ? -7.741 3.047 24.505 1.00 72.69 363 LEU A O 1
ATOM 2905 N N . GLU A 1 364 ? -9.293 3.867 25.918 1.00 68.50 364 GLU A N 1
ATOM 2906 C CA . GLU A 1 364 ? -8.421 3.865 27.095 1.00 68.50 364 GLU A CA 1
ATOM 2907 C C . GLU A 1 364 ? -7.945 2.445 27.443 1.00 68.50 364 GLU A C 1
ATOM 2909 O O . GLU A 1 364 ? -8.641 1.459 27.210 1.00 68.50 364 GLU A O 1
ATOM 2914 N N . GLY A 1 365 ? -6.719 2.331 27.960 1.00 64.62 365 GLY A N 1
ATOM 2915 C CA . GLY A 1 365 ? -6.107 1.041 28.306 1.00 64.62 365 GLY A CA 1
ATOM 2916 C C . GLY A 1 365 ? -5.600 0.218 27.114 1.00 64.62 365 GLY A C 1
ATOM 2917 O O . GLY A 1 365 ? -5.022 -0.847 27.316 1.00 64.62 365 GLY A O 1
ATOM 2918 N N . THR A 1 366 ? -5.761 0.699 25.874 1.00 66.75 366 THR A N 1
ATOM 2919 C CA . THR A 1 366 ? -5.215 0.026 24.686 1.00 66.75 366 THR A CA 1
ATOM 2920 C C . THR A 1 366 ? -3.819 0.529 24.317 1.00 66.75 366 THR A C 1
ATOM 2922 O O . THR A 1 366 ? -3.524 1.718 24.420 1.00 66.75 366 THR A O 1
ATOM 2925 N N . SER A 1 367 ? -2.971 -0.381 23.824 1.00 65.12 367 SER A N 1
ATOM 2926 C CA . SER A 1 367 ? -1.701 -0.059 23.154 1.00 65.12 367 SER A CA 1
ATOM 2927 C C . SER A 1 367 ? -1.723 -0.636 21.733 1.00 65.12 367 SER A C 1
ATOM 2929 O O . SER A 1 367 ? -1.250 -1.753 21.500 1.00 65.12 367 SER A O 1
ATOM 2931 N N . PRO A 1 368 ? -2.298 0.082 20.747 1.00 66.31 368 PRO A N 1
ATOM 2932 C CA . PRO A 1 368 ? -2.336 -0.381 19.357 1.00 66.31 368 PRO A CA 1
ATOM 2933 C C . PRO A 1 368 ? -0.943 -0.612 18.756 1.00 66.31 368 PRO A C 1
ATOM 2935 O O . PRO A 1 368 ? -0.803 -1.375 17.802 1.00 66.31 368 PRO A O 1
ATOM 2938 N N . ALA A 1 369 ? 0.087 0.025 19.323 1.00 60.47 369 ALA A N 1
ATOM 2939 C CA . ALA A 1 369 ? 1.481 -0.130 18.923 1.00 60.47 369 ALA A CA 1
ATOM 2940 C C . ALA A 1 369 ? 1.992 -1.576 19.059 1.00 60.47 369 ALA A C 1
ATOM 2942 O O . ALA A 1 369 ? 2.796 -2.016 18.236 1.00 60.47 369 ALA A O 1
ATOM 2943 N N . SER A 1 370 ? 1.505 -2.320 20.058 1.00 60.56 370 SER A N 1
ATOM 2944 C CA . SER A 1 370 ? 1.948 -3.693 20.352 1.00 60.56 370 SER A CA 1
ATOM 2945 C C . SER A 1 370 ? 1.554 -4.710 19.269 1.00 60.56 370 SER A C 1
ATOM 2947 O O . SER A 1 370 ? 2.322 -5.606 18.912 1.00 60.56 370 SER A O 1
ATOM 2949 N N . CYS A 1 371 ? 0.397 -4.512 18.635 1.00 58.31 371 CYS A N 1
ATOM 2950 C CA . CYS A 1 371 ? -0.157 -5.407 17.615 1.00 58.31 371 CYS A CA 1
ATOM 2951 C C . CYS A 1 371 ? 0.115 -4.938 16.176 1.00 58.31 371 CYS A C 1
ATOM 2953 O O . CYS A 1 371 ? -0.592 -5.353 15.253 1.00 58.31 371 CYS A O 1
ATOM 2955 N N . PHE A 1 372 ? 1.112 -4.069 15.962 1.00 64.38 372 PHE A N 1
ATOM 2956 C CA . PHE A 1 372 ? 1.401 -3.505 14.644 1.00 64.38 372 PHE A CA 1
ATOM 2957 C C . PHE A 1 372 ? 2.735 -4.014 14.061 1.00 64.38 372 PHE A C 1
ATOM 2959 O O . PHE A 1 372 ? 3.755 -3.327 14.113 1.00 64.38 372 PHE A O 1
ATOM 2966 N N . PRO A 1 373 ? 2.764 -5.203 13.427 1.00 56.16 373 PRO A N 1
ATOM 2967 C CA . PRO A 1 373 ? 4.008 -5.791 12.923 1.00 56.16 373 PRO A CA 1
ATOM 2968 C C . PRO A 1 373 ? 4.669 -4.963 11.819 1.00 56.16 373 PRO A C 1
ATOM 2970 O O . PRO A 1 373 ? 5.882 -5.027 11.632 1.00 56.16 373 PRO A O 1
ATOM 2973 N N . ARG A 1 374 ? 3.889 -4.162 11.084 1.00 64.12 374 ARG A N 1
ATOM 2974 C CA . ARG A 1 374 ? 4.365 -3.451 9.892 1.00 64.12 374 ARG A CA 1
ATOM 2975 C C . ARG A 1 374 ? 5.412 -2.374 10.212 1.00 64.12 374 ARG A C 1
ATOM 2977 O O . ARG A 1 374 ? 6.294 -2.153 9.393 1.00 64.12 374 ARG A O 1
ATOM 2984 N N . ILE A 1 375 ? 5.374 -1.781 11.409 1.00 59.69 375 ILE A N 1
ATOM 2985 C CA . ILE A 1 375 ? 6.378 -0.795 11.865 1.00 59.69 375 ILE A CA 1
ATOM 2986 C C . ILE A 1 375 ? 7.640 -1.447 12.431 1.00 59.69 375 ILE A C 1
ATOM 2988 O O . ILE A 1 375 ? 8.656 -0.784 12.640 1.00 59.69 375 ILE A O 1
ATOM 2992 N N . THR A 1 376 ? 7.608 -2.753 12.703 1.00 57.28 376 THR A N 1
ATOM 2993 C CA . THR A 1 376 ? 8.727 -3.461 13.330 1.00 57.28 376 THR A CA 1
ATOM 2994 C C . THR A 1 376 ? 9.377 -4.501 12.430 1.00 57.28 376 THR A C 1
ATOM 2996 O O . THR A 1 376 ? 10.529 -4.829 12.688 1.00 57.28 376 THR A O 1
ATOM 2999 N N . VAL A 1 377 ? 8.731 -4.978 11.363 1.00 57.00 377 VAL A N 1
ATOM 3000 C CA . VAL A 1 377 ? 9.242 -6.086 10.542 1.00 57.00 377 VAL A CA 1
ATOM 3001 C C . VAL A 1 377 ? 9.064 -5.815 9.047 1.00 57.00 377 VAL A C 1
ATOM 3003 O O . VAL A 1 377 ? 7.944 -5.767 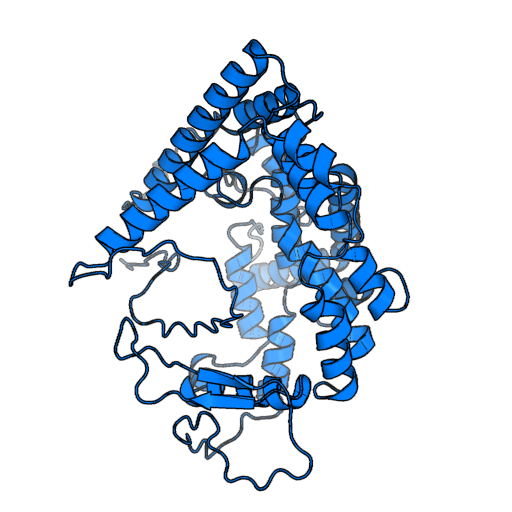8.540 1.00 57.00 377 VAL A O 1
ATOM 3006 N N . GLY A 1 378 ? 10.178 -5.692 8.320 1.00 58.97 378 GLY A N 1
ATOM 3007 C CA . GLY A 1 378 ? 10.247 -5.742 6.850 1.00 58.97 378 GLY A CA 1
ATOM 3008 C C . GLY A 1 378 ? 9.676 -4.532 6.096 1.00 58.97 378 GLY A C 1
ATOM 3009 O O . GLY A 1 378 ? 10.004 -4.343 4.926 1.00 58.97 378 GLY A O 1
ATOM 3010 N N . TYR A 1 379 ? 8.857 -3.708 6.753 1.00 64.94 379 TYR A N 1
ATOM 3011 C CA . TYR A 1 379 ? 8.227 -2.495 6.216 1.00 64.94 379 TYR A CA 1
ATOM 3012 C C . TYR A 1 379 ? 8.420 -1.271 7.127 1.00 64.94 379 TYR A C 1
ATOM 3014 O O . TYR A 1 379 ? 7.704 -0.273 7.010 1.00 64.94 379 TYR A O 1
ATOM 3022 N N . ASP A 1 380 ? 9.414 -1.326 8.008 1.00 75.38 380 ASP A N 1
ATOM 3023 C CA . ASP A 1 380 ? 9.752 -0.241 8.916 1.00 75.38 380 ASP A CA 1
ATOM 3024 C C . ASP A 1 380 ? 10.155 1.043 8.176 1.00 75.38 380 ASP A C 1
ATOM 3026 O O . ASP A 1 380 ? 10.938 1.024 7.222 1.00 75.38 380 ASP A O 1
ATOM 3030 N N . ALA A 1 381 ? 9.585 2.166 8.625 1.00 81.44 381 ALA A N 1
ATOM 3031 C CA . ALA A 1 381 ? 9.715 3.497 8.036 1.00 81.44 381 ALA A CA 1
ATOM 3032 C C . ALA A 1 381 ? 9.223 3.625 6.582 1.00 81.44 381 ALA A C 1
ATOM 3034 O O . ALA A 1 381 ? 9.512 4.622 5.910 1.00 81.44 381 ALA A O 1
ATOM 3035 N N . VAL A 1 382 ? 8.500 2.633 6.057 1.00 83.50 382 VAL A N 1
ATOM 3036 C CA . VAL A 1 382 ? 8.019 2.624 4.668 1.00 83.50 382 VAL A CA 1
ATOM 3037 C C . VAL A 1 382 ? 6.556 2.220 4.542 1.00 83.50 382 VAL A C 1
ATOM 3039 O O . VAL A 1 382 ? 6.100 1.919 3.436 1.00 83.50 382 VAL A O 1
ATOM 3042 N N . CYS A 1 383 ? 5.783 2.273 5.631 1.00 82.31 383 CYS A N 1
ATOM 3043 C CA . CYS A 1 383 ? 4.352 1.955 5.606 1.00 82.31 383 CYS A CA 1
ATOM 3044 C C . CYS A 1 383 ? 3.581 2.814 4.588 1.00 82.31 383 CYS A C 1
ATOM 3046 O O . CYS A 1 383 ? 2.703 2.304 3.890 1.00 82.31 383 CYS A O 1
ATOM 3048 N N . TYR A 1 384 ? 3.983 4.079 4.424 1.00 87.06 384 TYR A N 1
ATOM 3049 C CA . TYR A 1 384 ? 3.389 5.028 3.475 1.00 87.06 384 TYR A CA 1
ATOM 3050 C C . TYR A 1 384 ? 3.490 4.586 2.005 1.00 87.06 384 TYR A C 1
ATOM 3052 O O . TYR A 1 384 ? 2.754 5.096 1.163 1.00 87.06 384 TYR A O 1
ATOM 3060 N N . SER A 1 385 ? 4.401 3.662 1.673 1.00 88.25 385 SER A N 1
ATOM 3061 C CA . SER A 1 385 ? 4.687 3.266 0.287 1.00 88.25 385 SER A CA 1
ATOM 3062 C C . SER A 1 385 ? 3.475 2.686 -0.447 1.00 88.25 385 SER A C 1
ATOM 3064 O O . SER A 1 385 ? 3.382 2.841 -1.665 1.00 88.25 385 SER A O 1
ATOM 3066 N N . TYR A 1 386 ? 2.525 2.087 0.278 1.00 86.44 386 TYR A N 1
ATOM 3067 C CA . TYR A 1 386 ? 1.252 1.620 -0.277 1.00 86.44 386 TYR A CA 1
ATOM 3068 C C . TYR A 1 386 ? 0.412 2.792 -0.783 1.00 86.44 386 TYR A C 1
ATOM 3070 O O . TYR A 1 386 ? 0.136 2.869 -1.978 1.00 86.44 386 TYR A O 1
ATOM 3078 N N . ILE A 1 387 ? 0.107 3.749 0.100 1.00 90.00 387 ILE A N 1
ATOM 3079 C CA . ILE A 1 387 ? -0.631 4.971 -0.243 1.00 90.00 387 ILE A CA 1
ATOM 3080 C C . ILE A 1 387 ? 0.080 5.720 -1.378 1.00 90.00 387 ILE A C 1
ATOM 3082 O O . ILE A 1 387 ? -0.537 6.114 -2.363 1.00 90.00 387 ILE A O 1
ATOM 3086 N N . TRP A 1 388 ? 1.402 5.863 -1.275 1.00 91.00 388 TRP A N 1
ATOM 3087 C CA . TRP A 1 388 ? 2.232 6.534 -2.276 1.00 91.00 388 TRP A CA 1
ATOM 3088 C C . TRP A 1 388 ? 2.119 5.882 -3.662 1.00 91.00 388 TRP A C 1
ATOM 3090 O O . TRP A 1 388 ? 1.982 6.568 -4.675 1.00 91.00 388 TRP A O 1
ATOM 3100 N N . SER A 1 389 ? 2.125 4.549 -3.717 1.00 91.69 389 SER A N 1
ATOM 3101 C CA . SER A 1 389 ? 1.977 3.800 -4.969 1.00 91.69 389 SER A CA 1
ATOM 3102 C C . SER A 1 389 ? 0.559 3.903 -5.531 1.00 91.69 389 SER A C 1
ATOM 3104 O O . SER A 1 389 ? 0.395 4.063 -6.741 1.00 91.69 389 SER A O 1
ATOM 3106 N N . GLU A 1 390 ? -0.467 3.866 -4.674 1.00 91.19 390 GLU A N 1
ATOM 3107 C CA . GLU A 1 390 ? -1.858 4.049 -5.096 1.00 91.19 390 GLU A CA 1
ATOM 3108 C C . GLU A 1 390 ? -2.112 5.438 -5.686 1.00 91.19 390 GLU A C 1
ATOM 3110 O O . GLU A 1 390 ? -2.867 5.558 -6.655 1.00 91.19 390 GLU A O 1
ATOM 3115 N N . VAL A 1 391 ? -1.460 6.479 -5.156 1.00 93.50 391 VAL A N 1
ATOM 3116 C CA . VAL A 1 391 ? -1.564 7.839 -5.695 1.00 93.50 391 VAL A CA 1
ATOM 3117 C C . VAL A 1 391 ? -1.105 7.892 -7.147 1.00 93.50 391 VAL A C 1
ATOM 3119 O O . VAL A 1 391 ? -1.846 8.364 -8.014 1.00 93.50 391 VAL A O 1
ATOM 3122 N N . PHE A 1 392 ? 0.078 7.354 -7.448 1.00 93.31 392 PHE A N 1
ATOM 3123 C CA . PHE A 1 392 ? 0.551 7.326 -8.831 1.00 93.31 392 PHE A CA 1
ATOM 3124 C C . PHE A 1 392 ? -0.265 6.390 -9.707 1.00 93.31 392 PHE A C 1
ATOM 3126 O O . PHE A 1 392 ? -0.536 6.733 -10.856 1.00 93.31 392 PHE A O 1
ATOM 3133 N N . ALA A 1 393 ? -0.684 5.235 -9.186 1.00 93.38 393 ALA A N 1
ATOM 3134 C CA . ALA A 1 393 ? -1.533 4.311 -9.927 1.00 93.38 393 ALA A CA 1
ATOM 3135 C C . ALA A 1 393 ? -2.855 4.979 -10.336 1.00 93.38 393 ALA A C 1
ATOM 3137 O O . ALA A 1 393 ? -3.276 4.852 -11.487 1.00 93.38 393 ALA A O 1
ATOM 3138 N N . ALA A 1 394 ? -3.476 5.748 -9.436 1.00 93.88 394 ALA A N 1
ATOM 3139 C CA . ALA A 1 394 ? -4.688 6.501 -9.729 1.00 93.88 394 ALA A CA 1
ATOM 3140 C C . ALA A 1 394 ? -4.455 7.575 -10.800 1.00 93.88 394 ALA A C 1
ATOM 3142 O O . ALA A 1 394 ? -5.275 7.709 -11.708 1.00 93.88 394 ALA A O 1
ATOM 3143 N N . ASP A 1 395 ? -3.344 8.316 -10.735 1.00 95.56 395 ASP A N 1
ATOM 3144 C CA . ASP A 1 395 ? -3.029 9.341 -11.735 1.00 95.56 395 ASP A CA 1
ATOM 3145 C C . ASP A 1 395 ? -2.737 8.742 -13.119 1.00 95.56 395 ASP A C 1
ATOM 3147 O O . ASP A 1 395 ? -3.284 9.191 -14.130 1.00 95.56 395 ASP A O 1
ATOM 3151 N N . LEU A 1 396 ? -1.949 7.666 -13.167 1.00 93.88 396 LEU A N 1
ATOM 3152 C CA . LEU A 1 396 ? -1.676 6.897 -14.382 1.00 93.88 396 LEU A CA 1
ATOM 3153 C C . LEU A 1 396 ? -2.970 6.374 -15.010 1.00 93.88 396 LEU A C 1
ATOM 3155 O O . LEU A 1 396 ? -3.204 6.559 -16.207 1.00 93.88 396 LEU A O 1
ATOM 3159 N N . PHE A 1 397 ? -3.831 5.767 -14.193 1.00 93.50 397 PHE A N 1
ATOM 3160 C CA . PHE A 1 397 ? -5.106 5.221 -14.635 1.00 93.50 397 PHE A CA 1
ATOM 3161 C C . PHE A 1 397 ? -6.032 6.312 -15.180 1.00 93.50 397 PHE A C 1
ATOM 3163 O O . PHE A 1 397 ? -6.517 6.204 -16.308 1.00 93.50 397 PHE A O 1
ATOM 3170 N N . VAL A 1 398 ? -6.245 7.389 -14.417 1.00 93.12 398 VAL A N 1
ATOM 3171 C CA . VAL A 1 398 ? -7.128 8.491 -14.823 1.00 93.12 398 VAL A CA 1
ATOM 3172 C C . VAL A 1 398 ? -6.617 9.188 -16.077 1.00 93.12 398 VAL A C 1
ATOM 3174 O O . VAL A 1 398 ? -7.421 9.538 -16.936 1.00 93.12 398 VAL A O 1
ATOM 3177 N N . SER A 1 399 ? -5.302 9.354 -16.203 1.00 92.06 399 SER A N 1
ATOM 3178 C CA . SER A 1 399 ? -4.699 10.080 -17.318 1.00 92.06 399 SER A CA 1
ATOM 3179 C C . SER A 1 399 ? -4.638 9.284 -18.622 1.00 92.06 399 SER A C 1
ATOM 3181 O O . SER A 1 399 ? -4.599 9.903 -19.684 1.00 92.06 399 SER A O 1
ATOM 3183 N N . LYS A 1 400 ? -4.552 7.945 -18.575 1.00 90.44 400 LYS A N 1
ATOM 3184 C CA . LYS A 1 400 ? -4.255 7.128 -19.770 1.00 90.44 400 LYS A CA 1
ATOM 3185 C C . LYS A 1 400 ? -5.254 6.011 -20.071 1.00 90.44 400 LYS A C 1
ATOM 3187 O O . LYS A 1 400 ? -5.306 5.586 -21.219 1.00 90.44 400 LYS A O 1
ATOM 3192 N N . PHE A 1 401 ? -6.027 5.546 -19.087 1.00 91.56 401 PHE A N 1
ATOM 3193 C CA . PHE A 1 401 ? -6.868 4.346 -19.224 1.00 91.56 401 PHE A CA 1
ATOM 3194 C C . PHE A 1 401 ? -8.349 4.564 -18.896 1.00 91.56 401 PHE A C 1
ATOM 3196 O O . PHE A 1 401 ? -9.179 3.756 -19.291 1.00 91.56 401 PHE A O 1
ATOM 3203 N N . LYS A 1 402 ? -8.717 5.633 -18.181 1.00 91.19 402 LYS A N 1
ATOM 3204 C CA . LYS A 1 402 ? -10.094 5.828 -17.692 1.00 91.19 402 LYS A CA 1
ATOM 3205 C C . LYS A 1 402 ? -11.160 5.837 -18.791 1.00 91.19 402 LYS A C 1
ATOM 3207 O O . LYS A 1 402 ? -12.244 5.306 -18.560 1.00 91.19 402 LYS A O 1
ATOM 3212 N N . ASP A 1 403 ? -10.866 6.451 -19.934 1.00 89.44 403 ASP A N 1
ATOM 3213 C CA . ASP A 1 403 ? -11.836 6.596 -21.028 1.00 89.44 403 ASP A CA 1
ATOM 3214 C C . ASP A 1 403 ? -11.923 5.335 -21.902 1.00 89.44 403 ASP A C 1
ATOM 3216 O O . ASP A 1 403 ? -12.967 5.060 -22.490 1.00 89.44 403 ASP A O 1
ATOM 3220 N N . ASP A 1 404 ? -10.849 4.543 -21.947 1.00 90.00 404 ASP A N 1
ATOM 3221 C CA . ASP A 1 404 ? -10.768 3.280 -22.677 1.00 90.00 404 ASP A CA 1
ATOM 3222 C C . ASP A 1 404 ? -9.849 2.300 -21.930 1.00 90.00 404 ASP A C 1
ATOM 3224 O O . ASP A 1 404 ? -8.620 2.343 -22.033 1.00 90.00 404 ASP A O 1
ATOM 3228 N N . LEU A 1 405 ? -10.474 1.416 -21.147 1.00 86.56 405 LEU A N 1
ATOM 3229 C CA . LEU A 1 405 ? -9.784 0.495 -20.237 1.00 86.56 405 LEU A CA 1
ATOM 3230 C C . LEU A 1 405 ? -8.922 -0.540 -20.970 1.00 86.56 405 LEU A C 1
ATOM 3232 O O . LEU A 1 405 ? -7.964 -1.048 -20.392 1.00 86.56 405 LEU A O 1
ATOM 3236 N N . LEU A 1 406 ? -9.272 -0.866 -22.217 1.00 84.31 406 LEU A N 1
ATOM 3237 C CA . LEU A 1 406 ? -8.601 -1.883 -23.031 1.00 84.31 406 LEU A CA 1
ATOM 3238 C C . LEU A 1 406 ? -7.855 -1.254 -24.211 1.00 84.31 406 LEU A C 1
ATOM 3240 O O . LEU A 1 406 ? -7.604 -1.913 -25.222 1.00 84.31 406 LEU A O 1
ATOM 3244 N N . ASN A 1 407 ? -7.458 0.014 -24.074 1.00 87.56 407 ASN A N 1
ATOM 3245 C CA . ASN A 1 407 ? -6.669 0.695 -25.083 1.00 87.56 407 ASN A CA 1
ATOM 3246 C C . ASN A 1 407 ? -5.288 0.036 -25.237 1.00 87.56 407 ASN A C 1
ATOM 3248 O O . ASN A 1 407 ? -4.341 0.327 -24.498 1.00 87.56 407 ASN A O 1
ATOM 3252 N N . GLN A 1 408 ? -5.152 -0.838 -26.234 1.00 86.00 408 GLN A N 1
ATOM 3253 C CA . GLN A 1 408 ? -3.916 -1.583 -26.477 1.00 86.00 408 GLN A CA 1
ATOM 3254 C C . GLN A 1 408 ? -2.719 -0.664 -26.774 1.00 86.00 408 GLN A C 1
ATOM 3256 O O . GLN A 1 408 ? -1.588 -0.989 -26.418 1.00 86.00 408 GLN A O 1
ATOM 3261 N N . HIS A 1 409 ? -2.931 0.508 -27.387 1.00 87.69 409 HIS A N 1
ATOM 3262 C CA . HIS A 1 409 ? -1.842 1.458 -27.624 1.00 87.69 409 HIS A CA 1
ATOM 3263 C C . HIS A 1 409 ? -1.300 2.028 -26.305 1.00 87.69 409 HIS A C 1
ATOM 3265 O O . HIS A 1 409 ? -0.086 2.028 -26.086 1.00 87.69 409 HIS A O 1
ATOM 3271 N N . ALA A 1 410 ? -2.188 2.456 -25.401 1.00 88.25 410 ALA A N 1
ATOM 3272 C CA . ALA A 1 410 ? -1.813 2.925 -24.069 1.00 88.25 410 ALA A CA 1
ATOM 3273 C C . ALA A 1 410 ? -1.143 1.815 -23.244 1.00 88.25 410 ALA A C 1
ATOM 3275 O O . ALA A 1 410 ? -0.141 2.076 -22.571 1.00 88.25 410 ALA A O 1
ATOM 3276 N N . GLY A 1 411 ? -1.638 0.577 -23.347 1.00 88.56 411 GLY A N 1
ATOM 3277 C CA . GLY A 1 411 ? -1.065 -0.599 -22.694 1.00 88.56 411 GLY A CA 1
ATOM 3278 C C . GLY A 1 411 ? 0.337 -0.950 -23.203 1.00 88.56 411 GLY A C 1
ATOM 3279 O O . GLY A 1 411 ? 1.268 -1.080 -22.409 1.00 88.56 411 GLY A O 1
ATOM 3280 N N . LEU A 1 412 ? 0.551 -0.997 -24.521 1.00 88.00 412 LEU A N 1
ATOM 3281 C CA . LEU A 1 412 ? 1.880 -1.165 -25.125 1.00 88.00 412 LEU A CA 1
ATOM 3282 C C . LEU A 1 412 ? 2.850 -0.058 -24.710 1.00 88.00 412 LEU A C 1
ATOM 3284 O O . LEU A 1 412 ? 4.027 -0.312 -24.436 1.00 88.00 412 LEU A O 1
ATOM 3288 N N . TRP A 1 413 ? 2.368 1.181 -24.664 1.00 88.50 413 TRP A N 1
ATOM 3289 C CA . TRP A 1 413 ? 3.184 2.305 -24.236 1.00 88.50 413 TRP A CA 1
ATOM 3290 C C . TRP A 1 413 ? 3.552 2.194 -22.752 1.00 88.50 413 TRP A C 1
ATOM 3292 O O . TRP A 1 413 ? 4.720 2.375 -22.412 1.00 88.50 413 TRP A O 1
ATOM 3302 N N . PHE A 1 414 ? 2.612 1.794 -21.889 1.00 91.69 414 PHE A N 1
ATOM 3303 C CA . PHE A 1 414 ? 2.860 1.506 -20.473 1.00 91.69 414 PHE A CA 1
ATOM 3304 C C . PHE A 1 414 ? 3.878 0.375 -20.292 1.00 91.69 414 PHE A C 1
ATOM 3306 O O . PHE A 1 414 ? 4.864 0.537 -19.574 1.00 91.69 414 PHE A O 1
ATOM 3313 N N . ARG A 1 415 ? 3.722 -0.737 -21.020 1.00 89.19 415 ARG A N 1
ATOM 3314 C CA . ARG A 1 415 ? 4.684 -1.849 -21.031 1.00 89.19 415 ARG A CA 1
ATOM 3315 C C . ARG A 1 415 ? 6.093 -1.368 -21.368 1.00 89.19 415 ARG A C 1
ATOM 3317 O O . ARG A 1 415 ? 7.034 -1.694 -20.657 1.00 89.19 415 ARG A O 1
ATOM 3324 N N . ASN A 1 416 ? 6.249 -0.579 -22.426 1.00 87.75 416 ASN A N 1
ATOM 3325 C CA . ASN A 1 416 ? 7.568 -0.169 -22.910 1.00 87.75 416 ASN A CA 1
ATOM 3326 C C . ASN A 1 416 ? 8.206 0.963 -22.098 1.00 87.75 416 ASN A C 1
ATOM 3328 O O . ASN A 1 416 ? 9.431 1.061 -22.046 1.00 87.75 416 ASN A O 1
ATOM 3332 N N . LYS A 1 417 ? 7.400 1.864 -21.529 1.00 88.88 417 LYS A N 1
ATOM 3333 C CA . LYS A 1 417 ? 7.900 3.066 -20.848 1.00 88.88 417 LYS A CA 1
ATOM 3334 C C . LYS A 1 417 ? 7.915 2.948 -19.335 1.00 88.88 417 LYS A C 1
ATOM 3336 O O . LYS A 1 417 ? 8.781 3.570 -18.737 1.00 88.88 417 LYS A O 1
ATOM 3341 N N . VAL A 1 418 ? 7.014 2.162 -18.748 1.00 90.25 418 VAL A N 1
ATOM 3342 C CA . VAL A 1 418 ? 6.891 1.996 -17.293 1.00 90.25 418 VAL A CA 1
ATOM 3343 C C . VAL A 1 418 ? 7.435 0.646 -16.834 1.00 90.25 418 VAL A C 1
ATOM 3345 O O . VAL A 1 418 ? 8.270 0.615 -15.938 1.00 90.25 418 VAL A O 1
ATOM 3348 N N . LEU A 1 419 ? 7.029 -0.462 -17.466 1.00 90.19 419 LEU A N 1
ATOM 3349 C CA . LEU A 1 419 ? 7.433 -1.805 -17.016 1.00 90.19 419 LEU A CA 1
ATOM 3350 C C . LEU A 1 419 ? 8.836 -2.206 -17.498 1.00 90.19 419 LEU A C 1
ATOM 3352 O O . LEU A 1 419 ? 9.658 -2.662 -16.709 1.00 90.19 419 LEU A O 1
ATOM 3356 N N . ALA A 1 420 ? 9.125 -2.029 -18.791 1.00 86.00 420 ALA A N 1
ATOM 3357 C CA . ALA A 1 420 ? 10.358 -2.508 -19.420 1.00 86.00 420 ALA A CA 1
ATOM 3358 C C . ALA A 1 420 ? 11.662 -1.936 -18.830 1.00 86.00 420 ALA A C 1
ATOM 3360 O O . ALA A 1 420 ? 12.643 -2.678 -18.786 1.00 86.00 420 ALA A O 1
ATOM 3361 N N . PRO A 1 421 ? 11.727 -0.672 -18.358 1.00 85.06 421 PRO A N 1
ATOM 3362 C CA . PRO A 1 421 ? 12.925 -0.181 -17.683 1.00 85.06 421 PRO A CA 1
ATOM 3363 C C . PRO A 1 421 ? 13.249 -0.924 -16.379 1.00 85.06 421 PRO A C 1
ATOM 3365 O O . PRO A 1 421 ? 14.405 -0.895 -15.953 1.00 85.06 421 PRO A O 1
ATOM 3368 N N . GLY A 1 422 ? 12.273 -1.569 -15.730 1.00 84.62 422 GLY A N 1
ATOM 3369 C CA . GLY A 1 422 ? 12.457 -2.161 -14.404 1.00 84.62 422 GLY A CA 1
ATOM 3370 C C . GLY A 1 422 ? 13.083 -1.160 -13.424 1.00 84.62 422 GLY A C 1
ATOM 3371 O O . GLY A 1 422 ? 12.712 0.010 -13.397 1.00 84.62 422 GLY A O 1
ATOM 3372 N N . GLY A 1 423 ? 14.090 -1.600 -12.667 1.00 80.44 423 GLY A N 1
ATOM 3373 C CA . GLY A 1 423 ? 14.857 -0.745 -11.750 1.00 80.44 423 GLY A CA 1
ATOM 3374 C C . GLY A 1 423 ? 16.011 0.046 -12.387 1.00 80.44 423 GLY A C 1
ATOM 3375 O O . GLY A 1 423 ? 16.841 0.579 -11.658 1.00 80.44 423 GLY A O 1
ATOM 3376 N N . SER A 1 424 ? 16.126 0.093 -13.722 1.00 78.44 424 SER A N 1
ATOM 3377 C CA . SER A 1 424 ? 17.278 0.723 -14.401 1.00 78.44 424 SER A CA 1
ATOM 3378 C C . SER A 1 424 ? 17.203 2.250 -14.516 1.00 78.44 424 SER A C 1
ATOM 3380 O O . SER A 1 424 ? 18.196 2.880 -14.882 1.00 78.44 424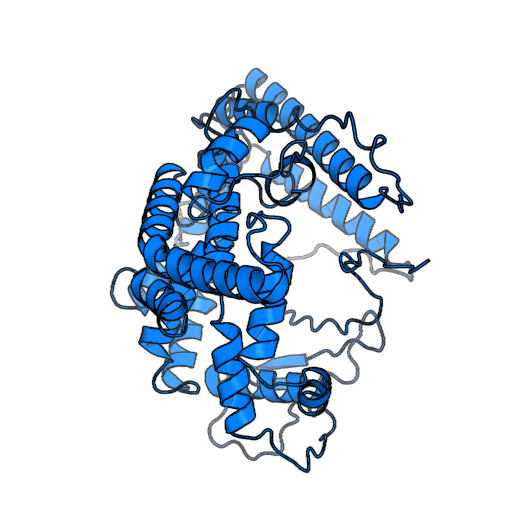 SER A O 1
ATOM 3382 N N . LYS A 1 425 ? 16.044 2.850 -14.223 1.00 81.81 425 LYS A N 1
ATOM 3383 C CA . LYS A 1 425 ? 15.815 4.300 -14.254 1.00 81.81 425 LYS A CA 1
ATOM 3384 C C . LYS A 1 425 ? 15.110 4.767 -12.989 1.00 81.81 425 LYS A C 1
ATOM 3386 O O . LYS A 1 425 ? 14.468 3.972 -12.305 1.00 81.81 425 LYS A O 1
ATOM 3391 N N . ASP A 1 426 ? 15.213 6.063 -12.706 1.00 86.06 426 ASP A N 1
ATOM 3392 C CA . ASP A 1 426 ? 14.511 6.663 -11.577 1.00 86.06 426 ASP A CA 1
ATOM 3393 C C . ASP A 1 426 ? 12.980 6.545 -11.770 1.00 86.06 426 ASP A C 1
ATOM 3395 O O . ASP A 1 426 ? 12.470 6.897 -12.840 1.00 86.06 426 ASP A O 1
ATOM 3399 N N . PRO A 1 427 ? 12.227 6.048 -10.768 1.00 89.12 427 PRO A N 1
ATOM 3400 C CA . PRO A 1 427 ? 10.781 5.875 -10.888 1.00 89.12 427 PRO A CA 1
ATOM 3401 C C . PRO A 1 427 ? 10.019 7.171 -11.185 1.00 89.12 427 PRO A C 1
ATOM 3403 O O . PRO A 1 427 ? 9.044 7.140 -11.935 1.00 89.12 427 PRO A O 1
ATOM 3406 N N . LEU A 1 428 ? 10.460 8.312 -10.640 1.00 90.50 428 LEU A N 1
ATOM 3407 C CA . LEU A 1 428 ? 9.832 9.602 -10.919 1.00 90.50 428 LEU A CA 1
ATOM 3408 C C . LEU A 1 428 ? 10.099 10.031 -12.355 1.00 90.50 428 LEU A C 1
ATOM 3410 O O . LEU A 1 428 ? 9.172 10.447 -13.036 1.00 90.50 428 LEU A O 1
ATOM 3414 N N . GLU A 1 429 ? 11.320 9.835 -12.855 1.00 91.06 429 GLU A N 1
ATOM 3415 C CA . GLU A 1 429 ? 11.632 10.080 -14.267 1.00 91.06 429 GLU A CA 1
ATOM 3416 C C . GLU A 1 429 ? 10.743 9.230 -15.193 1.00 91.06 429 GLU A C 1
ATOM 3418 O O . GLU A 1 429 ? 10.193 9.738 -16.172 1.00 91.06 429 GLU A O 1
ATOM 3423 N N . ILE A 1 430 ? 10.566 7.942 -14.877 1.00 92.19 430 ILE A N 1
ATOM 3424 C CA . ILE A 1 430 ? 9.693 7.033 -15.632 1.00 92.19 430 ILE A CA 1
ATOM 3425 C C . ILE A 1 430 ? 8.256 7.572 -15.676 1.00 92.19 430 ILE A C 1
ATOM 3427 O O . ILE A 1 430 ? 7.677 7.705 -16.759 1.00 92.19 430 ILE A O 1
ATOM 3431 N N . ILE A 1 431 ? 7.683 7.880 -14.510 1.00 93.00 431 ILE A N 1
ATOM 3432 C CA . ILE A 1 431 ? 6.281 8.291 -14.396 1.00 93.00 431 ILE A CA 1
ATOM 3433 C C . ILE A 1 431 ? 6.079 9.679 -15.018 1.00 93.00 431 ILE A C 1
ATOM 3435 O O . ILE A 1 431 ? 5.154 9.842 -15.814 1.00 93.00 431 ILE A O 1
ATOM 3439 N N . THR A 1 432 ? 6.957 10.648 -14.745 1.00 93.19 432 THR A N 1
ATOM 3440 C CA . THR A 1 432 ? 6.890 12.003 -15.316 1.00 93.19 432 THR A CA 1
ATOM 3441 C C . THR A 1 432 ? 6.971 11.965 -16.840 1.00 93.19 432 THR A C 1
ATOM 3443 O O . THR A 1 432 ? 6.158 12.595 -17.518 1.00 93.19 432 THR A O 1
ATOM 3446 N N . ASN A 1 433 ? 7.882 11.168 -17.410 1.00 90.81 433 ASN A N 1
ATOM 3447 C CA . ASN A 1 433 ? 7.989 11.013 -18.862 1.00 90.81 433 ASN A CA 1
ATOM 3448 C C . ASN A 1 433 ? 6.746 10.360 -19.480 1.00 90.81 433 ASN A C 1
ATOM 3450 O O . ASN A 1 433 ? 6.338 10.722 -20.583 1.00 90.81 433 ASN A O 1
ATOM 3454 N N . TYR A 1 434 ? 6.145 9.390 -18.790 1.00 91.56 434 TYR A N 1
ATOM 3455 C CA . TYR A 1 434 ? 4.945 8.710 -19.270 1.00 91.56 434 TYR A CA 1
ATOM 3456 C C . TYR A 1 434 ? 3.686 9.590 -19.163 1.00 91.56 434 TYR A C 1
ATOM 3458 O O . TYR A 1 434 ? 2.836 9.604 -20.058 1.00 91.56 434 TYR A O 1
ATOM 3466 N N . LEU A 1 435 ? 3.559 10.376 -18.095 1.00 92.19 435 LEU A N 1
ATOM 3467 C CA . LEU A 1 435 ? 2.463 11.330 -17.934 1.00 92.19 435 LEU A CA 1
ATOM 3468 C C . LEU A 1 435 ? 2.638 12.565 -18.831 1.00 92.19 435 LEU A C 1
ATOM 3470 O O . LEU A 1 435 ? 1.638 13.113 -19.297 1.00 92.19 435 LEU A O 1
ATOM 3474 N N . GLY A 1 436 ? 3.880 12.968 -19.116 1.00 92.69 436 GLY A N 1
ATOM 3475 C CA . GLY A 1 436 ? 4.226 14.239 -19.765 1.00 92.69 436 GLY A CA 1
ATOM 3476 C C . GLY A 1 436 ? 4.200 15.436 -18.805 1.00 92.69 436 GLY A C 1
ATOM 3477 O O . GLY A 1 436 ? 4.253 16.582 -19.243 1.00 92.69 436 GLY A O 1
ATOM 3478 N N . ARG A 1 437 ? 4.072 15.166 -17.504 1.00 95.44 437 ARG A N 1
ATOM 3479 C CA . ARG A 1 437 ? 4.024 16.123 -16.394 1.00 95.44 437 ARG A CA 1
ATOM 3480 C C . ARG A 1 437 ? 4.372 15.400 -15.098 1.00 95.44 437 ARG A C 1
ATOM 3482 O O . ARG A 1 437 ? 4.289 14.176 -15.046 1.00 95.44 437 ARG A O 1
ATOM 3489 N N . GLU A 1 438 ? 4.676 16.157 -14.051 1.00 93.00 438 GLU A N 1
ATOM 3490 C CA . GLU A 1 438 ? 4.802 15.591 -12.708 1.00 93.00 438 GLU A CA 1
ATOM 3491 C C . GLU A 1 438 ? 3.489 14.906 -12.266 1.00 93.00 438 GLU A C 1
ATOM 3493 O O . GLU A 1 438 ? 2.391 15.347 -12.661 1.00 93.00 438 GLU A O 1
ATOM 3498 N N . PRO A 1 439 ? 3.573 13.824 -11.471 1.00 93.75 439 PRO A N 1
ATOM 3499 C CA . PRO A 1 439 ? 2.392 13.139 -10.970 1.00 93.75 439 PRO A CA 1
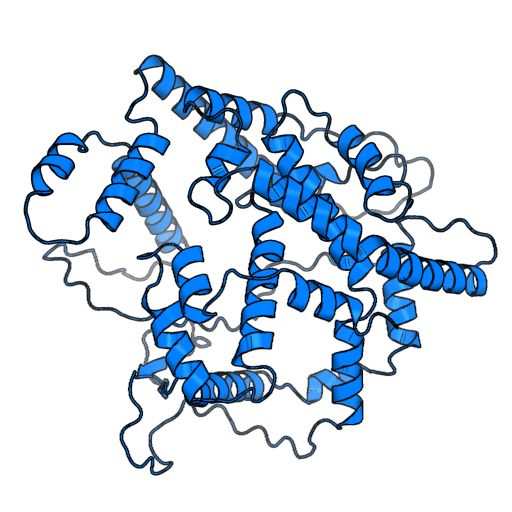ATOM 3500 C C . PRO A 1 439 ? 1.583 14.028 -10.022 1.00 93.75 439 PRO A C 1
ATOM 3502 O O . PRO A 1 439 ? 2.125 14.872 -9.310 1.00 93.75 439 PRO A O 1
ATOM 3505 N N . SER A 1 440 ? 0.270 13.824 -9.993 1.00 93.50 440 SER A N 1
ATOM 3506 C CA . SER A 1 440 ? -0.664 14.596 -9.179 1.00 93.50 440 SER A CA 1
ATOM 3507 C C . SER A 1 440 ? -1.379 13.714 -8.163 1.00 93.50 440 SER A C 1
ATOM 3509 O O . SER A 1 440 ? -1.828 12.616 -8.480 1.00 93.50 440 SER A O 1
ATOM 3511 N N . LEU A 1 441 ? -1.571 14.249 -6.958 1.00 93.25 441 LEU A N 1
ATOM 3512 C CA . LEU A 1 441 ? -2.394 13.647 -5.908 1.00 93.25 441 LEU A CA 1
ATOM 3513 C C . LEU A 1 441 ? -3.905 13.694 -6.232 1.00 93.25 441 LEU A C 1
ATOM 3515 O O . LEU A 1 441 ? -4.688 12.880 -5.740 1.00 93.25 441 LEU A O 1
ATOM 3519 N N . GLN A 1 442 ? -4.336 14.624 -7.090 1.00 92.81 442 GLN A N 1
ATOM 3520 C CA . GLN A 1 442 ? -5.755 14.932 -7.305 1.00 92.81 442 GLN A CA 1
ATOM 3521 C C . GLN A 1 442 ? -6.607 13.750 -7.801 1.00 92.81 442 GLN A C 1
ATOM 3523 O O . GLN A 1 442 ? -7.708 13.569 -7.282 1.00 92.81 442 GLN A O 1
ATOM 3528 N 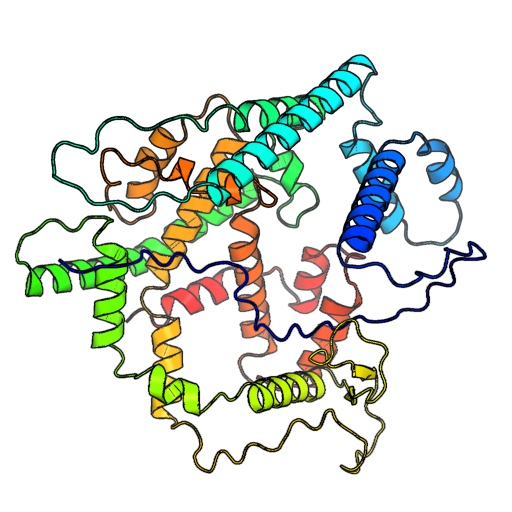N . PRO A 1 443 ? -6.162 12.908 -8.754 1.00 93.19 443 PRO A N 1
ATOM 3529 C CA . PRO A 1 443 ? -6.945 11.756 -9.205 1.00 93.19 443 PRO A CA 1
ATOM 3530 C C . PRO A 1 443 ? -7.242 10.746 -8.097 1.00 93.19 443 PRO A C 1
ATOM 3532 O O . PRO A 1 443 ? -8.332 10.172 -8.068 1.00 93.19 443 PRO A O 1
ATOM 3535 N N . PHE A 1 444 ? -6.298 10.562 -7.174 1.00 92.06 444 PHE A N 1
ATOM 3536 C CA . PHE A 1 444 ? -6.470 9.700 -6.014 1.00 92.06 444 PHE A CA 1
ATOM 3537 C C . PHE A 1 444 ? -7.452 10.305 -5.009 1.00 92.06 444 PHE A C 1
ATOM 3539 O O . PHE A 1 444 ? -8.417 9.656 -4.626 1.00 92.06 444 PHE A O 1
ATOM 3546 N N . ILE A 1 445 ? -7.309 11.584 -4.660 1.00 89.44 445 ILE A N 1
ATOM 3547 C CA . ILE A 1 445 ? -8.272 12.257 -3.771 1.00 89.44 445 ILE A CA 1
ATOM 3548 C C . ILE A 1 445 ? -9.679 12.242 -4.378 1.00 89.44 445 ILE A C 1
ATOM 3550 O O . ILE A 1 445 ? -10.659 11.936 -3.700 1.00 89.44 445 ILE A O 1
ATOM 3554 N N . GLN A 1 446 ? -9.802 12.489 -5.683 1.00 87.88 446 GLN A N 1
ATOM 3555 C CA . GLN A 1 446 ? -11.075 12.386 -6.395 1.00 87.88 446 GLN A CA 1
ATOM 3556 C C . GLN A 1 446 ? -11.668 10.975 -6.350 1.00 87.88 446 GLN A C 1
ATOM 3558 O O . GLN A 1 446 ? -12.887 10.849 -6.262 1.00 87.88 446 GLN A O 1
ATOM 3563 N N . SER A 1 447 ? -10.859 9.913 -6.413 1.00 85.38 447 SER A N 1
ATOM 3564 C CA . SER A 1 447 ? -11.378 8.541 -6.336 1.00 85.38 447 SER A CA 1
ATOM 3565 C C . SER A 1 447 ? -11.923 8.207 -4.944 1.00 85.38 447 SER A C 1
ATOM 3567 O O . SER A 1 447 ? -12.909 7.484 -4.845 1.00 85.38 447 SER A O 1
ATOM 3569 N N . ARG A 1 448 ? -11.348 8.800 -3.891 1.00 81.69 448 ARG A N 1
ATOM 3570 C CA . ARG A 1 448 ? -11.787 8.652 -2.492 1.00 81.69 448 ARG A CA 1
ATOM 3571 C C . ARG A 1 448 ? -12.937 9.594 -2.106 1.00 81.69 448 ARG A C 1
ATOM 3573 O O . ARG A 1 448 ? -13.656 9.341 -1.148 1.00 81.69 448 ARG A O 1
ATOM 3580 N N . THR A 1 449 ? -13.143 10.682 -2.851 1.00 73.19 449 THR A N 1
ATOM 3581 C CA . THR A 1 449 ? -14.174 11.698 -2.550 1.00 73.19 449 THR A CA 1
ATOM 3582 C C . THR A 1 449 ? -15.416 11.618 -3.441 1.00 73.19 449 THR A C 1
ATOM 3584 O O . THR A 1 449 ? -16.478 12.069 -3.020 1.00 73.19 449 THR A O 1
ATOM 3587 N N . ARG A 1 450 ? -15.330 11.053 -4.658 1.00 64.50 450 ARG A N 1
ATOM 3588 C CA . ARG A 1 450 ? -16.434 11.066 -5.646 1.00 64.50 450 ARG A CA 1
ATOM 3589 C C . ARG A 1 450 ? -17.691 10.307 -5.223 1.00 64.50 450 ARG A C 1
ATOM 3591 O O . ARG 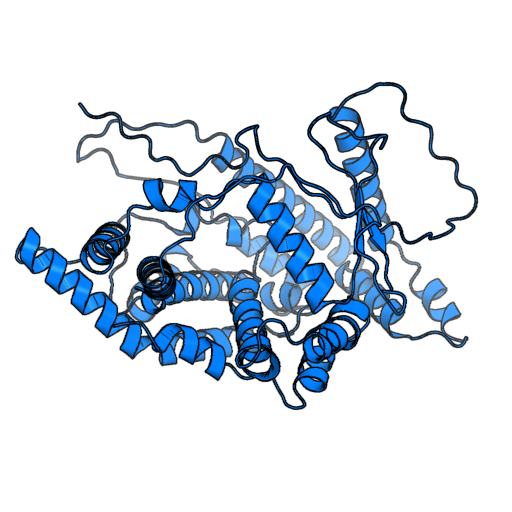A 1 450 ? -18.760 10.657 -5.703 1.00 64.50 450 ARG A O 1
ATOM 3598 N N . ASN A 1 451 ? -17.556 9.292 -4.374 1.00 54.59 451 ASN A N 1
ATOM 3599 C CA . ASN A 1 451 ? -18.622 8.337 -4.055 1.00 54.59 451 ASN A CA 1
ATOM 3600 C C . ASN A 1 451 ? -18.792 8.123 -2.540 1.00 54.59 451 ASN A C 1
ATOM 3602 O O . ASN A 1 451 ? -19.386 7.133 -2.121 1.00 54.59 451 ASN A O 1
ATOM 3606 N N . SER A 1 452 ? -18.287 9.039 -1.704 1.00 48.25 452 SER A N 1
ATOM 3607 C CA . SER A 1 452 ? -18.465 8.962 -0.246 1.00 48.25 452 SER A CA 1
ATOM 3608 C C . SER A 1 452 ? -19.899 9.249 0.225 1.00 48.25 452 SER A C 1
ATOM 3610 O O . SER A 1 452 ? -20.157 9.250 1.430 1.00 48.25 452 SER A O 1
ATOM 3612 N N . LEU A 1 453 ? -20.855 9.420 -0.699 1.00 44.84 453 LEU A N 1
ATOM 3613 C CA . LEU A 1 453 ? -22.291 9.504 -0.432 1.00 44.84 453 LEU A CA 1
ATOM 3614 C C . LEU A 1 453 ? -23.118 8.826 -1.523 1.00 44.84 453 LEU A C 1
ATOM 3616 O O . LEU A 1 453 ? -23.083 9.317 -2.674 1.00 44.84 453 LEU A O 1
#

Sequence (453 aa):
MIRTSACLHPLVDSSEMFLFLIGLGALDCGGLALPQPEEGGVGQLLVTCLIMTSFLALHGTKRHIDDILSFSSTQFSTAPYEMQVKEFERNGVKLTQTKRKEMDRLRSCIEELNLKYIQNMSDFTKFLLLTEDELDGMPIDFLKVQLRLRLARLLGYPNYSDFAIEPRMPRTSRKVLEFLEEMSEQLNDVANRELSILKELKMKEEGNAQFGMEDLLYYIKRAEEFKVDLDIGDIKQYFPVSLVISGMLKMFQDLFALQFEEIKDADVWHDTVLAAMLLGRCPKEFDGSSALLRFPEVDITKSITSEACQSLKRRRDLFSGLKLKQEILLCLVDQIIHSSENVDIDDLIKDLHPKVMSGLPLLEGTSPASCFPRITVGYDAVCYSYIWSEVFAADLFVSKFKDDLLNQHAGLWFRNKVLAPGGSKDPLEIITNYLGREPSLQPFIQSRTRNSL

Foldseek 3Di:
DDDDPPPPDPPDDPDDFDADDDDDDDDCPPDDDDDDDDDDDPVVVVVVVVVVVVVVLVVLQDPCLVVLVVPPPDDDDCLVVVVSVVSNLLQVNVADPVLNVLLVVLVVVLVVLLVVLVCVVVVPPDDDDDDDPPQDDDDDNPDRLQSQQVNCVSSVHNFNLLSVCCLDQLNDLVSLLVVLVVLLVLLLVLLLVLVVQLVVVCCVVPNPDDDAPVSVVVSLVVVLVVVFVDDVVVVVVQCDPLVVVLVVVVLLCLQAVKAKAWDPPDPDPDPSHTDIDIDRHDDPDDDPPHHGPDRPPDPPVDDDDPSNVVSVLLSVLASLSQVVLVLSLVLNLLSDSRNDPPDDSQVSSQVVVCVRNVRHGHDPPDDVVSVDSCCSPDNRSNSCVVVVVVQLVLQLCVQQQVVPVSPNVSSNLCCVQPVVCPSVDNNQVSSCVSSVHGGDSVSVSCSNRVNND

pLDDT: mean 70.56, std 20.77, range [19.67, 95.56]

InterPro domains:
  IPR001567 Peptidase M3A/M3B catalytic domain [PF01432] (145-273)
  IPR001567 Peptidase M3A/M3B catalytic domain [PF01432] (302-447)
  IPR024077 Neurolysin/Thimet oligopeptidase, domain 2 [G3DSA:1.10.1370.10] (91-144)
  IPR024077 Neurolysin/Thimet oligopeptidase, domain 2 [G3DSA:1.10.1370.10] (145-239)
  IPR024077 Neurolysin/Thimet oligopeptidase, domain 2 [G3DSA:1.10.1370.10] (293-451)
  IPR024079 Metallopeptidase, catalytic domain superfamily [G3DSA:3.40.390.10] (240-274)
  IPR045090 Peptidase M3A/M3B [PTHR11804] (301-448)

Radius of gyration: 26.04 Å; chains: 1; bounding box: 70×54×74 Å